Protein AF-0000000084721074 (afdb_homodimer)

Nearest PDB structures (foldseek):
  4uvm-assembly1_A  TM=2.164E-01  e=6.204E-01  Shewanella oneidensis MR-1
  4uvm-assembly1_A  TM=2.115E-01  e=7.274E-01  Shewanella oneidensis MR-1

Solvent-accessible surface area (backbone atoms only — not comparable to full-atom values): 31181 Å² total; per-residue (Å²): 120,73,76,64,67,71,63,62,81,64,69,81,70,75,54,66,56,55,52,45,52,51,46,34,52,51,26,49,52,50,23,52,54,21,44,59,49,34,60,44,80,58,92,45,83,56,22,60,55,22,42,52,53,21,51,51,25,46,48,54,24,45,56,49,52,38,28,40,49,22,30,65,68,44,33,50,49,46,42,47,37,22,27,51,47,39,40,52,42,51,32,38,6,53,74,72,24,46,53,38,35,46,42,49,62,58,66,84,74,76,51,61,75,64,37,42,62,66,61,21,50,44,46,28,54,53,38,50,44,23,42,53,42,20,25,42,51,43,37,86,47,60,83,65,46,59,76,69,44,34,56,51,32,19,51,48,16,8,48,50,44,29,32,52,47,68,31,44,42,37,50,42,30,50,71,67,50,42,32,47,53,79,70,56,31,27,46,66,45,43,36,61,42,37,54,52,21,42,28,51,50,39,25,53,30,36,34,59,40,34,74,52,47,70,78,27,68,54,41,63,85,36,71,66,35,59,64,64,61,39,48,50,27,48,55,47,31,56,61,39,56,48,31,57,50,48,31,76,64,41,57,87,60,66,40,73,57,96,91,43,59,39,52,43,42,23,56,32,38,31,23,32,55,40,21,47,55,31,34,34,42,50,19,53,44,24,44,48,25,45,66,62,66,36,77,73,75,67,76,76,69,75,76,75,74,72,80,82,130,121,74,75,65,66,70,63,62,77,67,66,79,70,77,54,66,57,56,54,46,52,51,47,33,52,51,26,51,52,51,22,51,53,22,46,59,49,33,63,44,80,63,92,43,82,57,22,60,55,21,42,51,53,20,50,50,24,47,51,54,24,46,55,48,51,39,27,40,49,21,30,65,69,44,33,51,50,46,42,49,37,23,27,50,47,40,40,52,42,52,30,38,5,52,75,71,24,46,52,38,34,46,42,49,63,59,65,83,73,76,50,61,77,64,37,43,62,66,61,20,51,45,46,25,54,52,38,51,45,22,42,54,42,19,24,42,51,42,37,85,48,59,82,63,47,61,77,67,44,36,56,50,32,20,52,49,16,8,47,51,42,28,32,53,47,68,31,46,43,37,50,43,29,51,70,68,49,44,32,48,53,78,70,57,31,27,46,67,44,43,36,62,42,37,54,52,20,41,28,50,49,38,25,53,30,37,35,59,40,35,74,51,46,70,77,27,68,53,41,62,85,36,70,66,35,58,64,64,63,39,49,49,26,48,54,48,31,55,61,37,55,48,31,57,50,47,32,78,64,41,59,85,60,66,40,74,57,96,89,44,57,41,51,42,42,23,57,33,38,30,24,34,56,42,21,46,56,32,33,34,43,51,20,52,44,24,43,45,26,44,66,64,66,39,76,71,74,67,74,75,68,75,76,75,74,72,80,82,130

pLDDT: mean 90.52, std 15.68, range [37.38, 98.94]

Organism: Cystobacter fuscus (strain ATCC 25194 / DSM 2262 / NBRC 100088 / M29) (NCBI:txid1242864)

Structure (mmCIF, N/CA/C/O backbone):
data_AF-0000000084721074-model_v1
#
loop_
_entity.id
_entity.type
_entity.pdbx_description
1 polymer 'Carotenoid biosynthesis protein'
#
loop_
_atom_site.group_PDB
_atom_site.id
_atom_site.type_symbol
_atom_site.label_atom_id
_atom_site.label_alt_id
_atom_site.label_comp_id
_atom_site.label_asym_id
_atom_site.label_entity_id
_atom_site.label_seq_id
_atom_site.pdbx_PDB_ins_code
_atom_site.Cartn_x
_atom_site.Cartn_y
_atom_site.Cartn_z
_atom_site.occupancy
_atom_site.B_iso_or_equiv
_atom_site.auth_seq_id
_atom_site.auth_comp_id
_atom_site.auth_asym_id
_atom_site.auth_atom_id
_atom_site.pdbx_PDB_model_num
ATOM 1 N N . MET A 1 1 ? 33.938 56.969 1.753 1 37.38 1 MET A N 1
ATOM 2 C CA . MET A 1 1 ? 34.719 55.75 1.543 1 37.38 1 MET A CA 1
ATOM 3 C C . MET A 1 1 ? 33.906 54.531 1.926 1 37.38 1 MET A C 1
ATOM 5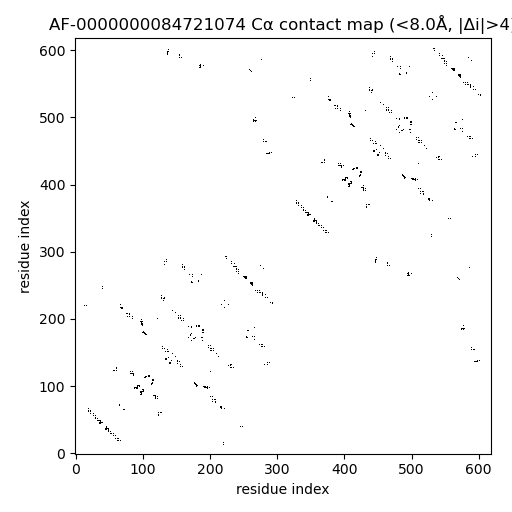 O O . MET A 1 1 ? 34.219 53.406 1.502 1 37.38 1 MET A O 1
ATOM 9 N N . ASP A 1 2 ? 33 54.688 2.947 1 43.22 2 ASP A N 1
ATOM 10 C CA . ASP A 1 2 ? 32.219 53.594 3.537 1 43.22 2 ASP A CA 1
ATOM 11 C C . ASP A 1 2 ? 31.141 53.094 2.561 1 43.22 2 ASP A C 1
ATOM 13 O O . ASP A 1 2 ? 30.625 52 2.703 1 43.22 2 ASP A O 1
ATOM 17 N N . GLU A 1 3 ? 30.641 54 1.635 1 47.5 3 GLU A N 1
ATOM 18 C CA . GLU A 1 3 ? 29.594 53.594 0.708 1 47.5 3 GLU A CA 1
ATOM 19 C C . GLU A 1 3 ? 30.094 52.562 -0.294 1 47.5 3 GLU A C 1
ATOM 21 O O . GLU A 1 3 ? 29.312 51.875 -0.954 1 47.5 3 GLU A O 1
ATOM 26 N N . GLN A 1 4 ? 31.453 52.625 -0.646 1 43.34 4 GLN A N 1
ATOM 27 C CA . GLN A 1 4 ? 31.984 51.75 -1.686 1 43.34 4 GLN A CA 1
ATOM 28 C C . GLN A 1 4 ? 32.031 50.281 -1.21 1 43.34 4 GLN A C 1
ATOM 30 O O . GLN A 1 4 ? 32.031 49.375 -2.023 1 43.34 4 GLN A O 1
ATOM 35 N N . GLU A 1 5 ? 32.344 50.031 0.113 1 42.12 5 GLU A N 1
ATOM 36 C CA . GLU A 1 5 ? 32.562 48.656 0.529 1 42.12 5 GLU A CA 1
ATOM 37 C C . GLU A 1 5 ? 31.25 47.844 0.493 1 42.12 5 GLU A C 1
ATOM 39 O O . GLU A 1 5 ? 31.281 46.625 0.571 1 42.12 5 GLU A O 1
ATOM 44 N N . GLN A 1 6 ? 30.094 48.531 0.697 1 42.03 6 GLN A N 1
ATOM 45 C CA . GLN A 1 6 ? 28.859 47.75 0.804 1 42.03 6 GLN A CA 1
ATOM 46 C C . GLN A 1 6 ? 28.484 47.125 -0.538 1 42.03 6 GLN A C 1
ATOM 48 O O . GLN A 1 6 ? 27.609 46.281 -0.604 1 42.03 6 GLN A O 1
ATOM 53 N N . GLN A 1 7 ? 28.875 47.75 -1.693 1 39.19 7 GLN A N 1
ATOM 54 C CA . GLN A 1 7 ? 28.312 47.281 -2.945 1 39.19 7 GLN A CA 1
ATOM 55 C C . GLN A 1 7 ? 28.938 45.938 -3.352 1 39.19 7 GLN A C 1
ATOM 57 O O . GLN A 1 7 ? 28.469 45.281 -4.273 1 39.19 7 GLN A O 1
ATOM 62 N N . ARG A 1 8 ? 30.219 45.688 -3.094 1 40.31 8 ARG A N 1
ATOM 63 C CA . ARG A 1 8 ? 30.922 44.719 -3.938 1 40.31 8 ARG A CA 1
ATOM 64 C C . ARG A 1 8 ? 30.422 43.312 -3.684 1 40.31 8 ARG A C 1
ATOM 66 O O . ARG A 1 8 ? 30.531 42.438 -4.551 1 40.31 8 ARG A O 1
ATOM 73 N N . THR A 1 9 ? 30.375 42.906 -2.418 1 38.72 9 THR A N 1
ATOM 74 C CA . THR A 1 9 ? 30.375 41.469 -2.289 1 38.72 9 THR A CA 1
ATOM 75 C C . THR A 1 9 ? 29.031 40.875 -2.717 1 38.72 9 THR A C 1
ATOM 77 O O . THR A 1 9 ? 28.359 40.188 -1.939 1 38.72 9 THR A O 1
ATOM 80 N N . SER A 1 10 ? 28.141 41.625 -3.363 1 39.84 10 SER A N 1
ATOM 81 C CA . SER A 1 10 ? 26.938 40.969 -3.869 1 39.84 10 SER A CA 1
ATOM 82 C C . SER A 1 10 ? 27.281 39.875 -4.883 1 39.84 10 SER A C 1
ATOM 84 O O . SER A 1 10 ? 26.984 40 -6.07 1 39.84 10 SER A O 1
ATOM 86 N N . GLY A 1 11 ? 28.5 39.469 -5.133 1 41.12 11 GLY A N 1
ATOM 87 C CA . GLY A 1 11 ? 28.688 38.375 -6.082 1 41.12 11 GLY A CA 1
ATOM 88 C C . GLY A 1 11 ? 27.609 37.312 -5.992 1 41.12 11 GLY A C 1
ATOM 89 O O . GLY A 1 11 ? 27.375 36.75 -4.918 1 41.12 11 GLY A O 1
ATOM 90 N N . GLY A 1 12 ? 26.469 37.312 -6.598 1 46 12 GLY A N 1
ATOM 91 C CA . GLY A 1 12 ? 25.297 36.5 -6.781 1 46 12 GLY A CA 1
ATOM 92 C C . GLY A 1 12 ? 25.625 35 -6.812 1 46 12 GLY A C 1
ATOM 93 O O . GLY A 1 12 ? 25.516 34.375 -7.859 1 46 12 GLY A O 1
ATOM 94 N N . GLY A 1 13 ? 26.625 34.406 -6.348 1 53.28 13 GLY A N 1
ATOM 95 C CA . GLY A 1 13 ? 27 33 -6.395 1 53.28 13 GLY A CA 1
ATOM 96 C C . GLY A 1 13 ? 25.859 32.062 -6.074 1 53.28 13 GLY A C 1
ATOM 97 O O . GLY A 1 13 ? 25.062 32.344 -5.16 1 53.28 13 GLY A O 1
ATOM 98 N N . ARG A 1 14 ? 25.5 31.172 -7.09 1 72.44 14 ARG A N 1
ATOM 99 C CA . ARG A 1 14 ? 24.359 30.266 -6.973 1 72.44 14 ARG A CA 1
ATOM 100 C C . ARG A 1 14 ? 24.453 29.438 -5.695 1 72.44 14 ARG A C 1
ATOM 102 O O . ARG A 1 14 ? 25.531 28.969 -5.332 1 72.44 14 ARG A O 1
ATOM 109 N N . ASP A 1 15 ? 23.625 29.5 -4.75 1 88.62 15 ASP A N 1
ATOM 110 C CA . ASP A 1 15 ? 23.5 28.656 -3.566 1 88.62 15 ASP A CA 1
ATOM 111 C C . ASP A 1 15 ? 23.844 27.203 -3.891 1 88.62 15 ASP A C 1
ATOM 113 O O . ASP A 1 15 ? 23.234 26.594 -4.781 1 88.62 15 ASP A O 1
ATOM 117 N N . PRO A 1 16 ? 25.062 26.812 -3.434 1 92.69 16 PRO A N 1
ATOM 118 C CA . PRO A 1 16 ? 25.5 25.438 -3.732 1 92.69 16 PRO A CA 1
ATOM 119 C C . PRO A 1 16 ? 24.391 24.422 -3.58 1 92.69 16 PRO A C 1
ATOM 121 O O . PRO A 1 16 ? 24.359 23.422 -4.301 1 92.69 16 PRO A O 1
ATOM 124 N N . ALA A 1 17 ? 23.562 24.625 -2.691 1 94.12 17 ALA A N 1
ATOM 125 C CA . ALA A 1 17 ? 22.438 23.719 -2.514 1 94.12 17 ALA A CA 1
ATOM 126 C C . ALA A 1 17 ? 21.531 23.719 -3.736 1 94.12 17 ALA A C 1
ATOM 128 O O . ALA A 1 17 ? 21.031 22.672 -4.152 1 94.12 17 ALA A O 1
ATOM 129 N N . LEU A 1 18 ? 21.328 24.812 -4.273 1 95.62 18 LEU A N 1
ATOM 130 C CA . LEU A 1 18 ? 20.453 24.922 -5.441 1 95.62 18 LEU A CA 1
ATOM 131 C C . LEU A 1 18 ? 21.125 24.312 -6.672 1 95.62 18 LEU A C 1
ATOM 133 O O . LEU A 1 18 ? 20.453 23.766 -7.547 1 95.62 18 LEU A O 1
ATOM 137 N N . VAL A 1 19 ? 22.391 24.438 -6.727 1 97 19 VAL A N 1
ATOM 138 C CA . VAL A 1 19 ? 23.141 23.781 -7.793 1 97 19 VAL A CA 1
ATOM 139 C C . VAL A 1 19 ? 22.953 22.266 -7.684 1 97 19 VAL A C 1
ATOM 141 O O . VAL A 1 19 ? 22.688 21.594 -8.68 1 97 19 VAL A O 1
ATOM 144 N N . ARG A 1 20 ? 23.125 21.719 -6.52 1 97.69 20 ARG A N 1
ATOM 145 C CA . ARG A 1 20 ? 22.938 20.281 -6.305 1 97.69 20 ARG A CA 1
ATOM 146 C C . ARG A 1 20 ? 21.5 19.859 -6.625 1 97.69 20 ARG A C 1
ATOM 148 O O . ARG A 1 20 ? 21.266 18.766 -7.156 1 97.69 20 ARG A O 1
ATOM 155 N N . LEU A 1 21 ? 20.547 20.672 -6.266 1 97.88 21 LEU A N 1
ATOM 156 C CA . LEU A 1 21 ? 19.172 20.359 -6.605 1 97.88 21 LEU A CA 1
ATOM 157 C C . LEU A 1 21 ? 18.984 20.312 -8.117 1 97.88 21 LEU A C 1
ATOM 159 O O . LEU A 1 21 ? 18.266 19.453 -8.633 1 97.88 21 LEU A O 1
ATOM 163 N N . ARG A 1 22 ? 19.625 21.266 -8.844 1 97.88 22 ARG A N 1
ATOM 164 C CA . ARG A 1 22 ? 19.594 21.234 -10.305 1 97.88 22 ARG A CA 1
ATOM 165 C C . ARG A 1 22 ? 20.219 19.953 -10.836 1 97.88 22 ARG A C 1
ATOM 167 O O . ARG A 1 22 ? 19.734 19.375 -11.812 1 97.88 22 ARG A O 1
ATOM 174 N N . LEU A 1 23 ? 21.25 19.531 -10.219 1 98.25 23 LEU A N 1
ATOM 175 C CA . LEU A 1 23 ? 21.875 18.266 -10.602 1 98.25 23 LEU A CA 1
ATOM 176 C C . LEU A 1 23 ? 20.906 17.109 -10.398 1 98.25 23 LEU A C 1
ATOM 178 O O . LEU A 1 23 ? 20.859 16.172 -11.211 1 98.25 23 LEU A O 1
ATOM 182 N N . CYS A 1 24 ? 20.172 17.156 -9.312 1 98.5 24 CYS A N 1
ATOM 183 C CA . CYS A 1 24 ? 19.172 16.109 -9.094 1 98.5 24 CYS A CA 1
ATOM 184 C C . CYS A 1 24 ? 18.188 16.062 -10.25 1 98.5 24 CYS A C 1
ATOM 186 O O . CYS A 1 24 ? 17.797 14.977 -10.688 1 98.5 24 CYS A O 1
ATOM 188 N N . TRP A 1 25 ? 17.812 17.203 -10.742 1 98.44 25 TRP A N 1
ATOM 189 C CA . TRP A 1 25 ? 16.922 17.266 -11.891 1 98.44 25 TRP A CA 1
ATOM 190 C C . TRP A 1 25 ? 17.562 16.625 -13.117 1 98.44 25 TRP A C 1
ATOM 192 O O . TRP A 1 25 ? 16.906 15.891 -13.852 1 98.44 25 TRP A O 1
ATOM 202 N N . ILE A 1 26 ? 18.781 16.906 -13.305 1 98.5 26 ILE A N 1
ATOM 203 C CA . ILE A 1 26 ? 19.516 16.375 -14.453 1 98.5 26 ILE A CA 1
ATOM 204 C C . ILE A 1 26 ? 19.625 14.859 -14.328 1 98.5 26 ILE A C 1
ATOM 206 O O . ILE A 1 26 ? 19.344 14.133 -15.289 1 98.5 26 ILE A O 1
ATOM 210 N N . PHE A 1 27 ? 19.984 14.367 -13.156 1 98.5 27 PHE A N 1
ATOM 211 C CA . PHE A 1 27 ? 20.109 12.93 -12.938 1 98.5 27 PHE A CA 1
ATOM 212 C C . PHE A 1 27 ? 18.75 12.242 -13.117 1 98.5 27 PHE A C 1
ATOM 214 O O . PHE A 1 27 ? 18.688 11.148 -13.68 1 98.5 27 PHE A O 1
ATOM 221 N N . ALA A 1 28 ? 17.703 12.891 -12.656 1 98.31 28 ALA A N 1
ATOM 222 C CA . ALA A 1 28 ? 16.359 12.328 -12.82 1 98.31 28 ALA A CA 1
ATOM 223 C C . ALA A 1 28 ? 15.969 12.266 -14.297 1 98.31 28 ALA A C 1
ATOM 225 O O . ALA A 1 28 ? 15.359 11.297 -14.742 1 98.31 28 ALA A O 1
ATOM 226 N N . ALA A 1 29 ? 16.297 13.32 -15.062 1 98.12 29 ALA A N 1
ATOM 227 C CA . ALA A 1 29 ? 16 13.336 -16.5 1 98.12 29 ALA A CA 1
ATOM 228 C C . ALA A 1 29 ? 16.766 12.242 -17.234 1 98.12 29 ALA A C 1
ATOM 230 O O . ALA A 1 29 ? 16.203 11.539 -18.078 1 98.12 29 ALA A O 1
ATOM 231 N N . LEU A 1 30 ? 18.016 12.133 -16.906 1 97.81 30 LEU A N 1
ATOM 232 C CA . LEU A 1 30 ? 18.828 11.078 -17.5 1 97.81 30 LEU A CA 1
ATOM 233 C C . LEU A 1 30 ? 18.312 9.695 -17.078 1 97.81 30 LEU A C 1
ATOM 235 O O . LEU A 1 30 ? 18.281 8.773 -17.906 1 97.81 30 LEU A O 1
ATOM 239 N N . TRP A 1 31 ? 17.984 9.57 -15.812 1 97.19 31 TRP A N 1
ATOM 240 C CA . TRP A 1 31 ? 17.375 8.328 -15.32 1 97.19 31 TRP A CA 1
ATOM 241 C C . TRP A 1 31 ? 16.156 7.953 -16.141 1 97.19 31 TRP A C 1
ATOM 243 O O . TRP A 1 31 ? 15.992 6.801 -16.547 1 97.19 31 TRP A O 1
ATOM 253 N N . LEU A 1 32 ? 15.273 8.922 -16.422 1 96.69 32 LEU A N 1
ATOM 254 C CA . LEU A 1 32 ? 14.062 8.688 -17.203 1 96.69 32 LEU A CA 1
ATOM 255 C C . LEU A 1 32 ? 14.406 8.242 -18.625 1 96.69 32 LEU A C 1
ATOM 257 O O . LEU A 1 32 ? 13.789 7.312 -19.141 1 96.69 32 LEU A O 1
ATOM 261 N N . LEU A 1 33 ? 15.398 8.883 -19.188 1 94.56 33 LEU A N 1
ATOM 262 C CA . LEU A 1 33 ? 15.836 8.539 -20.547 1 94.56 33 LEU A CA 1
ATOM 263 C C . LEU A 1 33 ? 16.312 7.098 -20.609 1 94.56 33 LEU A C 1
ATOM 265 O O . LEU A 1 33 ? 15.898 6.336 -21.484 1 94.56 33 LEU A O 1
ATOM 269 N N . PHE A 1 34 ? 17.141 6.703 -19.656 1 93.19 34 PHE A N 1
ATOM 270 C CA . PHE A 1 34 ? 17.703 5.355 -19.656 1 93.19 34 PHE A CA 1
ATOM 271 C C . PHE A 1 34 ? 16.656 4.336 -19.234 1 93.19 34 PHE A C 1
ATOM 273 O O . PHE A 1 34 ? 16.688 3.186 -19.672 1 93.19 34 PHE A O 1
ATOM 280 N N . PHE A 1 35 ? 15.773 4.75 -18.375 1 92.44 35 PHE A N 1
ATOM 281 C CA . PHE A 1 35 ? 14.664 3.898 -17.984 1 92.44 35 PHE A CA 1
ATOM 282 C C . PHE A 1 35 ? 13.812 3.514 -19.188 1 92.44 35 PHE A C 1
ATOM 284 O O . PHE A 1 35 ? 13.5 2.338 -19.391 1 92.44 35 PHE A O 1
ATOM 291 N N . LEU A 1 36 ? 13.461 4.441 -20.016 1 88.62 36 LEU A N 1
ATOM 292 C CA . LEU A 1 36 ? 12.672 4.195 -21.234 1 88.62 36 LEU A CA 1
ATOM 293 C C . LEU A 1 36 ? 13.43 3.299 -22.203 1 88.62 36 LEU A C 1
ATOM 295 O O . LEU A 1 36 ? 12.836 2.418 -22.828 1 88.62 36 LEU A O 1
ATOM 299 N N . GLY A 1 37 ? 14.734 3.473 -22.266 1 85 37 GLY A N 1
ATOM 300 C CA . GLY A 1 37 ? 15.562 2.648 -23.125 1 85 37 GLY A CA 1
ATOM 301 C C . GLY A 1 37 ? 15.719 1.225 -22.625 1 85 37 GLY A C 1
ATOM 302 O O . GLY A 1 37 ? 15.883 0.297 -23.422 1 85 37 GLY A O 1
ATOM 303 N N . SER A 1 38 ? 15.594 1.079 -21.281 1 84.81 38 SER A N 1
ATOM 304 C CA . SER A 1 38 ? 15.805 -0.238 -20.688 1 84.81 38 SER A CA 1
ATOM 305 C C . SER A 1 38 ? 14.523 -1.062 -20.703 1 84.81 38 SER A C 1
ATOM 307 O O . SER A 1 38 ? 14.562 -2.281 -20.516 1 84.81 38 SER A O 1
ATOM 309 N N . THR A 1 39 ? 13.344 -0.501 -20.812 1 78.94 39 THR A N 1
ATOM 310 C CA . THR A 1 39 ? 12.07 -1.201 -20.75 1 78.94 39 THR A CA 1
ATOM 311 C C . THR A 1 39 ? 11.625 -1.648 -22.141 1 78.94 39 THR A C 1
ATOM 313 O O . THR A 1 39 ? 10.703 -2.451 -22.266 1 78.94 39 THR A O 1
ATOM 316 N N . VAL A 1 40 ? 12.297 -1.241 -23.078 1 65.12 40 VAL A N 1
ATOM 317 C CA . VAL A 1 40 ? 11.961 -1.658 -24.438 1 65.12 40 VAL A CA 1
ATOM 318 C C . VAL A 1 40 ? 12.492 -3.068 -24.688 1 65.12 40 VAL A C 1
ATOM 320 O O . VAL A 1 40 ? 13.617 -3.391 -24.312 1 65.12 40 VAL A O 1
ATOM 323 N N . PRO A 1 41 ? 11.547 -4.078 -24.891 1 59 41 PRO A N 1
ATOM 324 C CA . PRO A 1 41 ? 11.883 -5.492 -25.094 1 59 41 PRO A CA 1
ATOM 325 C C . PRO A 1 41 ? 13.242 -5.684 -25.766 1 59 41 PRO A C 1
ATOM 327 O O . PRO A 1 41 ? 13.688 -4.82 -26.531 1 59 41 PRO A O 1
ATOM 330 N N . ALA A 1 42 ? 13.969 -6.645 -25.047 1 53.59 42 ALA A N 1
ATOM 331 C CA . ALA A 1 42 ? 15.336 -7.156 -24.984 1 53.59 42 ALA A CA 1
ATOM 332 C C . ALA A 1 42 ? 15.914 -7.32 -26.391 1 53.59 42 ALA A C 1
ATOM 334 O O . ALA A 1 42 ? 17.047 -7.77 -26.547 1 53.59 42 ALA A O 1
ATOM 335 N N . GLY A 1 43 ? 15.266 -7.629 -27.359 1 48.5 43 GLY A N 1
ATOM 336 C CA . GLY A 1 43 ? 16.156 -8.234 -28.328 1 48.5 43 GLY A CA 1
ATOM 337 C C . GLY A 1 43 ? 17.516 -7.555 -28.406 1 48.5 43 GLY A C 1
ATOM 338 O O . GLY A 1 43 ? 18.438 -8.078 -29.016 1 48.5 43 GLY A O 1
ATOM 339 N N . SER A 1 44 ? 17.656 -6.348 -27.797 1 50.59 44 SER A N 1
ATOM 340 C CA . SER A 1 44 ? 18.891 -5.691 -28.234 1 50.59 44 SER A CA 1
ATOM 341 C C . SER A 1 44 ? 19.859 -5.5 -27.078 1 50.59 44 SER A C 1
ATOM 343 O O . SER A 1 44 ? 19.438 -5.402 -25.922 1 50.59 44 SER A O 1
ATOM 345 N N . ASP A 1 45 ? 21.188 -5.969 -27.125 1 54.88 45 ASP A N 1
ATOM 346 C CA . ASP A 1 45 ? 22.375 -5.609 -26.344 1 54.88 45 ASP A CA 1
ATOM 347 C C . ASP A 1 45 ? 22.203 -4.234 -25.703 1 54.88 45 ASP A C 1
ATOM 349 O O . ASP A 1 45 ? 22.766 -3.973 -24.625 1 54.88 45 ASP A O 1
ATOM 353 N N . GLY A 1 46 ? 21.312 -3.494 -26.203 1 52.5 46 GLY A N 1
ATOM 354 C CA . GLY A 1 46 ? 21.094 -2.119 -25.781 1 52.5 46 GLY A CA 1
ATOM 355 C C . GLY A 1 46 ? 20.297 -2.012 -24.5 1 52.5 46 GLY A C 1
ATOM 356 O O . GLY A 1 46 ? 20.5 -1.085 -23.719 1 52.5 46 GLY A O 1
ATOM 357 N N . GLY A 1 47 ? 19.656 -3.02 -24.047 1 62.88 47 GLY A N 1
ATOM 358 C CA . GLY A 1 47 ? 18.844 -3.002 -22.844 1 62.88 47 GLY A CA 1
ATOM 359 C C . GLY A 1 47 ? 19.672 -3.119 -21.562 1 62.88 47 GLY A C 1
ATOM 360 O O . GLY A 1 47 ? 19.406 -2.42 -20.594 1 62.88 47 GLY A O 1
ATOM 361 N N . GLY A 1 48 ? 20.719 -3.895 -21.75 1 76.81 48 GLY A N 1
ATOM 362 C CA . GLY A 1 48 ? 21.625 -4.059 -20.625 1 76.81 48 GLY A CA 1
ATOM 363 C C . GLY A 1 48 ? 22.406 -2.803 -20.297 1 76.81 48 GLY A C 1
ATOM 364 O O . GLY A 1 48 ? 22.531 -2.432 -19.125 1 76.81 48 GLY A O 1
ATOM 365 N N . VAL A 1 49 ? 22.906 -2.141 -21.344 1 80.75 49 VAL A N 1
ATOM 366 C CA . VAL A 1 49 ? 23.656 -0.907 -21.141 1 80.75 49 VAL A CA 1
ATOM 367 C C . VAL A 1 49 ? 22.75 0.171 -20.562 1 80.75 49 VAL A C 1
ATOM 369 O O . VAL A 1 49 ? 23.125 0.875 -19.625 1 80.75 49 VAL A O 1
ATOM 372 N N . ALA A 1 50 ? 21.609 0.266 -21.094 1 85.88 50 ALA A N 1
ATOM 373 C CA . ALA A 1 50 ? 20.656 1.259 -20.609 1 85.88 50 ALA A CA 1
ATOM 374 C C . ALA A 1 50 ? 20.312 1.022 -19.141 1 85.88 50 ALA A C 1
ATOM 376 O O . ALA A 1 50 ? 20.172 1.974 -18.375 1 85.88 50 ALA A O 1
ATOM 377 N N . PHE A 1 51 ? 20.281 -0.194 -18.844 1 84.81 51 PHE A N 1
ATOM 378 C CA . PHE A 1 51 ? 19.969 -0.536 -17.469 1 84.81 51 PHE A CA 1
ATOM 379 C C . PHE A 1 51 ? 21.109 -0.107 -16.547 1 84.81 51 PHE A C 1
ATOM 381 O O . PHE A 1 51 ? 20.875 0.434 -15.461 1 84.81 51 PHE A O 1
ATOM 388 N N . GLY A 1 52 ? 22.297 -0.363 -17 1 87.31 52 GLY A N 1
ATOM 389 C CA . GLY A 1 52 ? 23.453 0.051 -16.219 1 87.31 52 GLY A CA 1
ATOM 390 C C . GLY A 1 52 ? 23.547 1.555 -16.031 1 87.31 52 GLY A C 1
ATOM 391 O O . GLY A 1 52 ? 23.828 2.037 -14.938 1 87.31 52 GLY A O 1
ATOM 392 N N . LEU A 1 53 ? 23.281 2.279 -17.016 1 92.56 53 LEU A N 1
ATOM 393 C CA . LEU A 1 53 ? 23.312 3.738 -16.969 1 92.56 53 LEU A CA 1
ATOM 394 C C . LEU A 1 53 ? 22.188 4.273 -16.094 1 92.56 53 LEU A C 1
ATOM 396 O O . LEU A 1 53 ? 22.359 5.258 -15.375 1 92.56 53 LEU A O 1
ATOM 400 N N . GLN A 1 54 ? 21.078 3.604 -16.188 1 93.69 54 GLN A N 1
ATOM 401 C CA . GLN A 1 54 ? 19.969 3.965 -15.32 1 93.69 54 GLN A CA 1
ATOM 402 C C . GLN A 1 54 ? 20.328 3.803 -13.852 1 93.69 54 GLN A C 1
ATOM 404 O O . GLN A 1 54 ? 20.031 4.672 -13.031 1 93.69 54 GLN A O 1
ATOM 409 N N . ALA A 1 55 ? 21.016 2.707 -13.609 1 92.12 55 ALA A N 1
ATOM 410 C CA . ALA A 1 55 ? 21.469 2.434 -12.242 1 92.12 55 ALA A CA 1
ATOM 411 C C . ALA A 1 55 ? 22.453 3.494 -11.766 1 92.12 55 ALA A C 1
ATOM 413 O O . ALA A 1 55 ? 22.359 3.967 -10.633 1 92.12 55 ALA A O 1
ATOM 414 N N . LEU A 1 56 ? 23.312 3.854 -12.625 1 94.25 56 LEU A N 1
ATOM 415 C CA . LEU A 1 56 ? 24.297 4.883 -12.289 1 94.25 56 LEU A CA 1
ATOM 416 C C . LEU A 1 56 ? 23.594 6.215 -12 1 94.25 56 LEU A C 1
ATOM 418 O O . LEU A 1 56 ? 23.953 6.906 -11.039 1 94.25 56 LEU A O 1
ATOM 422 N N . CYS A 1 57 ? 22.625 6.555 -12.781 1 96.62 57 CYS A N 1
ATOM 423 C CA . CYS A 1 57 ? 21.875 7.781 -12.562 1 96.62 57 CYS A CA 1
ATOM 424 C C . CYS A 1 57 ? 21.141 7.734 -11.227 1 96.62 57 CYS A C 1
ATOM 426 O O . CYS A 1 57 ? 21.016 8.75 -10.539 1 96.62 57 CYS A O 1
ATOM 428 N N . THR A 1 58 ? 20.641 6.562 -10.891 1 96.5 58 THR A N 1
ATOM 429 C CA . THR A 1 58 ? 19.953 6.406 -9.602 1 96.5 58 THR A CA 1
ATOM 430 C C . THR A 1 58 ? 20.922 6.68 -8.453 1 96.5 58 THR A C 1
ATOM 432 O O . THR A 1 58 ? 20.578 7.398 -7.508 1 96.5 58 THR A O 1
ATOM 435 N N . VAL A 1 59 ? 22.109 6.176 -8.555 1 96.56 59 VAL A N 1
ATOM 436 C CA . VAL A 1 59 ? 23.109 6.344 -7.508 1 96.56 59 VAL A CA 1
ATOM 437 C C . VAL A 1 59 ? 23.469 7.82 -7.375 1 96.56 59 VAL A C 1
ATOM 439 O O . VAL A 1 59 ? 23.469 8.367 -6.273 1 96.56 59 VAL A O 1
ATOM 442 N N . LEU A 1 60 ? 23.719 8.445 -8.484 1 97.81 60 LEU A N 1
ATOM 443 C CA . LEU A 1 60 ? 24.094 9.852 -8.484 1 97.81 60 LEU A CA 1
ATOM 444 C C . LEU A 1 60 ? 22.953 10.719 -7.953 1 97.81 60 LEU A C 1
ATOM 446 O O . LEU A 1 60 ? 23.188 11.648 -7.176 1 97.81 60 LEU A O 1
ATOM 450 N N . PHE A 1 61 ? 21.766 10.398 -8.359 1 98.62 61 PHE A N 1
ATOM 451 C CA . PHE A 1 61 ? 20.609 11.133 -7.875 1 98.62 61 PHE A CA 1
ATOM 452 C C . PHE A 1 61 ? 20.469 11 -6.363 1 98.62 61 PHE A C 1
ATOM 454 O O . PHE A 1 61 ? 20.375 12 -5.652 1 98.62 61 PHE A O 1
ATOM 461 N N . VAL A 1 62 ? 20.531 9.805 -5.867 1 98.5 62 VAL A N 1
ATOM 462 C CA . VAL A 1 62 ? 20.25 9.523 -4.461 1 98.5 62 VAL A CA 1
ATOM 463 C C . VAL A 1 62 ? 21.328 10.156 -3.584 1 98.5 62 VAL A C 1
ATOM 465 O O . VAL A 1 62 ? 21.016 10.789 -2.57 1 98.5 62 VAL A O 1
ATOM 468 N N . VAL A 1 63 ? 22.578 10.039 -3.977 1 98.38 63 VAL A N 1
ATOM 469 C CA . VAL A 1 63 ? 23.688 10.586 -3.193 1 98.38 63 VAL A CA 1
ATOM 470 C C . VAL A 1 63 ? 23.562 12.109 -3.131 1 98.38 63 VAL A C 1
ATOM 472 O O . VAL A 1 63 ? 23.672 12.703 -2.057 1 98.38 63 VAL A O 1
ATOM 475 N N . THR A 1 64 ? 23.266 12.703 -4.254 1 98.62 64 THR A N 1
ATOM 476 C CA . THR A 1 64 ? 23.141 14.156 -4.305 1 98.62 64 THR A CA 1
ATOM 477 C C . THR A 1 64 ? 21.906 14.617 -3.547 1 98.62 64 THR A C 1
ATOM 479 O O . THR A 1 64 ? 21.969 15.562 -2.762 1 98.62 64 THR A O 1
ATOM 482 N N . HIS A 1 65 ? 20.812 13.938 -3.723 1 98.75 65 HIS A N 1
ATOM 483 C CA . HIS A 1 65 ? 19.547 14.273 -3.078 1 98.75 65 HIS A CA 1
ATOM 484 C C . HIS A 1 65 ? 19.641 14.133 -1.562 1 98.75 65 HIS A C 1
ATOM 486 O O . HIS A 1 65 ? 19.219 15.023 -0.82 1 98.75 65 HIS A O 1
ATOM 492 N N . ALA A 1 66 ? 20.234 13.062 -1.122 1 98.69 66 ALA A N 1
ATOM 493 C CA . ALA A 1 66 ? 20.391 12.82 0.309 1 98.69 66 ALA A CA 1
ATOM 494 C C . ALA A 1 66 ? 21.297 13.867 0.95 1 98.69 66 ALA A C 1
ATOM 496 O O . ALA A 1 66 ? 21.078 14.273 2.094 1 98.69 66 ALA A O 1
ATOM 497 N N . SER A 1 67 ? 22.266 14.367 0.253 1 98.38 67 SER A N 1
ATOM 498 C CA . SER A 1 67 ? 23.219 15.336 0.798 1 98.38 67 SER A CA 1
ATOM 499 C C . SER A 1 67 ? 22.516 16.672 1.102 1 98.38 67 SER A C 1
ATOM 501 O O . SER A 1 67 ? 23.016 17.453 1.91 1 98.38 67 SER A O 1
ATOM 503 N N . LEU A 1 68 ? 21.422 16.875 0.454 1 98.19 68 LEU A N 1
ATOM 504 C CA . LEU A 1 68 ? 20.703 18.125 0.628 1 98.19 68 LEU A CA 1
ATOM 505 C C . LEU A 1 68 ? 19.906 18.125 1.937 1 98.19 68 LEU A C 1
ATOM 507 O O . LEU A 1 68 ? 19.703 19.188 2.541 1 98.19 68 LEU A O 1
ATOM 511 N N . SER A 1 69 ? 19.484 16.969 2.379 1 96.44 69 SER A N 1
ATOM 512 C CA . SER A 1 69 ? 18.672 16.922 3.594 1 96.44 69 SER A CA 1
ATOM 513 C C . SER A 1 69 ? 19.516 16.5 4.797 1 96.44 69 SER A C 1
ATOM 515 O O . SER A 1 69 ? 19.141 16.781 5.941 1 96.44 69 SER A O 1
ATOM 517 N N . ASN A 1 70 ? 20.641 15.828 4.578 1 96.75 70 ASN A N 1
ATOM 518 C CA . ASN A 1 70 ? 21.375 15.273 5.707 1 96.75 70 ASN A CA 1
ATOM 519 C C . ASN A 1 70 ? 22.859 15.609 5.637 1 96.75 70 ASN A C 1
ATOM 521 O O . ASN A 1 70 ? 23.656 15.125 6.449 1 96.75 70 ASN A O 1
ATOM 525 N N . GLY A 1 71 ? 23.328 16.469 4.648 1 97.06 71 GLY A N 1
ATOM 526 C CA . GLY A 1 71 ? 24.766 16.672 4.445 1 97.06 71 GLY A CA 1
ATOM 527 C C . GLY A 1 71 ? 25.484 15.438 3.934 1 97.06 71 GLY A C 1
ATOM 528 O O . GLY A 1 71 ? 24.906 14.352 3.895 1 97.06 71 GLY A O 1
ATOM 529 N N . TRP A 1 72 ? 26.734 15.586 3.598 1 97.81 72 TRP A N 1
ATOM 530 C CA . TRP A 1 72 ? 27.516 14.492 3.033 1 97.81 72 TRP A CA 1
ATOM 531 C C . TRP A 1 72 ? 27.812 13.438 4.09 1 97.81 72 TRP A C 1
ATOM 533 O O . TRP A 1 72 ? 27.844 12.242 3.793 1 97.81 72 TRP A O 1
ATOM 543 N N . ARG A 1 73 ? 28.016 13.852 5.328 1 98.06 73 ARG A N 1
ATOM 544 C CA . ARG A 1 73 ? 28.281 12.906 6.406 1 98.06 73 ARG A CA 1
ATOM 545 C C . ARG A 1 73 ? 27.062 12.062 6.715 1 98.06 73 ARG A C 1
ATOM 547 O O . ARG A 1 73 ? 27.156 10.844 6.875 1 98.06 73 ARG A O 1
ATOM 554 N N . GLY A 1 74 ? 25.891 12.727 6.809 1 98.31 74 GLY A N 1
ATOM 555 C CA . GLY A 1 74 ? 24.656 11.992 7.02 1 98.31 74 GLY A CA 1
ATOM 556 C C . GLY A 1 74 ? 24.328 11.031 5.895 1 98.31 74 GLY A C 1
ATOM 557 O O . GLY A 1 74 ? 23.875 9.906 6.137 1 98.31 74 GLY A O 1
ATOM 558 N N . THR A 1 75 ? 24.609 11.469 4.691 1 98.5 75 THR A N 1
ATOM 559 C CA . THR A 1 75 ? 24.406 10.625 3.518 1 98.5 75 THR A CA 1
ATOM 560 C C . THR A 1 75 ? 25.297 9.391 3.574 1 98.5 75 THR A C 1
ATOM 562 O O . THR A 1 75 ? 24.844 8.273 3.346 1 98.5 75 THR A O 1
ATOM 565 N N . GLY A 1 76 ? 26.562 9.586 3.85 1 98.5 76 GLY A N 1
ATOM 566 C CA . GLY A 1 76 ? 27.5 8.477 3.986 1 98.5 76 GLY A CA 1
ATOM 567 C C . GLY A 1 76 ? 27.062 7.465 5.027 1 98.5 76 GLY A C 1
ATOM 568 O O . GLY A 1 76 ? 27.141 6.254 4.797 1 98.5 76 GLY A O 1
ATOM 569 N N . LEU A 1 77 ? 26.609 7.926 6.129 1 98.56 77 LEU A N 1
ATOM 570 C CA . LEU A 1 77 ? 26.172 7.035 7.199 1 98.56 77 LEU A CA 1
ATOM 571 C C . LEU A 1 77 ? 24.953 6.23 6.773 1 98.56 77 LEU A C 1
ATOM 573 O O . LEU A 1 77 ? 24.859 5.039 7.074 1 98.56 77 LEU A O 1
ATOM 577 N N . PHE A 1 78 ? 24 6.914 6.129 1 98.75 78 PHE A N 1
ATOM 578 C CA . PHE A 1 78 ? 22.828 6.203 5.625 1 98.75 78 PHE A CA 1
ATOM 579 C C . PHE A 1 78 ? 23.25 5.07 4.695 1 98.75 78 PHE A C 1
ATOM 581 O O . PHE A 1 78 ? 22.766 3.943 4.832 1 98.75 78 PHE A O 1
ATOM 588 N N . LEU A 1 79 ? 24.141 5.398 3.781 1 98.56 79 LEU A N 1
ATOM 589 C CA . LEU A 1 79 ? 24.594 4.414 2.809 1 98.56 79 LEU A CA 1
ATOM 590 C C . LEU A 1 79 ? 25.312 3.258 3.502 1 98.56 79 LEU A C 1
ATOM 592 O O . LEU A 1 79 ? 25.094 2.094 3.162 1 98.56 79 LEU A O 1
ATOM 596 N N . VAL A 1 80 ? 26.094 3.57 4.461 1 98.62 80 VAL A N 1
ATOM 597 C CA . VAL A 1 80 ? 26.828 2.549 5.191 1 98.62 80 VAL A CA 1
ATOM 598 C C . VAL A 1 80 ? 25.859 1.654 5.961 1 98.62 80 VAL A C 1
ATOM 600 O O . VAL A 1 80 ? 25.984 0.427 5.922 1 98.62 80 VAL A O 1
ATOM 603 N N . PHE A 1 81 ? 24.891 2.252 6.672 1 98.81 81 PHE A N 1
ATOM 604 C CA . PHE A 1 81 ? 23.906 1.462 7.414 1 98.81 81 PHE A CA 1
ATOM 605 C C . PHE A 1 81 ? 23.141 0.535 6.48 1 98.81 81 PHE A C 1
ATOM 607 O O . PHE A 1 81 ? 23 -0.657 6.762 1 98.81 81 PHE A O 1
ATOM 614 N N . ALA A 1 82 ? 22.703 1.083 5.371 1 98.88 82 ALA A N 1
ATOM 615 C CA . ALA A 1 82 ? 21.875 0.317 4.449 1 98.88 82 ALA A CA 1
ATOM 616 C C . ALA A 1 82 ? 22.656 -0.837 3.83 1 98.88 82 ALA A C 1
ATOM 618 O O . ALA A 1 82 ? 22.203 -1.984 3.855 1 98.88 82 ALA A O 1
ATOM 619 N N . VAL A 1 83 ? 23.844 -0.562 3.344 1 98.69 83 VAL A N 1
ATOM 620 C CA . VAL A 1 83 ? 24.641 -1.568 2.643 1 98.69 83 VAL A CA 1
ATOM 621 C C . VAL A 1 83 ? 25.141 -2.609 3.637 1 98.69 83 VAL A C 1
ATOM 623 O O . VAL A 1 83 ? 25.078 -3.812 3.377 1 98.69 83 VAL A O 1
ATOM 626 N N . ALA A 1 84 ? 25.609 -2.162 4.762 1 98.81 84 ALA A N 1
ATOM 627 C CA . ALA A 1 84 ? 26.172 -3.082 5.754 1 98.81 84 ALA A CA 1
ATOM 628 C C . ALA A 1 84 ? 25.094 -4 6.312 1 98.81 84 ALA A C 1
ATOM 630 O O . ALA A 1 84 ? 25.281 -5.219 6.379 1 98.81 84 ALA A O 1
ATOM 631 N N . VAL A 1 85 ? 23.969 -3.43 6.695 1 98.88 85 VAL A N 1
ATOM 632 C CA . VAL A 1 85 ? 22.891 -4.223 7.266 1 98.88 85 VAL A CA 1
ATOM 633 C C . VAL A 1 85 ? 22.344 -5.195 6.219 1 98.88 85 VAL A C 1
ATOM 635 O O . VAL A 1 85 ? 22.141 -6.375 6.504 1 98.88 85 VAL A O 1
ATOM 638 N N . ALA A 1 86 ? 22.109 -4.668 4.98 1 98.75 86 ALA A N 1
ATOM 639 C CA . ALA A 1 86 ? 21.609 -5.527 3.912 1 98.75 86 ALA A CA 1
ATOM 640 C C . ALA A 1 86 ? 22.562 -6.684 3.639 1 98.75 86 ALA A C 1
ATOM 642 O O . ALA A 1 86 ? 22.141 -7.84 3.541 1 98.75 86 ALA A O 1
ATOM 643 N N . PHE A 1 87 ? 23.828 -6.379 3.557 1 98.56 87 PHE A N 1
ATOM 644 C CA . PHE A 1 87 ? 24.828 -7.398 3.271 1 98.56 87 PHE A CA 1
ATOM 645 C C . PHE A 1 87 ? 24.875 -8.445 4.379 1 98.56 87 PHE A C 1
ATOM 647 O O . PHE A 1 87 ? 24.828 -9.648 4.105 1 98.56 87 PHE A O 1
ATOM 654 N N . VAL A 1 88 ? 24.938 -8.039 5.609 1 98.75 88 VAL A N 1
ATOM 655 C CA . VAL A 1 88 ? 25.062 -8.93 6.754 1 98.75 88 VAL A CA 1
ATOM 656 C C . VAL A 1 88 ? 23.828 -9.82 6.863 1 98.75 88 VAL A C 1
ATOM 658 O O . VAL A 1 88 ? 23.953 -11.031 7.078 1 98.75 88 VAL A O 1
ATOM 661 N N . LEU A 1 89 ? 22.672 -9.25 6.645 1 98.75 89 LEU A N 1
ATOM 662 C CA . LEU A 1 89 ? 21.438 -10.023 6.828 1 98.75 89 LEU A CA 1
ATOM 663 C C . LEU A 1 89 ? 21.188 -10.938 5.629 1 98.75 89 LEU A C 1
ATOM 665 O O . LEU A 1 89 ? 20.656 -12.031 5.785 1 98.75 89 LEU A O 1
ATOM 669 N N . GLU A 1 90 ? 21.594 -10.484 4.43 1 98 90 GLU A N 1
ATOM 670 C CA . GLU A 1 90 ? 21.547 -11.391 3.281 1 98 90 GLU A CA 1
ATOM 671 C C . GLU A 1 90 ? 22.484 -12.578 3.482 1 98 90 GLU A C 1
ATOM 673 O O . GLU A 1 90 ? 22.094 -13.727 3.266 1 98 90 GLU A O 1
ATOM 678 N N . ALA A 1 91 ? 23.672 -12.289 3.861 1 98.44 91 ALA A N 1
ATOM 679 C CA . ALA A 1 91 ? 24.656 -13.344 4.102 1 98.44 91 ALA A CA 1
ATOM 680 C C . ALA A 1 91 ? 24.188 -14.281 5.211 1 98.44 91 ALA A C 1
ATOM 682 O O . ALA A 1 91 ? 24.344 -15.508 5.102 1 98.44 91 ALA A O 1
ATOM 683 N N . SER A 1 92 ? 23.672 -13.664 6.238 1 98.62 92 SER A N 1
ATOM 684 C CA . SER A 1 92 ? 23.141 -14.461 7.34 1 98.62 92 SER A CA 1
ATOM 685 C C . SER A 1 92 ? 22.047 -15.406 6.855 1 98.62 92 SER A C 1
ATOM 687 O O . SER A 1 92 ? 21.984 -16.562 7.27 1 98.62 92 SER A O 1
ATOM 689 N N . SER A 1 93 ? 21.156 -14.906 6.008 1 98.25 93 SER A N 1
ATOM 690 C CA . SER A 1 93 ? 20.047 -15.719 5.516 1 98.25 93 SER A CA 1
ATOM 691 C C . SER A 1 93 ? 20.547 -16.891 4.676 1 98.25 93 SER A C 1
ATOM 693 O O . SER A 1 93 ? 20.031 -18 4.789 1 98.25 93 SER A O 1
ATOM 695 N N . ILE A 1 94 ? 21.516 -16.688 3.84 1 97.62 94 ILE A N 1
ATOM 696 C CA . ILE A 1 94 ? 22.094 -17.734 3.01 1 97.62 94 ILE A CA 1
ATOM 697 C C . ILE A 1 94 ? 22.688 -18.828 3.896 1 97.62 94 ILE A C 1
ATOM 699 O O . ILE A 1 94 ? 22.547 -20.016 3.613 1 97.62 94 ILE A O 1
ATOM 703 N N . ALA A 1 95 ? 23.281 -18.469 5 1 97.81 95 ALA A N 1
ATOM 704 C CA . ALA A 1 95 ? 23.984 -19.391 5.883 1 97.81 95 ALA A CA 1
ATOM 705 C C . ALA A 1 95 ? 23.016 -20.078 6.844 1 97.81 95 ALA A C 1
ATOM 707 O O . ALA A 1 95 ? 23.172 -21.25 7.168 1 97.81 95 ALA A O 1
ATOM 708 N N . THR A 1 96 ? 21.969 -19.328 7.328 1 98.25 96 THR A N 1
ATOM 709 C CA . THR A 1 96 ? 21.203 -19.844 8.461 1 98.25 96 THR A CA 1
ATOM 710 C C . THR A 1 96 ? 19.719 -19.891 8.141 1 98.25 96 THR A C 1
ATOM 712 O O . THR A 1 96 ? 18.938 -20.484 8.891 1 98.25 96 THR A O 1
ATOM 715 N N . GLY A 1 97 ? 19.312 -19.188 7.141 1 98.19 97 GLY A N 1
ATOM 716 C CA . GLY A 1 97 ? 17.906 -19.109 6.789 1 98.19 97 GLY A CA 1
ATOM 717 C C . GLY A 1 97 ? 17.234 -17.859 7.324 1 98.19 97 GLY A C 1
ATOM 718 O O . GLY A 1 97 ? 16.109 -17.531 6.918 1 98.19 97 GLY A O 1
ATOM 719 N N . PHE A 1 98 ? 17.906 -17.203 8.234 1 98.31 98 PHE A N 1
ATOM 720 C CA . PHE A 1 98 ? 17.344 -15.984 8.781 1 98.31 98 PHE A CA 1
ATOM 721 C C . PHE A 1 98 ? 18 -14.758 8.164 1 98.31 98 PHE A C 1
ATOM 723 O O . PHE A 1 98 ? 19.219 -14.672 8.086 1 98.31 98 PHE A O 1
ATOM 730 N N . PRO A 1 99 ? 17.234 -13.773 7.695 1 98.38 99 PRO A N 1
ATOM 731 C CA . PRO A 1 99 ? 15.805 -13.586 7.969 1 98.38 99 PRO A CA 1
ATOM 732 C C . PRO A 1 99 ? 14.922 -13.883 6.754 1 98.38 99 PRO A C 1
ATOM 734 O O . PRO A 1 99 ? 13.695 -13.867 6.855 1 98.38 99 PRO A O 1
ATOM 737 N N . PHE A 1 100 ? 15.414 -14.172 5.605 1 98.25 100 PHE A N 1
ATOM 738 C CA . PHE A 1 100 ? 14.656 -14.227 4.363 1 98.25 100 PHE A CA 1
ATOM 739 C C . PHE A 1 100 ? 14.211 -15.656 4.066 1 98.25 100 PHE A C 1
ATOM 741 O O . PHE A 1 100 ? 13.461 -15.891 3.119 1 98.25 100 PHE A O 1
ATOM 748 N N . GLY A 1 101 ? 14.664 -16.609 4.926 1 97.69 101 GLY A N 1
ATOM 749 C CA . GLY A 1 101 ? 14.625 -18.016 4.531 1 97.69 101 GLY A CA 1
ATOM 750 C C . GLY A 1 101 ? 15.875 -18.453 3.779 1 97.69 101 GLY A C 1
ATOM 751 O O . GLY A 1 101 ? 16.719 -17.625 3.432 1 97.69 101 GLY A O 1
ATOM 752 N N . PHE A 1 102 ? 15.992 -19.797 3.518 1 97.88 102 PHE A N 1
ATOM 753 C CA . PHE A 1 102 ? 17.125 -20.312 2.766 1 97.88 102 PHE A CA 1
ATOM 754 C C . PHE A 1 102 ? 16.953 -20.031 1.275 1 97.88 102 PHE A C 1
ATOM 756 O O . PHE A 1 102 ? 15.938 -20.391 0.687 1 97.88 102 PHE A O 1
ATOM 763 N N . PHE A 1 103 ? 17.938 -19.328 0.77 1 97.56 103 PHE A N 1
ATOM 764 C CA . PHE A 1 103 ? 17.938 -19.078 -0.665 1 97.56 103 PHE A CA 1
ATOM 765 C C . PHE A 1 103 ? 19.344 -18.906 -1.191 1 97.56 103 PHE A C 1
ATOM 767 O O . PHE A 1 103 ? 20.297 -18.828 -0.413 1 97.56 103 PHE A O 1
ATOM 774 N N . VAL A 1 104 ? 19.516 -18.906 -2.555 1 97.06 104 VAL A N 1
ATOM 775 C CA . VAL A 1 104 ? 20.797 -18.641 -3.195 1 97.06 104 VAL A CA 1
ATOM 776 C C . VAL A 1 104 ? 20.578 -17.703 -4.387 1 97.06 104 VAL A C 1
ATOM 778 O O . VAL A 1 104 ? 19.531 -17.734 -5.027 1 97.06 104 VAL A O 1
ATOM 781 N N . HIS A 1 105 ? 21.562 -16.859 -4.605 1 96.38 105 HIS A N 1
ATOM 782 C CA . HIS A 1 105 ? 21.594 -16.031 -5.812 1 96.38 105 HIS A CA 1
ATOM 783 C C . HIS A 1 105 ? 22.219 -16.797 -6.977 1 96.38 105 HIS A C 1
ATOM 785 O O . HIS A 1 105 ? 23.312 -17.359 -6.852 1 96.38 105 HIS A O 1
ATOM 791 N N . ASN A 1 106 ? 21.531 -16.75 -8.141 1 95.69 106 ASN A N 1
ATOM 792 C CA . ASN A 1 106 ? 22.016 -17.5 -9.297 1 95.69 106 ASN A CA 1
ATOM 793 C C . ASN A 1 106 ? 22.812 -16.609 -10.25 1 95.69 106 ASN A C 1
ATOM 795 O O . ASN A 1 106 ? 23.297 -17.062 -11.281 1 95.69 106 ASN A O 1
ATOM 799 N N . ALA A 1 107 ? 22.844 -15.289 -9.961 1 87.62 107 ALA A N 1
ATOM 800 C CA . ALA A 1 107 ? 23.609 -14.375 -10.797 1 87.62 107 ALA A CA 1
ATOM 801 C C . ALA A 1 107 ? 25.047 -14.875 -10.977 1 87.62 107 ALA A C 1
ATOM 803 O O . ALA A 1 107 ? 25.641 -15.414 -10.039 1 87.62 107 ALA A O 1
ATOM 804 N N . THR A 1 108 ? 25.5 -14.633 -12.148 1 88.44 108 THR A N 1
ATOM 805 C CA . THR A 1 108 ? 26.891 -14.984 -12.422 1 88.44 108 THR A CA 1
ATOM 806 C C . THR A 1 108 ? 27.828 -13.859 -11.992 1 88.44 108 THR A C 1
ATOM 808 O O . THR A 1 108 ? 27.391 -12.719 -11.844 1 88.44 108 THR A O 1
ATOM 811 N N . GLY A 1 109 ? 28.969 -14.188 -11.523 1 89.5 109 GLY A N 1
ATOM 812 C CA . GLY A 1 109 ? 29.938 -13.164 -11.172 1 89.5 109 GLY A CA 1
ATOM 813 C C . GLY A 1 109 ? 30.312 -13.164 -9.703 1 89.5 109 GLY A C 1
ATOM 814 O O . GLY A 1 109 ? 30.125 -14.164 -9.008 1 89.5 109 GLY A O 1
ATOM 815 N N . LEU A 1 110 ? 30.719 -12.023 -9.32 1 92.56 110 LEU A N 1
ATOM 816 C CA . LEU A 1 110 ? 31.25 -11.883 -7.977 1 92.56 110 LEU A CA 1
ATOM 817 C C . LEU A 1 110 ? 30.141 -11.969 -6.934 1 92.56 110 LEU A C 1
ATOM 819 O O . LEU A 1 110 ? 29.094 -11.32 -7.086 1 92.56 110 LEU A O 1
ATOM 823 N N . LYS A 1 111 ? 30.359 -12.836 -5.91 1 95.56 111 LYS A N 1
ATOM 824 C CA . LYS A 1 111 ? 29.516 -12.938 -4.723 1 95.56 111 LYS A CA 1
ATOM 825 C C . LYS A 1 111 ? 30.359 -12.992 -3.451 1 95.56 111 LYS A C 1
ATOM 827 O O . LYS A 1 111 ? 31.312 -13.773 -3.363 1 95.56 111 LYS A O 1
ATOM 832 N N . LEU A 1 112 ? 30.062 -12.094 -2.658 1 96.5 112 LEU A N 1
ATOM 833 C CA . LEU A 1 112 ? 30.703 -12.109 -1.347 1 96.5 112 LEU A CA 1
ATOM 834 C C . LEU A 1 112 ? 29.812 -12.812 -0.321 1 96.5 112 LEU A C 1
ATOM 836 O O . LEU A 1 112 ? 28.734 -12.32 0.012 1 96.5 112 LEU A O 1
ATOM 840 N N . LEU A 1 113 ? 30.266 -13.945 0.192 1 97.12 113 LEU A N 1
ATOM 841 C CA . LEU A 1 113 ? 29.469 -14.773 1.091 1 97.12 113 LEU A CA 1
ATOM 842 C C . LEU A 1 113 ? 28.125 -15.109 0.473 1 97.12 113 LEU A C 1
ATOM 844 O O . LEU A 1 113 ? 27.094 -15.047 1.153 1 97.12 113 LEU A O 1
ATOM 848 N N . GLY A 1 114 ? 28.188 -15.227 -0.864 1 96.44 114 GLY A N 1
ATOM 849 C CA . GLY A 1 114 ? 27 -15.625 -1.597 1 96.44 114 GLY A CA 1
ATOM 850 C C . GLY A 1 114 ? 26.141 -14.445 -2.027 1 96.44 114 GLY A C 1
ATOM 851 O O . GLY A 1 114 ? 25.141 -14.625 -2.725 1 96.44 114 GLY A O 1
ATOM 852 N N . VAL A 1 115 ? 26.5 -13.234 -1.636 1 97.5 115 VAL A N 1
ATOM 853 C CA . VAL A 1 115 ? 25.672 -12.055 -1.899 1 97.5 115 VAL A CA 1
ATOM 854 C C . VAL A 1 115 ? 26.297 -11.227 -3.021 1 97.5 115 VAL A C 1
ATOM 856 O O . VAL A 1 115 ? 27.422 -10.727 -2.885 1 97.5 115 VAL A O 1
ATOM 859 N N . PRO A 1 116 ? 25.594 -11.094 -4.125 1 95.81 116 PRO A N 1
ATOM 860 C CA . PRO A 1 116 ? 26.094 -10.133 -5.113 1 95.81 116 PRO A CA 1
ATOM 861 C C . PRO A 1 116 ? 26.156 -8.703 -4.57 1 95.81 116 PRO A C 1
ATOM 863 O O . PRO A 1 116 ? 25.203 -8.242 -3.932 1 95.81 116 PRO A O 1
ATOM 866 N N . PRO A 1 117 ? 27.188 -8.023 -4.809 1 94.88 117 PRO A N 1
ATOM 867 C CA . PRO A 1 117 ? 27.344 -6.676 -4.254 1 94.88 117 PRO A CA 1
ATOM 868 C C . PRO A 1 117 ? 26.219 -5.734 -4.648 1 94.88 117 PRO A C 1
ATOM 870 O O . PRO A 1 117 ? 25.781 -4.906 -3.842 1 94.88 117 PRO A O 1
ATOM 873 N N . LEU A 1 118 ? 25.703 -5.895 -5.82 1 91.75 118 LEU A N 1
ATOM 874 C CA . LEU A 1 118 ? 24.656 -5.008 -6.32 1 91.75 118 LEU A CA 1
ATOM 875 C C . LEU A 1 118 ? 23.375 -5.168 -5.512 1 91.75 118 LEU A C 1
ATOM 877 O O . LEU A 1 118 ? 22.578 -4.23 -5.406 1 91.75 118 LEU A O 1
ATOM 881 N N . VAL A 1 119 ? 23.172 -6.301 -4.953 1 94.38 119 VAL A N 1
ATOM 882 C CA . VAL A 1 119 ? 21.984 -6.543 -4.137 1 94.38 119 VAL A CA 1
ATOM 883 C C . VAL A 1 119 ? 22.031 -5.668 -2.887 1 94.38 119 VAL A C 1
ATOM 885 O O . VAL A 1 119 ? 21.078 -4.945 -2.59 1 94.38 119 VAL A O 1
ATOM 888 N N . ALA A 1 120 ? 23.141 -5.668 -2.203 1 95.69 120 ALA A N 1
ATOM 889 C CA . ALA A 1 120 ? 23.312 -4.859 -0.998 1 95.69 120 ALA A CA 1
ATOM 890 C C . ALA A 1 120 ? 23.234 -3.369 -1.321 1 95.69 120 ALA A C 1
ATOM 892 O O . ALA A 1 120 ? 22.609 -2.6 -0.586 1 95.69 120 ALA A O 1
ATOM 893 N N . ILE A 1 121 ? 23.812 -2.992 -2.396 1 95.62 121 ILE A N 1
ATOM 894 C CA . ILE A 1 121 ? 23.859 -1.596 -2.816 1 95.62 121 ILE A CA 1
ATOM 895 C C . ILE A 1 121 ? 22.453 -1.119 -3.162 1 95.62 121 ILE A C 1
ATOM 897 O O . ILE A 1 121 ? 22.078 0.024 -2.875 1 95.62 121 ILE A O 1
ATOM 901 N N . SER A 1 122 ? 21.656 -1.984 -3.691 1 95.19 122 SER A N 1
ATOM 902 C CA . SER A 1 122 ? 20.312 -1.61 -4.105 1 95.19 122 SER A CA 1
ATOM 903 C C . SER A 1 122 ? 19.438 -1.244 -2.9 1 95.19 122 SER A C 1
ATOM 905 O O . SER A 1 122 ? 18.578 -0.375 -2.996 1 95.19 122 SER A O 1
ATOM 907 N N . TYR A 1 123 ? 19.688 -1.852 -1.723 1 97.69 123 TYR A N 1
ATOM 908 C CA . TYR A 1 123 ? 18.969 -1.505 -0.508 1 97.69 123 TYR A CA 1
ATOM 909 C C . TYR A 1 123 ? 19.156 -0.035 -0.154 1 97.69 123 TYR A C 1
ATOM 911 O O . TYR A 1 123 ? 18.25 0.61 0.373 1 97.69 123 TYR A O 1
ATOM 919 N N . ALA A 1 124 ? 20.344 0.451 -0.468 1 97.81 124 ALA A N 1
ATOM 920 C CA . ALA A 1 124 ? 20.656 1.827 -0.097 1 97.81 124 ALA A CA 1
ATOM 921 C C . ALA A 1 124 ? 19.906 2.822 -0.979 1 97.81 124 ALA A C 1
ATOM 923 O O . ALA A 1 124 ? 19.281 3.758 -0.475 1 97.81 124 ALA A O 1
ATOM 924 N N . PHE A 1 125 ? 19.891 2.596 -2.219 1 97 125 PHE A N 1
ATOM 925 C CA . PHE A 1 125 ? 19.328 3.586 -3.127 1 97 125 PHE A CA 1
ATOM 926 C C . PHE A 1 125 ? 17.812 3.51 -3.135 1 97 125 PHE A C 1
ATOM 928 O O . PHE A 1 125 ? 17.125 4.539 -3.086 1 97 125 PHE A O 1
ATOM 935 N N . LEU A 1 126 ? 17.266 2.275 -3.137 1 98 126 LEU A N 1
ATOM 936 C CA . LEU A 1 126 ? 15.828 2.119 -2.979 1 98 126 LEU A CA 1
ATOM 937 C C . LEU A 1 126 ? 15.383 2.582 -1.597 1 98 126 LEU A C 1
ATOM 939 O O . LEU A 1 126 ? 14.312 3.174 -1.454 1 98 126 LEU A O 1
ATOM 943 N N . GLY A 1 127 ? 16.25 2.293 -0.683 1 98.81 127 GLY A N 1
ATOM 944 C CA . GLY A 1 127 ? 15.961 2.662 0.693 1 98.81 127 GLY A CA 1
ATOM 945 C C . GLY A 1 127 ? 15.812 4.16 0.891 1 98.81 127 GLY A C 1
ATOM 946 O O . GLY A 1 127 ? 14.938 4.609 1.634 1 98.81 127 GLY A O 1
ATOM 947 N N . TRP A 1 128 ? 16.656 4.918 0.243 1 98.88 128 TRP A N 1
ATOM 948 C CA . TRP A 1 128 ? 16.578 6.363 0.412 1 98.88 128 TRP A CA 1
ATOM 949 C C . TRP A 1 128 ? 15.266 6.91 -0.161 1 98.88 128 TRP A C 1
ATOM 951 O O . TRP A 1 128 ? 14.641 7.793 0.431 1 98.88 128 TRP A O 1
ATOM 961 N N . LEU A 1 129 ? 14.906 6.395 -1.303 1 98.81 129 LEU A N 1
ATOM 962 C CA . LEU A 1 129 ? 13.633 6.812 -1.882 1 98.81 129 LEU A CA 1
ATOM 963 C C . LEU A 1 129 ? 12.469 6.457 -0.959 1 98.81 129 LEU A C 1
ATOM 965 O O . LEU A 1 129 ? 11.602 7.293 -0.693 1 98.81 129 LEU A O 1
ATOM 969 N N . ALA A 1 130 ? 12.484 5.25 -0.407 1 98.94 130 ALA A N 1
ATOM 970 C CA . ALA A 1 130 ? 11.453 4.801 0.522 1 98.94 130 ALA A CA 1
ATOM 971 C C . ALA A 1 130 ? 11.438 5.66 1.783 1 98.94 130 ALA A C 1
ATOM 973 O O . ALA A 1 130 ? 10.367 6.004 2.295 1 98.94 130 ALA A O 1
ATOM 974 N N . TRP A 1 131 ? 12.617 5.992 2.273 1 98.88 131 TRP A N 1
ATOM 975 C CA . TRP A 1 131 ? 12.758 6.836 3.457 1 98.88 131 TRP A CA 1
ATOM 976 C C . TRP A 1 131 ? 12.133 8.203 3.23 1 98.88 131 TRP A C 1
ATOM 978 O O . TRP A 1 131 ? 11.391 8.703 4.082 1 98.88 131 TRP A O 1
ATOM 988 N N . THR A 1 132 ? 12.391 8.766 2.094 1 98.75 132 THR A N 1
ATOM 989 C CA . THR A 1 132 ? 11.867 10.086 1.754 1 98.75 132 THR A CA 1
ATOM 990 C C . THR A 1 132 ? 10.344 10.062 1.669 1 98.75 132 THR A C 1
ATOM 992 O O . THR A 1 132 ? 9.672 10.945 2.199 1 98.75 132 THR A O 1
ATOM 995 N N . LEU A 1 133 ? 9.82 9.031 1.051 1 98.81 133 LEU A N 1
ATOM 996 C CA . LEU A 1 133 ? 8.367 8.898 0.956 1 98.81 133 LEU A CA 1
ATOM 997 C C . LEU A 1 133 ? 7.746 8.703 2.336 1 98.81 133 LEU A C 1
ATOM 999 O O . LEU A 1 133 ? 6.695 9.281 2.635 1 98.81 133 LEU A O 1
ATOM 1003 N N . ALA A 1 134 ? 8.391 7.918 3.154 1 98.69 134 ALA A N 1
ATOM 1004 C CA . ALA A 1 134 ? 7.891 7.672 4.504 1 98.69 134 ALA A CA 1
ATOM 1005 C C . ALA A 1 134 ? 7.84 8.969 5.312 1 98.69 134 ALA A C 1
ATOM 1007 O O . ALA A 1 134 ? 6.887 9.203 6.059 1 98.69 134 ALA A O 1
ATOM 1008 N N . ARG A 1 135 ? 8.867 9.82 5.199 1 97.12 135 ARG A N 1
ATOM 1009 C CA . ARG A 1 135 ? 8.875 11.117 5.871 1 97.12 135 ARG A CA 1
ATOM 1010 C C . ARG A 1 135 ? 7.656 11.945 5.473 1 97.12 135 ARG A C 1
ATOM 1012 O O . ARG A 1 135 ? 7.004 12.547 6.328 1 97.12 135 ARG A O 1
ATOM 1019 N N . LEU A 1 136 ? 7.367 11.914 4.211 1 96.69 136 LEU A N 1
ATOM 1020 C CA . LEU A 1 136 ? 6.238 12.688 3.693 1 96.69 136 LEU A CA 1
ATOM 1021 C C . LEU A 1 136 ? 4.918 12.141 4.227 1 96.69 136 LEU A C 1
ATOM 1023 O O . LEU A 1 136 ? 3.984 12.898 4.484 1 96.69 136 LEU A O 1
ATOM 1027 N N . LEU A 1 137 ? 4.852 10.891 4.469 1 96.94 137 LEU A N 1
ATOM 1028 C CA . LEU A 1 137 ? 3.586 10.242 4.801 1 96.94 137 LEU A CA 1
ATOM 1029 C C . LEU A 1 137 ? 3.287 10.359 6.289 1 96.94 137 LEU A C 1
ATOM 1031 O O . LEU A 1 137 ? 2.123 10.461 6.688 1 96.94 137 LEU A O 1
ATOM 1035 N N . VAL A 1 138 ? 4.328 10.367 7.098 1 95 138 VAL A N 1
ATOM 1036 C CA . VAL A 1 138 ? 4.016 10.148 8.508 1 95 138 VAL A CA 1
ATOM 1037 C C . VAL A 1 138 ? 4.348 11.406 9.305 1 95 138 VAL A C 1
ATOM 1039 O O . VAL A 1 138 ? 3.77 11.641 10.375 1 95 138 VAL A O 1
ATOM 1042 N N . ARG A 1 139 ? 5.344 12.18 8.82 1 92.38 139 ARG A N 1
ATOM 1043 C CA . ARG A 1 139 ? 5.773 13.328 9.609 1 92.38 139 ARG A CA 1
ATOM 1044 C C . ARG A 1 139 ? 4.906 14.547 9.32 1 92.38 139 ARG A C 1
ATOM 1046 O O . ARG A 1 139 ? 4.449 14.734 8.195 1 92.38 139 ARG A O 1
ATOM 1053 N N . GLN A 1 140 ? 4.633 15.336 10.359 1 88.31 140 GLN A N 1
ATOM 1054 C CA . GLN A 1 140 ? 3.93 16.594 10.125 1 88.31 140 GLN A CA 1
ATOM 1055 C C . GLN A 1 140 ? 4.699 17.469 9.148 1 88.31 140 GLN A C 1
ATOM 1057 O O . GLN A 1 140 ? 4.137 17.938 8.156 1 88.31 140 GLN A O 1
ATOM 1062 N N . HIS A 1 141 ? 5.875 17.688 9.477 1 89.19 141 HIS A N 1
ATOM 1063 C CA . HIS A 1 141 ? 6.824 18.234 8.508 1 89.19 141 HIS A CA 1
ATOM 1064 C C . HIS A 1 141 ? 7.91 17.219 8.18 1 89.19 141 HIS A C 1
ATOM 1066 O O . HIS A 1 141 ? 8.484 16.594 9.078 1 89.19 141 HIS A O 1
ATOM 1072 N N . PRO A 1 142 ? 8.227 17.047 6.957 1 93.38 142 PRO A N 1
ATOM 1073 C CA . PRO A 1 142 ? 9.109 15.961 6.559 1 93.38 142 PRO A CA 1
ATOM 1074 C C . PRO A 1 142 ? 10.523 16.109 7.133 1 93.38 142 PRO A C 1
ATOM 1076 O O . PRO A 1 142 ? 11.281 15.133 7.164 1 93.38 142 PRO A O 1
ATOM 1079 N N . CYS A 1 143 ? 10.867 17.25 7.625 1 93.31 143 CYS A N 1
ATOM 1080 C CA . CYS A 1 143 ? 12.195 17.469 8.172 1 93.31 143 CYS A CA 1
ATOM 1081 C C . CYS A 1 143 ? 12.211 17.266 9.68 1 93.31 143 CYS A C 1
ATOM 1083 O O . CYS A 1 143 ? 13.266 17.328 10.312 1 93.31 143 CYS A O 1
ATOM 1085 N N . ASP A 1 144 ? 11.062 16.922 10.242 1 92 144 ASP A N 1
ATOM 1086 C CA . ASP A 1 144 ? 11.008 16.656 11.672 1 92 144 ASP A CA 1
ATOM 1087 C C . ASP A 1 144 ? 11.734 15.352 12.008 1 92 144 ASP A C 1
ATOM 1089 O O . ASP A 1 144 ? 11.516 14.328 11.359 1 92 144 ASP A O 1
ATOM 1093 N N . THR A 1 145 ? 12.68 15.172 12.961 1 90.75 145 THR A N 1
ATOM 1094 C CA . THR A 1 145 ? 13.484 13.984 13.211 1 90.75 145 THR A CA 1
ATOM 1095 C C . THR A 1 145 ? 13.266 13.477 14.633 1 90.75 145 THR A C 1
ATOM 1097 O O . THR A 1 145 ? 13.68 12.367 14.969 1 90.75 145 THR A O 1
ATOM 1100 N N . GLY A 1 146 ? 12.539 14.07 15.469 1 86.12 146 GLY A N 1
ATOM 1101 C CA . GLY A 1 146 ? 12.453 13.703 16.875 1 86.12 146 GLY A CA 1
ATOM 1102 C C . GLY A 1 146 ? 11.094 13.164 17.266 1 86.12 146 GLY A C 1
ATOM 1103 O O . GLY A 1 146 ? 10.266 12.852 16.406 1 86.12 146 GLY A O 1
ATOM 1104 N N . GLY A 1 147 ? 11.109 12.68 18.531 1 89.5 147 GLY A N 1
ATOM 1105 C CA . GLY A 1 147 ? 9.852 12.195 19.078 1 89.5 147 GLY A CA 1
ATOM 1106 C C . GLY A 1 147 ? 9.422 10.867 18.484 1 89.5 147 GLY A C 1
ATOM 1107 O O . GLY A 1 147 ? 10.25 9.961 18.312 1 89.5 147 GLY A O 1
ATOM 1108 N N . PHE A 1 148 ? 8.156 10.719 18.188 1 91.81 148 PHE A N 1
ATOM 1109 C CA . PHE A 1 148 ? 7.566 9.469 17.703 1 91.81 148 PHE A CA 1
ATOM 1110 C C . PHE A 1 148 ? 8.008 9.18 16.281 1 91.81 148 PHE A C 1
ATOM 1112 O O . PHE A 1 148 ? 7.949 8.039 15.828 1 91.81 148 PHE A O 1
ATOM 1119 N N . ASN A 1 149 ? 8.484 10.242 15.625 1 93.75 149 ASN A N 1
ATOM 1120 C CA . ASN A 1 149 ? 8.93 10.078 14.242 1 93.75 149 ASN A CA 1
ATOM 1121 C C . ASN A 1 149 ? 10.094 9.102 14.133 1 93.75 149 ASN A C 1
ATOM 1123 O O . ASN A 1 149 ? 10.234 8.398 13.133 1 93.75 149 ASN A O 1
ATOM 1127 N N . ARG A 1 150 ? 10.922 8.984 15.227 1 95.94 150 ARG A N 1
ATOM 1128 C CA . ARG A 1 150 ? 12.086 8.109 15.25 1 95.94 150 ARG A CA 1
ATOM 1129 C C . ARG A 1 150 ? 11.68 6.645 15.117 1 95.94 150 ARG A C 1
ATOM 1131 O O . ARG A 1 150 ? 12.492 5.801 14.742 1 95.94 150 ARG A O 1
ATOM 1138 N N . PHE A 1 151 ? 10.422 6.414 15.375 1 96.69 151 PHE A N 1
ATOM 1139 C CA . PHE A 1 151 ? 9.977 5.023 15.352 1 96.69 151 PHE A CA 1
ATOM 1140 C C . PHE A 1 151 ? 8.961 4.797 14.242 1 96.69 151 PHE A C 1
ATOM 1142 O O . PHE A 1 151 ? 8.898 3.713 13.656 1 96.69 151 PHE A O 1
ATOM 1149 N N . THR A 1 152 ? 8.156 5.797 13.945 1 97.81 152 THR A N 1
ATOM 1150 C CA . THR A 1 152 ? 7.094 5.637 12.961 1 97.81 152 THR A CA 1
ATOM 1151 C C . THR A 1 152 ? 7.656 5.66 11.547 1 97.81 152 THR A C 1
ATOM 1153 O O . THR A 1 152 ? 7.27 4.848 10.703 1 97.81 152 THR A O 1
ATOM 1156 N N . THR A 1 153 ? 8.664 6.531 11.312 1 98.38 153 THR A N 1
ATOM 1157 C CA . THR A 1 153 ? 9.18 6.695 9.961 1 98.38 153 THR A CA 1
ATOM 1158 C C . THR A 1 153 ? 9.906 5.434 9.5 1 98.38 153 THR A C 1
ATOM 1160 O O . THR A 1 153 ? 9.656 4.934 8.398 1 98.38 153 THR A O 1
ATOM 1163 N N . PRO A 1 154 ? 10.766 4.801 10.383 1 98.81 154 PRO A N 1
ATOM 1164 C CA . PRO A 1 154 ? 11.438 3.572 9.961 1 98.81 154 PRO A CA 1
ATOM 1165 C C . PRO A 1 154 ? 10.461 2.439 9.648 1 98.81 154 PRO A C 1
ATOM 1167 O O . PRO A 1 154 ? 10.672 1.686 8.695 1 98.81 154 PRO A O 1
ATOM 1170 N N . LEU A 1 155 ? 9.461 2.344 10.438 1 98.81 155 LEU A N 1
ATOM 1171 C CA . LEU A 1 155 ? 8.492 1.272 10.227 1 98.81 155 LEU A CA 1
ATOM 1172 C C . LEU A 1 155 ? 7.777 1.442 8.891 1 98.81 155 LEU A C 1
ATOM 1174 O O . LEU A 1 155 ? 7.707 0.502 8.094 1 98.81 155 LEU A O 1
ATOM 1178 N N . VAL A 1 156 ? 7.289 2.639 8.625 1 98.88 156 VAL A N 1
ATOM 1179 C CA . VAL A 1 156 ? 6.559 2.906 7.391 1 98.88 156 VAL A CA 1
ATOM 1180 C C . VAL A 1 156 ? 7.496 2.762 6.191 1 98.88 156 VAL A C 1
ATOM 1182 O O . VAL A 1 156 ? 7.113 2.209 5.16 1 98.88 156 VAL A O 1
ATOM 1185 N N . ALA A 1 157 ? 8.75 3.223 6.32 1 98.94 157 ALA A N 1
ATOM 1186 C CA . ALA A 1 157 ? 9.734 3.084 5.254 1 98.94 157 ALA A CA 1
ATOM 1187 C C . ALA A 1 157 ? 9.977 1.614 4.918 1 98.94 157 ALA A C 1
ATOM 1189 O O . ALA A 1 157 ? 10.18 1.262 3.754 1 98.94 157 ALA A O 1
ATOM 1190 N N . SER A 1 158 ? 9.969 0.754 5.922 1 98.94 158 SER A N 1
ATOM 1191 C CA . SER A 1 158 ? 10.211 -0.667 5.691 1 98.94 158 SER A CA 1
ATOM 1192 C C . SER A 1 158 ? 9.07 -1.298 4.891 1 98.94 158 SER A C 1
ATOM 1194 O O . SER A 1 158 ? 9.305 -2.17 4.055 1 98.94 158 SER A O 1
ATOM 1196 N N . PHE A 1 159 ? 7.824 -0.866 5.152 1 98.94 159 PHE A N 1
ATOM 1197 C CA . PHE A 1 159 ? 6.695 -1.322 4.348 1 98.94 159 PHE A CA 1
ATOM 1198 C C . PHE A 1 159 ? 6.863 -0.897 2.893 1 98.94 159 PHE A C 1
ATOM 1200 O O . PHE A 1 159 ? 6.645 -1.695 1.979 1 98.94 159 PHE A O 1
ATOM 1207 N N . ILE A 1 160 ? 7.258 0.371 2.73 1 98.94 160 ILE A N 1
ATOM 1208 C CA . ILE A 1 160 ? 7.391 0.931 1.391 1 98.94 160 ILE A CA 1
ATOM 1209 C C . ILE A 1 160 ? 8.477 0.179 0.622 1 98.94 160 ILE A C 1
ATOM 1211 O O . ILE A 1 160 ? 8.266 -0.217 -0.528 1 98.94 160 ILE A O 1
ATOM 1215 N N . LEU A 1 161 ? 9.578 -0.079 1.234 1 98.88 161 LEU A N 1
ATOM 1216 C CA . LEU A 1 161 ? 10.688 -0.809 0.62 1 98.88 161 LEU A CA 1
ATOM 1217 C C . LEU A 1 161 ? 10.258 -2.229 0.254 1 98.88 161 LEU A C 1
ATOM 1219 O O . LEU A 1 161 ? 10.57 -2.711 -0.838 1 98.88 161 LEU A O 1
ATOM 1223 N N . THR A 1 162 ? 9.547 -2.877 1.146 1 98.88 162 THR A N 1
ATOM 1224 C CA . THR A 1 162 ? 9.094 -4.246 0.916 1 98.88 162 THR A CA 1
ATOM 1225 C C . THR A 1 162 ? 8.109 -4.301 -0.249 1 98.88 162 THR A C 1
ATOM 1227 O O . THR A 1 162 ? 8.086 -5.277 -0.998 1 98.88 162 THR A O 1
ATOM 1230 N N . GLY A 1 163 ? 7.32 -3.223 -0.401 1 98.81 163 GLY A N 1
ATOM 1231 C CA . GLY A 1 163 ? 6.414 -3.15 -1.535 1 98.81 163 GLY A CA 1
ATOM 1232 C C . GLY A 1 163 ? 7.125 -3.229 -2.873 1 98.81 163 GLY A C 1
ATOM 1233 O O . GLY A 1 163 ? 6.586 -3.773 -3.838 1 98.81 163 GLY A O 1
ATOM 1234 N N . TYR A 1 164 ? 8.328 -2.686 -2.924 1 98.5 164 TYR A N 1
ATOM 1235 C CA . TYR A 1 164 ? 9.125 -2.781 -4.141 1 98.5 164 TYR A CA 1
ATOM 1236 C C . TYR A 1 164 ? 9.5 -4.23 -4.434 1 98.5 164 TYR A C 1
ATOM 1238 O O . TYR A 1 164 ? 9.367 -4.695 -5.566 1 98.5 164 TYR A O 1
ATOM 1246 N N . ASP A 1 165 ? 9.945 -4.895 -3.395 1 98.31 165 ASP A N 1
ATOM 1247 C CA . ASP A 1 165 ? 10.336 -6.293 -3.555 1 98.31 165 ASP A CA 1
ATOM 1248 C C . ASP A 1 165 ? 9.141 -7.152 -3.953 1 98.31 165 ASP A C 1
ATOM 1250 O O . ASP A 1 165 ? 9.273 -8.078 -4.758 1 98.31 165 ASP A O 1
ATOM 1254 N N . PHE A 1 166 ? 7.977 -6.883 -3.381 1 98.69 166 PHE A N 1
ATOM 1255 C CA . PHE A 1 166 ? 6.742 -7.621 -3.631 1 98.69 166 PHE A CA 1
ATOM 1256 C C . PHE A 1 166 ? 6.395 -7.609 -5.113 1 98.69 166 PHE A C 1
ATOM 1258 O O . PHE A 1 166 ? 5.875 -8.594 -5.641 1 98.69 166 PHE A O 1
ATOM 1265 N N . THR A 1 167 ? 6.676 -6.512 -5.766 1 98.19 167 THR A N 1
ATOM 1266 C CA . THR A 1 167 ? 6.387 -6.352 -7.184 1 98.19 167 THR A CA 1
ATOM 1267 C C . THR A 1 167 ? 7.48 -6.992 -8.031 1 98.19 167 THR A C 1
ATOM 1269 O O . THR A 1 167 ? 7.199 -7.566 -9.086 1 98.19 167 THR A O 1
ATOM 1272 N N . PHE A 1 168 ? 8.641 -6.996 -7.562 1 97.25 168 PHE A N 1
ATOM 1273 C CA . PHE A 1 168 ? 9.852 -7.277 -8.32 1 97.25 168 PHE A CA 1
ATOM 1274 C C . PHE A 1 168 ? 10.211 -8.758 -8.242 1 97.25 168 PHE A C 1
ATOM 1276 O O . PHE A 1 168 ? 10.562 -9.367 -9.25 1 97.25 168 PHE A O 1
ATOM 1283 N N . ASP A 1 169 ? 10.086 -9.344 -7.164 1 97.62 169 ASP A N 1
ATOM 1284 C CA . ASP A 1 169 ? 10.758 -10.594 -6.844 1 97.62 169 ASP A CA 1
ATOM 1285 C C . ASP A 1 169 ? 10.141 -11.766 -7.609 1 97.62 169 ASP A C 1
ATOM 1287 O O . ASP A 1 169 ? 10.852 -12.648 -8.078 1 97.62 169 ASP A O 1
ATOM 1291 N N . PRO A 1 170 ? 8.82 -11.859 -7.773 1 97.94 170 PRO A N 1
ATOM 1292 C CA . PRO A 1 170 ? 8.289 -12.984 -8.547 1 97.94 170 PRO A CA 1
ATOM 1293 C C . PRO A 1 170 ? 8.828 -13.023 -9.969 1 97.94 170 PRO A C 1
ATOM 1295 O O . PRO A 1 170 ? 9.047 -14.109 -10.516 1 97.94 170 PRO A O 1
ATOM 1298 N N . ILE A 1 171 ? 9.047 -11.898 -10.555 1 96.75 171 ILE A N 1
ATOM 1299 C CA . ILE A 1 171 ? 9.578 -11.844 -11.914 1 96.75 171 ILE A CA 1
ATOM 1300 C C . ILE A 1 171 ? 11.039 -12.289 -11.914 1 96.75 171 ILE A C 1
ATOM 1302 O O . ILE A 1 171 ? 11.43 -13.164 -12.695 1 96.75 171 ILE A O 1
ATOM 1306 N N . VAL A 1 172 ? 11.836 -11.758 -11.031 1 94.81 172 VAL A N 1
ATOM 1307 C CA . VAL A 1 172 ? 13.281 -11.961 -11.047 1 94.81 172 VAL A CA 1
ATOM 1308 C C . VAL A 1 172 ? 13.609 -13.375 -10.578 1 94.81 172 VAL A C 1
ATOM 1310 O O . VAL A 1 172 ? 14.484 -14.039 -11.141 1 94.81 172 VAL A O 1
ATOM 1313 N N . THR A 1 173 ? 12.875 -13.883 -9.57 1 96.44 173 THR A N 1
ATOM 1314 C CA . THR A 1 173 ? 13.195 -15.172 -8.984 1 96.44 173 THR A CA 1
ATOM 1315 C C . THR A 1 173 ? 12.477 -16.297 -9.727 1 96.44 173 THR A C 1
ATOM 1317 O O . THR A 1 173 ? 13.109 -17.266 -10.164 1 96.44 173 THR A O 1
ATOM 1320 N N . THR A 1 174 ? 11.195 -16.156 -9.984 1 97.12 174 THR A N 1
ATOM 1321 C CA . THR A 1 174 ? 10.406 -17.25 -10.555 1 97.12 174 THR A CA 1
ATOM 1322 C C . THR A 1 174 ? 10.523 -17.281 -12.07 1 97.12 174 THR A C 1
ATOM 1324 O O . THR A 1 174 ? 10.836 -18.312 -12.664 1 97.12 174 THR A O 1
ATOM 1327 N N . VAL A 1 175 ? 10.383 -16.141 -12.688 1 96.44 175 VAL A N 1
ATOM 1328 C CA . VAL A 1 175 ? 10.328 -16.109 -14.148 1 96.44 175 VAL A CA 1
ATOM 1329 C C . VAL A 1 175 ? 11.742 -16.125 -14.719 1 96.44 175 VAL A C 1
ATOM 1331 O O . VAL A 1 175 ? 12.039 -16.891 -15.633 1 96.44 175 VAL A O 1
ATOM 1334 N N . LEU A 1 176 ? 12.664 -15.312 -14.164 1 94 176 LEU A N 1
ATOM 1335 C CA . LEU A 1 176 ? 13.984 -15.133 -14.758 1 94 176 LEU A CA 1
ATOM 1336 C C . LEU A 1 176 ? 15.008 -16.031 -14.086 1 94 176 LEU A C 1
ATOM 1338 O O . LEU A 1 176 ? 16.141 -16.172 -14.57 1 94 176 LEU A O 1
ATOM 1342 N N . GLY A 1 177 ? 14.664 -16.625 -12.93 1 95.62 177 GLY A N 1
ATOM 1343 C CA . GLY A 1 177 ? 15.531 -17.594 -12.266 1 95.62 177 GLY A CA 1
ATOM 1344 C C . GLY A 1 177 ? 16.734 -16.953 -11.617 1 95.62 177 GLY A C 1
ATOM 1345 O O . GLY A 1 177 ? 17.797 -17.562 -11.531 1 95.62 177 GLY A O 1
ATOM 1346 N N . GLY A 1 178 ? 16.625 -15.672 -11.211 1 94.12 178 GLY A N 1
ATOM 1347 C CA . GLY A 1 178 ? 17.75 -14.945 -10.641 1 94.12 178 GLY A CA 1
ATOM 1348 C C . GLY A 1 178 ? 18.125 -15.414 -9.258 1 94.12 178 GLY A C 1
ATOM 1349 O O . GLY A 1 178 ? 19.25 -15.172 -8.789 1 94.12 178 GLY A O 1
ATOM 1350 N N . ALA A 1 179 ? 17.234 -16.031 -8.602 1 95.81 179 ALA A N 1
ATOM 1351 C CA . ALA A 1 179 ? 17.438 -16.625 -7.285 1 95.81 179 ALA A CA 1
ATOM 1352 C C . ALA A 1 179 ? 16.578 -17.875 -7.102 1 95.81 179 ALA A C 1
ATOM 1354 O O . ALA A 1 179 ? 15.664 -18.125 -7.895 1 95.81 179 ALA A O 1
ATOM 1355 N N . SER A 1 180 ? 16.969 -18.719 -6.129 1 97.19 180 SER A N 1
ATOM 1356 C CA . SER A 1 180 ? 16.203 -19.922 -5.805 1 97.19 180 SER A CA 1
ATOM 1357 C C . SER A 1 180 ? 16.016 -20.062 -4.297 1 97.19 180 SER A C 1
ATOM 1359 O O . SER A 1 180 ? 16.969 -19.891 -3.531 1 97.19 180 SER A O 1
ATOM 1361 N N . TYR A 1 181 ? 14.844 -20.312 -3.941 1 97.69 181 TYR A N 1
ATOM 1362 C CA . TYR A 1 181 ? 14.547 -20.625 -2.547 1 97.69 181 TYR A CA 1
ATOM 1363 C C . TYR A 1 181 ? 14.617 -22.125 -2.301 1 97.69 181 TYR A C 1
ATOM 1365 O O . TYR A 1 181 ? 14.266 -22.922 -3.172 1 97.69 181 TYR A O 1
ATOM 1373 N N . ARG A 1 182 ? 15.039 -22.562 -1.149 1 97 182 ARG A N 1
ATOM 1374 C CA . ARG A 1 182 ? 15.047 -23.984 -0.78 1 97 182 ARG A CA 1
ATOM 1375 C C . ARG A 1 182 ? 13.633 -24.547 -0.75 1 97 182 ARG A C 1
ATOM 1377 O O . ARG A 1 182 ? 13.406 -25.688 -1.156 1 97 182 ARG A O 1
ATOM 1384 N N . SER A 1 183 ? 12.711 -23.719 -0.269 1 95.5 183 SER A N 1
ATOM 1385 C CA . SER A 1 183 ? 11.305 -24.109 -0.18 1 95.5 183 SER A CA 1
ATOM 1386 C C . SER A 1 183 ? 10.398 -23.047 -0.787 1 95.5 183 SER A C 1
ATOM 1388 O O . SER A 1 183 ? 9.68 -22.344 -0.065 1 95.5 183 SER A O 1
ATOM 1390 N N . PRO A 1 184 ? 10.391 -23.016 -2.131 1 97 184 PRO A N 1
ATOM 1391 C CA . PRO A 1 184 ? 9.531 -22.016 -2.771 1 97 184 PRO A CA 1
ATOM 1392 C C . PRO A 1 184 ? 8.055 -22.203 -2.424 1 97 184 PRO A C 1
ATOM 1394 O O . PRO A 1 184 ? 7.578 -23.328 -2.311 1 97 184 PRO A O 1
ATOM 1397 N N . SER A 1 185 ? 7.344 -21.188 -2.152 1 97.38 185 SER A N 1
ATOM 1398 C CA . SER A 1 185 ? 5.938 -21.172 -1.77 1 97.38 185 SER A CA 1
ATOM 1399 C C . SER A 1 185 ? 5.328 -19.781 -1.954 1 97.38 185 SER A C 1
ATOM 1401 O O . SER A 1 185 ? 5.961 -18.906 -2.535 1 97.38 185 SER A O 1
ATOM 1403 N N . GLY A 1 186 ? 4.125 -19.688 -1.623 1 97.88 186 GLY A N 1
ATOM 1404 C CA . GLY A 1 186 ? 3.51 -18.391 -1.473 1 97.88 186 GLY A CA 1
ATOM 1405 C C . GLY A 1 186 ? 3.273 -17.688 -2.797 1 97.88 186 GLY A C 1
ATOM 1406 O O . GLY A 1 186 ? 2.662 -18.25 -3.705 1 97.88 186 GLY A O 1
ATOM 1407 N N . TYR A 1 187 ? 3.793 -16.484 -2.908 1 98.44 187 TYR A N 1
ATOM 1408 C CA . TYR A 1 187 ? 3.508 -15.578 -4.016 1 98.44 187 TYR A CA 1
ATOM 1409 C C . TYR A 1 187 ? 4.359 -15.922 -5.234 1 98.44 187 TYR A C 1
ATOM 1411 O O . TYR A 1 187 ? 5.441 -15.367 -5.422 1 98.44 187 TYR A O 1
ATOM 1419 N N . PHE A 1 188 ? 3.857 -16.891 -6.043 1 98 188 PHE A N 1
ATOM 1420 C CA . PHE A 1 188 ? 4.512 -17.391 -7.25 1 98 188 PHE A CA 1
ATOM 1421 C C . PHE A 1 188 ? 5.902 -17.922 -6.934 1 98 188 PHE A C 1
ATOM 1423 O O . PHE A 1 188 ? 6.875 -17.578 -7.613 1 98 188 PHE A O 1
ATOM 1430 N N . GLY A 1 189 ? 5.977 -18.625 -5.836 1 98 189 GLY A N 1
ATOM 1431 C CA . GLY A 1 189 ? 7.219 -19.297 -5.484 1 98 189 GLY A CA 1
ATOM 1432 C C . GLY A 1 189 ? 8.086 -18.484 -4.539 1 98 189 GLY A C 1
ATOM 1433 O O . GLY A 1 189 ? 9.117 -18.953 -4.07 1 98 189 GLY A O 1
ATOM 1434 N N . VAL A 1 190 ? 7.688 -17.234 -4.254 1 98.56 190 VAL A N 1
ATOM 1435 C CA . VAL A 1 190 ? 8.414 -16.406 -3.299 1 98.56 190 VAL A CA 1
ATOM 1436 C C . VAL A 1 190 ? 7.777 -16.547 -1.915 1 98.56 190 VAL A C 1
ATOM 1438 O O . VAL A 1 190 ? 6.629 -16.141 -1.711 1 98.56 190 VAL A O 1
ATOM 1441 N N . PRO A 1 191 ? 8.5 -17.047 -0.977 1 98.44 191 PRO A N 1
ATOM 1442 C CA . PRO A 1 191 ? 7.91 -17.344 0.328 1 98.44 191 PRO A CA 1
ATOM 1443 C C . PRO A 1 191 ? 7.676 -16.094 1.175 1 98.44 191 PRO A C 1
ATOM 1445 O O . PRO A 1 191 ? 8.367 -15.086 0.998 1 98.44 191 PRO A O 1
ATOM 1448 N N . LEU A 1 192 ? 6.773 -16.188 2.088 1 98.5 192 LEU A N 1
ATOM 1449 C CA . LEU A 1 192 ? 6.438 -15.141 3.041 1 98.5 192 LEU A CA 1
ATOM 1450 C C . LEU A 1 192 ? 7.68 -14.664 3.785 1 98.5 192 LEU A C 1
ATOM 1452 O O . LEU A 1 192 ? 7.824 -13.469 4.059 1 98.5 192 LEU A O 1
ATOM 1456 N N . THR A 1 193 ? 8.602 -15.539 4.102 1 98.44 193 THR A N 1
ATOM 1457 C CA . THR A 1 193 ? 9.797 -15.211 4.871 1 98.44 193 THR A CA 1
ATOM 1458 C C . THR A 1 193 ? 10.656 -14.195 4.133 1 98.44 193 THR A C 1
ATOM 1460 O O . THR A 1 193 ? 11.305 -13.352 4.754 1 98.44 193 THR A O 1
ATOM 1463 N N . ASN A 1 194 ? 10.688 -14.305 2.855 1 98.62 194 ASN A N 1
ATOM 1464 C CA . ASN A 1 194 ? 11.422 -13.312 2.078 1 98.62 194 ASN A CA 1
ATOM 1465 C C . ASN A 1 194 ? 10.914 -11.898 2.344 1 98.62 194 ASN A C 1
ATOM 1467 O O . ASN A 1 194 ? 11.695 -10.992 2.625 1 98.62 194 ASN A O 1
ATOM 1471 N N . PHE A 1 195 ? 9.641 -11.727 2.275 1 98.75 195 PHE A N 1
ATOM 1472 C CA . PHE A 1 195 ? 9.047 -10.398 2.424 1 98.75 195 PHE A CA 1
ATOM 1473 C C . PHE A 1 195 ? 9.195 -9.898 3.855 1 98.75 195 PHE A C 1
ATOM 1475 O O . PHE A 1 195 ? 9.43 -8.711 4.082 1 98.75 195 PHE A O 1
ATOM 1482 N N . LEU A 1 196 ? 9.086 -10.82 4.801 1 98.75 196 LEU A N 1
ATOM 1483 C CA . LEU A 1 196 ? 9.344 -10.445 6.188 1 98.75 196 LEU A CA 1
ATOM 1484 C C . LEU A 1 196 ? 10.812 -10.07 6.383 1 98.75 196 LEU A C 1
ATOM 1486 O O . LEU A 1 196 ? 11.125 -9.188 7.188 1 98.75 196 LEU A O 1
ATOM 1490 N N . GLY A 1 197 ? 11.656 -10.742 5.676 1 98.81 197 GLY A N 1
ATOM 1491 C CA . GLY A 1 197 ? 13.07 -10.398 5.699 1 98.81 197 GLY A CA 1
ATOM 1492 C C . GLY A 1 197 ? 13.352 -9.008 5.16 1 98.81 197 GLY A C 1
ATOM 1493 O O . GLY A 1 197 ? 14.141 -8.266 5.742 1 98.81 197 GLY A O 1
ATOM 1494 N N . TRP A 1 198 ? 12.75 -8.695 4.059 1 98.81 198 TRP A N 1
ATOM 1495 C CA . TRP A 1 198 ? 12.875 -7.352 3.508 1 98.81 198 TRP A CA 1
ATOM 1496 C C . TRP A 1 198 ? 12.406 -6.301 4.512 1 98.81 198 TRP A C 1
ATOM 1498 O O . TRP A 1 198 ? 13.07 -5.281 4.711 1 98.81 198 TRP A O 1
ATOM 1508 N N . MET A 1 199 ? 11.289 -6.59 5.137 1 98.81 199 MET A N 1
ATOM 1509 C CA . MET A 1 199 ? 10.742 -5.648 6.109 1 98.81 199 MET A CA 1
ATOM 1510 C C . MET A 1 199 ? 11.68 -5.488 7.301 1 98.81 199 MET A C 1
ATOM 1512 O O . MET A 1 199 ? 11.93 -4.367 7.75 1 98.81 199 MET A O 1
ATOM 1516 N N . PHE A 1 200 ? 12.141 -6.613 7.766 1 98.88 200 PHE A N 1
ATOM 1517 C CA . PHE A 1 200 ? 13.039 -6.602 8.914 1 98.88 200 PHE A CA 1
ATOM 1518 C C . PHE A 1 200 ? 14.344 -5.887 8.578 1 98.88 200 PHE A C 1
ATOM 1520 O O . PHE A 1 200 ? 14.805 -5.031 9.336 1 98.88 200 PHE A O 1
ATOM 1527 N N . THR A 1 201 ? 14.945 -6.207 7.457 1 98.88 201 THR A N 1
ATOM 1528 C CA . THR A 1 201 ? 16.203 -5.609 7.016 1 98.88 201 THR A CA 1
ATOM 1529 C C . THR A 1 201 ? 16.047 -4.102 6.828 1 98.88 201 THR A C 1
ATOM 1531 O O . THR A 1 201 ? 16.859 -3.322 7.332 1 98.88 201 THR A O 1
ATOM 1534 N N . GLY A 1 202 ? 14.984 -3.725 6.102 1 98.88 202 GLY A N 1
ATOM 1535 C CA . GLY A 1 202 ? 14.711 -2.307 5.945 1 98.88 202 GLY A CA 1
ATOM 1536 C C . GLY A 1 202 ? 14.523 -1.586 7.27 1 98.88 202 GLY A C 1
ATOM 1537 O O . GLY A 1 202 ? 15.133 -0.538 7.5 1 98.88 202 GLY A O 1
ATOM 1538 N N . TRP A 1 203 ? 13.773 -2.178 8.148 1 98.94 203 TRP A N 1
ATOM 1539 C CA . TRP A 1 203 ? 13.5 -1.55 9.438 1 98.94 203 TRP A CA 1
ATOM 1540 C C . TRP A 1 203 ? 14.789 -1.329 10.219 1 98.94 203 TRP A C 1
ATOM 1542 O O . TRP A 1 203 ? 14.984 -0.264 10.805 1 98.94 203 TRP A O 1
ATOM 1552 N N . VAL A 1 204 ? 15.641 -2.33 10.219 1 98.94 204 VAL A N 1
ATOM 1553 C CA . VAL A 1 204 ? 16.875 -2.252 11 1 98.94 204 VAL A CA 1
ATOM 1554 C C . VAL A 1 204 ? 17.703 -1.059 10.539 1 98.94 204 VAL A C 1
ATOM 1556 O O . VAL A 1 204 ? 18.078 -0.204 11.344 1 98.94 204 VAL A O 1
ATOM 1559 N N . PHE A 1 205 ? 17.984 -0.906 9.234 1 98.81 205 PHE A N 1
ATOM 1560 C CA . PHE A 1 205 ? 18.891 0.161 8.836 1 98.81 205 PHE A CA 1
ATOM 1561 C C . PHE A 1 205 ? 18.188 1.511 8.859 1 98.81 205 PHE A C 1
ATOM 1563 O O . PHE A 1 205 ? 18.812 2.541 9.109 1 98.81 205 PHE A O 1
ATOM 1570 N N . PHE A 1 206 ? 16.844 1.566 8.648 1 98.88 206 PHE A N 1
ATOM 1571 C CA . PHE A 1 206 ? 16.109 2.816 8.805 1 98.88 206 PHE A CA 1
ATOM 1572 C C . PHE A 1 206 ? 16.109 3.271 10.258 1 98.88 206 PHE A C 1
ATOM 1574 O O . PHE A 1 206 ? 16.25 4.465 10.539 1 98.88 206 PHE A O 1
ATOM 1581 N N . GLN A 1 207 ? 15.914 2.266 11.148 1 98.88 207 GLN A N 1
ATOM 1582 C CA . GLN A 1 207 ? 15.883 2.594 12.57 1 98.88 207 GLN A CA 1
ATOM 1583 C C . GLN A 1 207 ? 17.234 3.127 13.039 1 98.88 207 GLN A C 1
ATOM 1585 O O . GLN A 1 207 ? 17.297 4.09 13.805 1 98.88 207 GLN A O 1
ATOM 1590 N N . LEU A 1 208 ? 18.312 2.48 12.625 1 98.75 208 LEU A N 1
ATOM 1591 C CA . LEU A 1 208 ? 19.641 2.959 12.953 1 98.75 208 LEU A CA 1
ATOM 1592 C C . LEU A 1 208 ? 19.844 4.395 12.477 1 98.75 208 LEU A C 1
ATOM 1594 O O . LEU A 1 208 ? 20.344 5.234 13.227 1 98.75 208 LEU A O 1
ATOM 1598 N N . PHE A 1 209 ? 19.406 4.688 11.32 1 98.69 209 PHE A N 1
ATOM 1599 C CA . PHE A 1 209 ? 19.578 6.035 10.781 1 98.69 209 PHE A CA 1
ATOM 1600 C C . PHE A 1 209 ? 18.703 7.031 11.531 1 98.69 209 PHE A C 1
ATOM 1602 O O . PHE A 1 209 ? 19.125 8.148 11.828 1 98.69 209 PHE A O 1
ATOM 1609 N N . ALA A 1 210 ? 17.484 6.637 11.812 1 98.38 210 ALA A N 1
ATOM 1610 C CA . ALA A 1 210 ? 16.531 7.52 12.5 1 98.38 210 ALA A CA 1
ATOM 1611 C C . ALA A 1 210 ? 17.094 7.977 13.844 1 98.38 210 ALA A C 1
ATOM 1613 O O . ALA A 1 210 ? 16.812 9.086 14.297 1 98.38 210 ALA A O 1
ATOM 1614 N N . LEU A 1 211 ? 17.891 7.176 14.445 1 97.5 211 LEU A N 1
ATOM 1615 C CA . LEU A 1 211 ? 18.438 7.484 15.766 1 97.5 211 LEU A CA 1
ATOM 1616 C C . LEU A 1 211 ? 19.5 8.57 15.672 1 97.5 211 LEU A C 1
ATOM 1618 O O . LEU A 1 211 ? 19.812 9.227 16.672 1 97.5 211 LEU A O 1
ATOM 1622 N N . VAL A 1 212 ? 20.078 8.828 14.5 1 97.25 212 VAL A N 1
ATOM 1623 C CA . VAL A 1 212 ? 21.188 9.773 14.398 1 97.25 212 VAL A CA 1
ATOM 1624 C C . VAL A 1 212 ? 20.828 10.898 13.438 1 97.25 212 VAL A C 1
ATOM 1626 O O . VAL A 1 212 ? 21.578 11.867 13.289 1 97.25 212 VAL A O 1
ATOM 1629 N N . GLU A 1 213 ? 19.719 10.781 12.805 1 97.06 213 GLU A N 1
ATOM 1630 C CA . GLU A 1 213 ? 19.297 11.711 11.758 1 97.06 213 GLU A CA 1
ATOM 1631 C C . GLU A 1 213 ? 19.328 13.148 12.258 1 97.06 213 GLU A C 1
ATOM 1633 O O . GLU A 1 213 ? 19.688 14.062 11.508 1 97.06 213 GLU A O 1
ATOM 1638 N N . SER A 1 214 ? 18.984 13.391 13.531 1 95.88 214 SER A N 1
ATOM 1639 C CA . SER A 1 214 ? 18.859 14.727 14.102 1 95.88 214 SER A CA 1
ATOM 1640 C C . SER A 1 214 ? 20.219 15.43 14.148 1 95.88 214 SER A C 1
ATOM 1642 O O . SER A 1 214 ? 20.281 16.641 14.305 1 95.88 214 SER A O 1
ATOM 1644 N N . ARG A 1 215 ? 21.25 14.672 14 1 96.62 215 ARG A N 1
ATOM 1645 C CA . ARG A 1 215 ? 22.609 15.219 14.062 1 96.62 215 ARG A CA 1
ATOM 1646 C C . ARG A 1 215 ? 22.969 15.906 12.75 1 96.62 215 ARG A C 1
ATOM 1648 O O . ARG A 1 215 ? 23.984 16.625 12.68 1 96.62 215 ARG A O 1
ATOM 1655 N N . PHE A 1 216 ? 22.156 15.742 11.742 1 96.88 216 PHE A N 1
ATOM 1656 C CA . PHE A 1 216 ? 22.469 16.25 10.414 1 96.88 216 PHE A CA 1
ATOM 1657 C C . PHE A 1 216 ? 21.375 17.203 9.93 1 96.88 216 PHE A C 1
ATOM 1659 O O . PHE A 1 216 ? 20.422 16.766 9.281 1 96.88 216 PHE A O 1
ATOM 1666 N N . PRO A 1 217 ? 21.562 18.484 10.062 1 93.88 217 PRO A N 1
ATOM 1667 C CA . PRO A 1 217 ? 20.516 19.438 9.68 1 93.88 217 PRO A CA 1
ATOM 1668 C C . PRO A 1 217 ? 20.359 19.578 8.164 1 93.88 217 PRO A C 1
ATOM 1670 O O . PRO A 1 217 ? 21.344 19.516 7.434 1 93.88 217 PRO A O 1
ATOM 1673 N N . PRO A 1 218 ? 19.156 19.719 7.75 1 95.44 218 PRO A N 1
ATOM 1674 C CA . PRO A 1 218 ? 18.906 19.875 6.312 1 95.44 218 PRO A CA 1
ATOM 1675 C C . PRO A 1 218 ? 19.281 21.25 5.777 1 95.44 218 PRO A C 1
ATOM 1677 O O . PRO A 1 218 ? 19.297 22.219 6.531 1 95.44 218 PRO A O 1
ATOM 1680 N N . ASN A 1 219 ? 19.688 21.234 4.566 1 95.88 219 ASN A N 1
ATOM 1681 C CA . ASN A 1 219 ? 19.844 22.516 3.869 1 95.88 219 ASN A CA 1
ATOM 1682 C C . ASN A 1 219 ? 18.484 23.156 3.574 1 95.88 219 ASN A C 1
ATOM 1684 O O . ASN A 1 219 ? 17.734 22.672 2.721 1 95.88 219 ASN A O 1
ATOM 1688 N N . ARG A 1 220 ? 18.203 24.25 4.168 1 93.5 220 ARG A N 1
ATOM 1689 C CA . ARG A 1 220 ? 16.875 24.875 4.129 1 93.5 220 ARG A CA 1
ATOM 1690 C C . ARG A 1 220 ? 16.531 25.312 2.711 1 93.5 220 ARG A C 1
ATOM 1692 O O . ARG A 1 220 ? 15.367 25.219 2.295 1 93.5 220 ARG A O 1
ATOM 1699 N N . ALA A 1 221 ? 17.484 25.766 1.964 1 94.19 221 ALA A N 1
ATOM 1700 C CA . ALA A 1 221 ? 17.25 26.266 0.609 1 94.19 221 ALA A CA 1
ATOM 1701 C C . ALA A 1 221 ? 16.688 25.156 -0.283 1 94.19 221 ALA A C 1
ATOM 1703 O O . ALA A 1 221 ? 15.891 25.438 -1.188 1 94.19 221 ALA A O 1
ATOM 1704 N N . ALA A 1 222 ? 17.047 23.969 0.017 1 95.31 222 ALA A N 1
ATOM 1705 C CA . ALA A 1 222 ? 16.641 22.859 -0.824 1 95.31 222 ALA A CA 1
ATOM 1706 C C . ALA A 1 222 ? 15.336 22.234 -0.311 1 95.31 222 ALA A C 1
ATOM 1708 O O . ALA A 1 222 ? 14.383 22.062 -1.07 1 95.31 222 ALA A O 1
ATOM 1709 N N . VAL A 1 223 ? 15.234 22.016 0.984 1 95.25 223 VAL A N 1
ATOM 1710 C CA . VAL A 1 223 ? 14.164 21.188 1.541 1 95.25 223 VAL A CA 1
ATOM 1711 C C . VAL A 1 223 ? 12.867 21.984 1.61 1 95.25 223 VAL A C 1
ATOM 1713 O O . VAL A 1 223 ? 11.797 21.438 1.861 1 95.25 223 VAL A O 1
ATOM 1716 N N . THR A 1 224 ? 12.945 23.281 1.389 1 93.75 224 THR A N 1
ATOM 1717 C CA . THR A 1 224 ? 11.742 24.109 1.378 1 93.75 224 THR A CA 1
ATOM 1718 C C . THR A 1 224 ? 11.094 24.109 -0.006 1 93.75 224 THR A C 1
ATOM 1720 O O . THR A 1 224 ? 9.984 24.609 -0.179 1 93.75 224 THR A O 1
ATOM 1723 N N . ARG A 1 225 ? 11.797 23.531 -0.969 1 94.5 225 ARG A N 1
ATOM 1724 C CA . ARG A 1 225 ? 11.273 23.469 -2.33 1 94.5 225 ARG A CA 1
ATOM 1725 C C . ARG A 1 225 ? 10.484 22.188 -2.555 1 94.5 225 ARG A C 1
ATOM 1727 O O . ARG A 1 225 ? 10.938 21.094 -2.182 1 94.5 225 ARG A O 1
ATOM 1734 N N . ALA A 1 226 ? 9.352 22.344 -3.229 1 96.12 226 ALA A N 1
ATOM 1735 C CA . ALA A 1 226 ? 8.492 21.203 -3.521 1 96.12 226 ALA A CA 1
ATOM 1736 C C . ALA A 1 226 ? 9.219 20.172 -4.383 1 96.12 226 ALA A C 1
ATOM 1738 O O . ALA A 1 226 ? 9.016 18.969 -4.227 1 96.12 226 ALA A O 1
ATOM 1739 N N . SER A 1 227 ? 10.039 20.672 -5.277 1 96.56 227 SER A N 1
ATOM 1740 C CA . SER A 1 227 ? 10.695 19.781 -6.227 1 96.56 227 SER A CA 1
ATOM 1741 C C . SER A 1 227 ? 11.625 18.797 -5.516 1 96.56 227 SER A C 1
ATOM 1743 O O . SER A 1 227 ? 11.789 17.656 -5.961 1 96.56 227 SER A O 1
ATOM 1745 N N . TYR A 1 228 ? 12.242 19.25 -4.43 1 97.69 228 TYR A N 1
ATOM 1746 C CA . TYR A 1 228 ? 13.086 18.344 -3.65 1 97.69 228 TYR A CA 1
ATOM 1747 C C . TYR A 1 228 ? 12.312 17.094 -3.234 1 97.69 228 TYR A C 1
ATOM 1749 O O . TYR A 1 228 ? 12.844 15.984 -3.307 1 97.69 228 TYR A O 1
ATOM 1757 N N . TRP A 1 229 ? 11.117 17.266 -2.873 1 97.88 229 TRP A N 1
ATOM 1758 C CA . TRP A 1 229 ? 10.297 16.172 -2.348 1 97.88 229 TRP A CA 1
ATOM 1759 C C . TRP A 1 229 ? 9.594 15.43 -3.475 1 97.88 229 TRP A C 1
ATOM 1761 O O . TRP A 1 229 ? 9.344 14.227 -3.371 1 97.88 229 TRP A O 1
ATOM 1771 N N . LEU A 1 230 ? 9.273 16.047 -4.562 1 98.12 230 LEU A N 1
ATOM 1772 C CA . LEU A 1 230 ? 8.477 15.461 -5.633 1 98.12 230 LEU A CA 1
ATOM 1773 C C . LEU A 1 230 ? 9.336 14.555 -6.508 1 98.12 230 LEU A C 1
ATOM 1775 O O 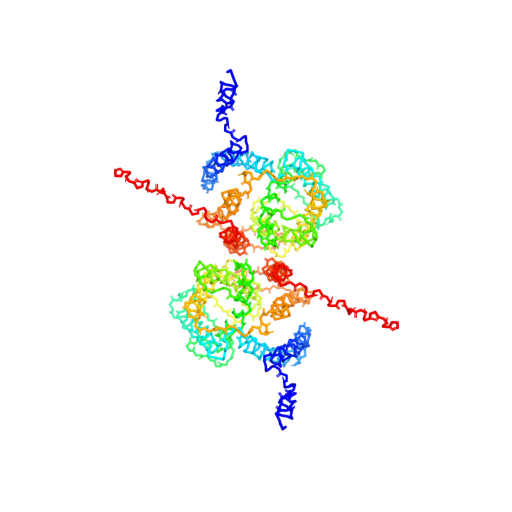. LEU A 1 230 ? 8.828 13.602 -7.102 1 98.12 230 LEU A O 1
ATOM 1779 N N . LEU A 1 231 ? 10.641 14.812 -6.566 1 98.62 231 LEU A N 1
ATOM 1780 C CA . LEU A 1 231 ? 11.508 14.047 -7.457 1 98.62 231 LEU A CA 1
ATOM 1781 C C . LEU A 1 231 ? 11.555 12.578 -7.035 1 98.62 231 LEU A C 1
ATOM 1783 O O . LEU A 1 231 ? 11.383 11.688 -7.863 1 98.62 231 LEU A O 1
ATOM 1787 N N . PRO A 1 232 ? 11.742 12.305 -5.711 1 98.69 232 PRO A N 1
ATOM 1788 C CA . PRO A 1 232 ? 11.688 10.898 -5.305 1 98.69 232 PRO A CA 1
ATOM 1789 C C . PRO A 1 232 ? 10.32 10.266 -5.574 1 98.69 232 PRO A C 1
ATOM 1791 O O . PRO A 1 232 ? 10.25 9.094 -5.957 1 98.69 232 PRO A O 1
ATOM 1794 N N . CYS A 1 233 ? 9.258 11.008 -5.379 1 98.62 233 CYS A N 1
ATOM 1795 C CA . CYS A 1 233 ? 7.926 10.5 -5.691 1 98.62 233 CYS A CA 1
ATOM 1796 C C . CYS A 1 233 ? 7.812 10.125 -7.168 1 98.62 233 CYS A C 1
ATOM 1798 O O . CYS A 1 233 ? 7.258 9.086 -7.508 1 98.62 233 CYS A O 1
ATOM 1800 N N . PHE A 1 234 ? 8.391 10.969 -7.973 1 98.31 234 PHE A N 1
ATOM 1801 C CA . PHE A 1 234 ? 8.352 10.773 -9.414 1 98.31 234 PHE A CA 1
ATOM 1802 C C . PHE A 1 234 ? 9.109 9.508 -9.812 1 98.31 234 PHE A C 1
ATOM 1804 O O . PHE A 1 234 ? 8.586 8.672 -10.555 1 98.31 234 PHE A O 1
ATOM 1811 N N . ILE A 1 235 ? 10.273 9.344 -9.328 1 98.38 235 ILE A N 1
ATOM 1812 C CA . ILE A 1 235 ? 11.102 8.188 -9.672 1 98.38 235 ILE A CA 1
ATOM 1813 C C . ILE A 1 235 ? 10.414 6.906 -9.195 1 98.38 235 ILE A C 1
ATOM 1815 O O . ILE A 1 235 ? 10.359 5.918 -9.93 1 98.38 235 ILE A O 1
ATOM 1819 N N . TRP A 1 236 ? 9.891 6.941 -8.008 1 98.5 236 TRP A N 1
ATOM 1820 C CA . TRP A 1 236 ? 9.211 5.789 -7.426 1 98.5 236 TRP A CA 1
ATOM 1821 C C . TRP A 1 236 ? 7.98 5.41 -8.242 1 98.5 236 TRP A C 1
ATOM 1823 O O . TRP A 1 236 ? 7.773 4.234 -8.562 1 98.5 236 TRP A O 1
ATOM 1833 N N . ALA A 1 237 ? 7.18 6.367 -8.688 1 98.12 237 ALA A N 1
ATOM 1834 C CA . ALA A 1 237 ? 5.969 6.129 -9.477 1 98.12 237 ALA A CA 1
ATOM 1835 C C . ALA A 1 237 ? 6.312 5.637 -10.875 1 98.12 237 ALA A C 1
ATOM 1837 O O . ALA A 1 237 ? 5.699 4.688 -11.375 1 98.12 237 ALA A O 1
ATOM 1838 N N . VAL A 1 238 ? 7.281 6.262 -11.453 1 97.25 238 VAL A N 1
ATOM 1839 C CA . VAL A 1 238 ? 7.637 5.926 -12.828 1 97.25 238 VAL A CA 1
ATOM 1840 C C . VAL A 1 238 ? 8.266 4.539 -12.883 1 97.25 238 VAL A C 1
ATOM 1842 O O . VAL A 1 238 ? 8.125 3.818 -13.875 1 97.25 238 VAL A O 1
ATOM 1845 N N . SER A 1 239 ? 8.93 4.176 -11.781 1 96.12 239 SER A N 1
ATOM 1846 C CA . SER A 1 239 ? 9.484 2.826 -11.734 1 96.12 239 SER A CA 1
ATOM 1847 C C . SER A 1 239 ? 8.391 1.773 -11.883 1 96.12 239 SER A C 1
ATOM 1849 O O . SER A 1 239 ? 8.664 0.646 -12.305 1 96.12 239 SER A O 1
ATOM 1851 N N . ALA A 1 240 ? 7.168 2.084 -11.547 1 97.44 240 ALA A N 1
ATOM 1852 C CA . ALA A 1 240 ? 6.051 1.149 -11.656 1 97.44 240 ALA A CA 1
ATOM 1853 C C . ALA A 1 240 ? 5.621 0.973 -13.109 1 97.44 240 ALA A C 1
ATOM 1855 O O . ALA A 1 240 ? 4.98 -0.022 -13.461 1 97.44 240 ALA A O 1
ATOM 1856 N N . VAL A 1 241 ? 5.973 1.854 -14.008 1 95.38 241 VAL A N 1
ATOM 1857 C CA . VAL A 1 241 ? 5.508 1.861 -15.391 1 95.38 241 VAL A CA 1
ATOM 1858 C C . VAL A 1 241 ? 6.133 0.695 -16.156 1 95.38 241 VAL A C 1
ATOM 1860 O O . VAL A 1 241 ? 5.602 0.258 -17.172 1 95.38 241 VAL A O 1
ATOM 1863 N N . GLN A 1 242 ? 7.176 0.142 -15.656 1 93.75 242 GLN A N 1
ATOM 1864 C CA . GLN A 1 242 ? 7.812 -0.974 -16.344 1 93.75 242 GLN A CA 1
ATOM 1865 C C . GLN A 1 242 ? 6.914 -2.207 -16.344 1 93.75 242 GLN A C 1
ATOM 1867 O O . GLN A 1 242 ? 6.992 -3.039 -17.25 1 93.75 242 GLN A O 1
ATOM 1872 N N . TYR A 1 243 ? 6.09 -2.318 -15.391 1 96.5 243 TYR A N 1
ATOM 1873 C CA . TYR A 1 243 ? 5.379 -3.576 -15.195 1 96.5 243 TYR A CA 1
ATOM 1874 C C . TYR A 1 243 ? 4.262 -3.732 -16.219 1 96.5 243 TYR A C 1
ATOM 1876 O O . TYR A 1 243 ? 4.105 -4.801 -16.828 1 96.5 243 TYR A O 1
ATOM 1884 N N . PRO A 1 244 ? 3.434 -2.697 -16.5 1 96.19 244 PRO A N 1
ATOM 1885 C CA . PRO A 1 244 ? 2.498 -2.848 -17.609 1 96.19 244 PRO A CA 1
ATOM 1886 C C . PRO A 1 244 ? 3.205 -3.074 -18.953 1 96.19 244 PRO A C 1
ATOM 1888 O O . PRO A 1 244 ? 2.686 -3.779 -19.812 1 96.19 244 PRO A O 1
ATOM 1891 N N . ILE A 1 245 ? 4.328 -2.52 -19.125 1 93.38 245 ILE A N 1
ATOM 1892 C CA . ILE A 1 245 ? 5.086 -2.717 -20.359 1 93.38 245 ILE A CA 1
ATOM 1893 C C . ILE A 1 245 ? 5.574 -4.16 -20.438 1 93.38 245 ILE A C 1
ATOM 1895 O O . ILE A 1 245 ? 5.406 -4.824 -21.453 1 93.38 245 ILE A O 1
ATOM 1899 N N . LYS A 1 246 ? 6.145 -4.645 -19.359 1 92.06 246 LYS A N 1
ATOM 1900 C CA . LYS A 1 246 ? 6.602 -6.031 -19.312 1 92.06 246 LYS A CA 1
ATOM 1901 C C . LYS A 1 246 ? 5.438 -7 -19.516 1 92.06 246 LYS A C 1
ATOM 1903 O O . LYS A 1 246 ? 5.586 -8.039 -20.156 1 92.06 246 LYS A O 1
ATOM 1908 N N . PHE A 1 247 ? 4.355 -6.656 -18.953 1 95.81 247 PHE A N 1
ATOM 1909 C CA . PHE A 1 247 ? 3.17 -7.492 -19.109 1 95.81 247 PHE A CA 1
ATOM 1910 C C . PHE A 1 247 ? 2.732 -7.531 -20.578 1 95.81 247 PHE A C 1
ATOM 1912 O O . PHE A 1 247 ? 2.393 -8.594 -21.094 1 95.81 247 PHE A O 1
ATOM 1919 N N . ALA A 1 248 ? 2.768 -6.387 -21.266 1 93.75 248 ALA A N 1
ATOM 1920 C CA . ALA A 1 248 ? 2.344 -6.285 -22.656 1 93.75 248 ALA A CA 1
ATOM 1921 C C . ALA A 1 248 ? 3.23 -7.133 -23.562 1 93.75 248 ALA A C 1
ATOM 1923 O O . ALA A 1 248 ? 2.777 -7.633 -24.594 1 93.75 248 ALA A O 1
ATOM 1924 N N . PHE A 1 249 ? 4.473 -7.383 -23.125 1 90.75 249 PHE A N 1
ATOM 1925 C CA . PHE A 1 249 ? 5.422 -8.125 -23.953 1 90.75 249 PHE A CA 1
ATOM 1926 C C . PHE A 1 249 ? 5.844 -9.414 -23.25 1 90.75 249 PHE A C 1
ATOM 1928 O O . PHE A 1 249 ? 6.926 -9.945 -23.516 1 90.75 249 PHE A O 1
ATOM 1935 N N . ALA A 1 250 ? 5.027 -9.82 -22.328 1 90.56 250 ALA A N 1
ATOM 1936 C CA . ALA A 1 250 ? 5.367 -11.023 -21.578 1 90.56 250 ALA A CA 1
ATOM 1937 C C . ALA A 1 250 ? 5.508 -12.227 -22.516 1 90.56 250 ALA A C 1
ATOM 1939 O O . ALA A 1 250 ? 4.691 -12.414 -23.422 1 90.56 250 ALA A O 1
ATOM 1940 N N . PRO A 1 251 ? 6.559 -12.945 -22.344 1 88.88 251 PRO A N 1
ATOM 1941 C CA . PRO A 1 251 ? 6.711 -14.141 -23.172 1 88.88 251 PRO A CA 1
ATOM 1942 C C . PRO A 1 251 ? 5.594 -15.156 -22.969 1 88.88 251 PRO A C 1
ATOM 1944 O O . PRO A 1 251 ? 5.035 -15.242 -21.859 1 88.88 251 PRO A O 1
ATOM 1947 N N . ALA A 1 252 ? 5.363 -15.914 -23.984 1 92.19 252 ALA A N 1
ATOM 1948 C CA . ALA A 1 252 ? 4.371 -16.984 -23.891 1 92.19 252 ALA A CA 1
ATOM 1949 C C . ALA A 1 252 ? 4.926 -18.172 -23.109 1 92.19 252 ALA A C 1
ATOM 1951 O O . ALA A 1 252 ? 6.141 -18.344 -23 1 92.19 252 ALA A O 1
ATOM 1952 N N . GLY A 1 253 ? 4.031 -18.906 -22.453 1 95.31 253 GLY A N 1
ATOM 1953 C CA . GLY A 1 253 ? 4.438 -20.156 -21.828 1 95.31 253 GLY A CA 1
ATOM 1954 C C . GLY A 1 253 ? 4.309 -20.125 -20.312 1 95.31 253 GLY A C 1
ATOM 1955 O O . GLY A 1 253 ? 3.482 -19.406 -19.766 1 95.31 253 GLY A O 1
ATOM 1956 N N . SER A 1 254 ? 4.965 -21.078 -19.688 1 97.12 254 SER A N 1
ATOM 1957 C CA . SER A 1 254 ? 4.883 -21.266 -18.25 1 97.12 254 SER A CA 1
ATOM 1958 C C . SER A 1 254 ? 6.262 -21.516 -17.641 1 97.12 254 SER A C 1
ATOM 1960 O O . SER A 1 254 ? 7.223 -21.781 -18.359 1 97.12 254 SER A O 1
ATOM 1962 N N . VAL A 1 255 ? 6.344 -21.266 -16.438 1 96.62 255 VAL A N 1
ATOM 1963 C CA . VAL A 1 255 ? 7.543 -21.547 -15.656 1 96.62 255 VAL A CA 1
ATOM 1964 C C . VAL A 1 255 ? 7.188 -22.438 -14.477 1 96.62 255 VAL A C 1
ATOM 1966 O O . VAL A 1 255 ? 6.129 -22.281 -13.867 1 96.62 255 VAL A O 1
ATOM 1969 N N . THR A 1 256 ? 8.07 -23.422 -14.211 1 96.5 256 THR A N 1
ATOM 1970 C CA . THR A 1 256 ? 7.836 -24.359 -13.117 1 96.5 256 THR A CA 1
ATOM 1971 C C . THR A 1 256 ? 8.938 -24.25 -12.07 1 96.5 256 THR A C 1
ATOM 1973 O O . THR A 1 256 ? 10.125 -24.219 -12.406 1 96.5 256 THR A O 1
ATOM 1976 N N . VAL A 1 257 ? 8.469 -24.031 -10.836 1 94.94 257 VAL A N 1
ATOM 1977 C CA . VAL A 1 257 ? 9.391 -23.969 -9.703 1 94.94 257 VAL A CA 1
ATOM 1978 C C . VAL A 1 257 ? 8.938 -24.938 -8.609 1 94.94 257 VAL A C 1
ATOM 1980 O O . VAL A 1 257 ? 7.852 -24.781 -8.047 1 94.94 257 VAL A O 1
ATOM 1983 N N . ALA A 1 258 ? 9.773 -25.938 -8.32 1 92.5 258 ALA A N 1
ATOM 1984 C CA . ALA A 1 258 ? 9.523 -26.922 -7.27 1 92.5 258 ALA A CA 1
ATOM 1985 C C . ALA A 1 258 ? 8.125 -27.516 -7.398 1 92.5 258 ALA A C 1
ATOM 1987 O O . ALA A 1 258 ? 7.363 -27.562 -6.426 1 92.5 258 ALA A O 1
ATOM 1988 N N . GLY A 1 259 ? 7.738 -27.906 -8.617 1 91.31 259 GLY A N 1
ATOM 1989 C CA . GLY A 1 259 ? 6.484 -28.594 -8.867 1 91.31 259 GLY A CA 1
ATOM 1990 C C . GLY A 1 259 ? 5.312 -27.641 -9.055 1 91.31 259 GLY A C 1
ATOM 1991 O O . GLY A 1 259 ? 4.195 -28.094 -9.336 1 91.31 259 GLY A O 1
ATOM 1992 N N . ARG A 1 260 ? 5.523 -26.328 -8.82 1 94.06 260 ARG A N 1
ATOM 1993 C CA . ARG A 1 260 ? 4.512 -25.312 -9.078 1 94.06 260 ARG A CA 1
ATOM 1994 C C . ARG A 1 260 ? 4.688 -24.703 -10.469 1 94.06 260 ARG A C 1
ATOM 1996 O O . ARG A 1 260 ? 5.766 -24.203 -10.805 1 94.06 260 ARG A O 1
ATOM 2003 N N . THR A 1 261 ? 3.646 -24.766 -11.258 1 96.12 261 THR A N 1
ATOM 2004 C CA . THR A 1 261 ? 3.727 -24.219 -12.609 1 96.12 261 THR A CA 1
ATOM 2005 C C . THR A 1 261 ? 2.865 -22.969 -12.742 1 96.12 261 THR A C 1
ATOM 2007 O O . THR A 1 261 ? 1.709 -22.953 -12.312 1 96.12 261 THR A O 1
ATOM 2010 N N . PHE A 1 262 ? 3.467 -21.938 -13.297 1 96.56 262 PHE A N 1
ATOM 2011 C CA . PHE A 1 262 ? 2.793 -20.656 -13.461 1 96.56 262 PHE A CA 1
ATOM 2012 C C . PHE A 1 262 ? 2.83 -20.203 -14.914 1 96.56 262 PHE A C 1
ATOM 2014 O O . PHE A 1 262 ? 3.857 -20.328 -15.586 1 96.56 262 PHE A O 1
ATOM 2021 N N . VAL A 1 263 ? 1.69 -19.719 -15.414 1 97.38 263 VAL A N 1
ATOM 2022 C CA . VAL A 1 263 ? 1.707 -19 -16.688 1 97.38 263 VAL A CA 1
ATOM 2023 C C . VAL A 1 263 ? 2.525 -17.719 -16.547 1 97.38 263 VAL A C 1
ATOM 2025 O O . VAL A 1 263 ? 2.258 -16.891 -15.656 1 97.38 263 VAL A O 1
ATOM 2028 N N . THR A 1 264 ? 3.494 -17.531 -17.375 1 97.56 264 THR A N 1
ATOM 2029 C CA . THR A 1 264 ? 4.426 -16.422 -17.25 1 97.56 264 THR A CA 1
ATOM 2030 C C . THR A 1 264 ? 3.68 -15.086 -17.266 1 97.56 264 THR A C 1
ATOM 2032 O O . THR A 1 264 ? 3.932 -14.211 -16.438 1 97.56 264 THR A O 1
ATOM 2035 N N . ALA A 1 265 ? 2.764 -14.898 -18.172 1 97.5 265 ALA A N 1
ATOM 2036 C CA . ALA A 1 265 ? 1.994 -13.664 -18.297 1 97.5 265 ALA A CA 1
ATOM 2037 C C . ALA A 1 265 ? 1.238 -13.359 -17.016 1 97.5 265 ALA A C 1
ATOM 2039 O O . ALA A 1 265 ? 1.051 -12.188 -16.656 1 97.5 265 ALA A O 1
ATOM 2040 N N . ASP A 1 266 ? 0.84 -14.391 -16.281 1 98.31 266 ASP A N 1
ATOM 2041 C CA . ASP A 1 266 ? 0.109 -14.195 -15.039 1 98.31 266 ASP A CA 1
ATOM 2042 C C . ASP A 1 266 ? 0.999 -13.555 -13.969 1 98.31 266 ASP A C 1
ATOM 2044 O O . ASP A 1 266 ? 0.536 -12.727 -13.18 1 98.31 266 ASP A O 1
ATOM 2048 N N . VAL A 1 267 ? 2.244 -13.953 -13.977 1 98.44 267 VAL A N 1
ATOM 2049 C CA . VAL A 1 267 ? 3.191 -13.383 -13.023 1 98.44 267 VAL A CA 1
ATOM 2050 C C . VAL A 1 267 ? 3.377 -11.898 -13.312 1 98.44 267 VAL A C 1
ATOM 2052 O O . VAL A 1 267 ? 3.328 -11.07 -12.406 1 98.44 267 VAL A O 1
ATOM 2055 N N . TYR A 1 268 ? 3.531 -11.555 -14.586 1 98 268 TYR A N 1
ATOM 2056 C CA . TYR A 1 268 ? 3.705 -10.156 -14.977 1 98 268 TYR A CA 1
ATOM 2057 C C . TYR A 1 268 ? 2.436 -9.359 -14.711 1 98 268 TYR A C 1
ATOM 2059 O O . TYR A 1 268 ? 2.5 -8.211 -14.258 1 98 268 TYR A O 1
ATOM 2067 N N . GLU A 1 269 ? 1.302 -9.938 -15.031 1 98.62 269 GLU A N 1
ATOM 2068 C CA . GLU A 1 269 ? 0.023 -9.281 -14.781 1 98.62 269 GLU A CA 1
ATOM 2069 C C . GLU A 1 269 ? -0.161 -8.992 -13.289 1 98.62 269 GLU A C 1
ATOM 2071 O O . GLU A 1 269 ? -0.607 -7.906 -12.914 1 98.62 269 GLU A O 1
ATOM 2076 N N . SER A 1 270 ? 0.198 -9.938 -12.445 1 98.69 270 SER A N 1
ATOM 2077 C CA . SER A 1 270 ? 0.112 -9.758 -11 1 98.69 270 SER A CA 1
ATOM 2078 C C . SER A 1 270 ? 1.035 -8.648 -10.523 1 98.69 270 SER A C 1
ATOM 2080 O O . SER A 1 270 ? 0.701 -7.914 -9.586 1 98.69 270 SER A O 1
ATOM 2082 N N . ALA A 1 271 ? 2.17 -8.508 -11.172 1 98.56 271 ALA A N 1
ATOM 2083 C CA . ALA A 1 271 ? 3.111 -7.449 -10.82 1 98.56 271 ALA A CA 1
ATOM 2084 C C . ALA A 1 271 ? 2.527 -6.074 -11.125 1 98.56 271 ALA A C 1
ATOM 2086 O O . ALA A 1 271 ? 2.814 -5.102 -10.422 1 98.56 271 ALA A O 1
ATOM 2087 N N . VAL A 1 272 ? 1.714 -5.996 -12.156 1 98.69 272 VAL A N 1
ATOM 2088 C CA . VAL A 1 272 ? 1.061 -4.73 -12.477 1 98.69 272 VAL A CA 1
ATOM 2089 C C . VAL A 1 272 ? 0.157 -4.312 -11.312 1 98.69 272 VAL A C 1
ATOM 2091 O O . VAL A 1 272 ? 0.231 -3.174 -10.844 1 98.69 272 VAL A O 1
ATOM 2094 N N . VAL A 1 273 ? -0.619 -5.207 -10.812 1 98.69 273 VAL A N 1
ATOM 2095 C CA . VAL A 1 273 ? -1.551 -4.891 -9.734 1 98.69 273 VAL A CA 1
ATOM 2096 C C . VAL A 1 273 ? -0.774 -4.555 -8.469 1 98.69 273 VAL A C 1
ATOM 2098 O O . VAL A 1 273 ? -1.079 -3.57 -7.789 1 98.69 273 VAL A O 1
ATOM 2101 N N . ALA A 1 274 ? 0.228 -5.379 -8.164 1 98.75 274 ALA A N 1
ATOM 2102 C CA . ALA A 1 274 ? 1.059 -5.133 -6.988 1 98.75 274 ALA A CA 1
ATOM 2103 C C . ALA A 1 274 ? 1.716 -3.758 -7.055 1 98.75 274 ALA A C 1
ATOM 2105 O O . ALA A 1 274 ? 1.771 -3.039 -6.055 1 98.75 274 ALA A O 1
ATOM 2106 N N . SER A 1 275 ? 2.197 -3.398 -8.25 1 98.75 275 SER A N 1
ATOM 2107 C CA . SER A 1 275 ? 2.883 -2.119 -8.398 1 98.75 275 SER A CA 1
ATOM 2108 C C . SER A 1 275 ? 1.918 -0.951 -8.227 1 98.75 275 SER A C 1
ATOM 2110 O O . SER A 1 275 ? 2.287 0.088 -7.676 1 98.75 275 SER A O 1
ATOM 2112 N N . LEU A 1 276 ? 0.702 -1.065 -8.672 1 98.69 276 LEU A N 1
ATOM 2113 C CA . LEU A 1 276 ? -0.313 -0.035 -8.492 1 98.69 276 LEU A CA 1
ATOM 2114 C C . LEU A 1 276 ? -0.594 0.194 -7.008 1 98.69 276 LEU A C 1
ATOM 2116 O O . LEU A 1 276 ? -0.604 1.335 -6.543 1 98.69 276 LEU A O 1
ATOM 2120 N N . LEU A 1 277 ? -0.68 -0.884 -6.277 1 98.75 277 LEU A N 1
ATOM 2121 C CA . LEU A 1 277 ? -1.187 -0.803 -4.914 1 98.75 277 LEU A CA 1
ATOM 2122 C C . LEU A 1 277 ? -0.054 -0.535 -3.928 1 98.75 277 LEU A C 1
ATOM 2124 O O . LEU A 1 277 ? -0.301 -0.179 -2.773 1 98.75 277 LEU A O 1
ATOM 2128 N N . THR A 1 278 ? 1.207 -0.687 -4.387 1 98.62 278 THR A N 1
ATOM 2129 C CA . THR A 1 278 ? 2.318 -0.455 -3.469 1 98.62 278 THR A CA 1
ATOM 2130 C C . THR A 1 278 ? 3.16 0.732 -3.928 1 98.62 278 THR A C 1
ATOM 2132 O O . THR A 1 278 ? 3.285 1.727 -3.209 1 98.62 278 THR A O 1
ATOM 2135 N N . LEU A 1 279 ? 3.58 0.715 -5.18 1 98.75 279 LEU A N 1
ATOM 2136 C CA . LEU A 1 279 ? 4.477 1.762 -5.656 1 98.75 279 LEU A CA 1
ATOM 2137 C C . LEU A 1 279 ? 3.699 3.021 -6.02 1 98.75 279 LEU A C 1
ATOM 2139 O O . LEU A 1 279 ? 3.939 4.09 -5.453 1 98.75 279 LEU A O 1
ATOM 2143 N N . VAL A 1 280 ? 2.723 2.895 -6.875 1 98.81 280 VAL A N 1
ATOM 2144 C CA . VAL A 1 280 ? 1.979 4.059 -7.344 1 98.81 280 VAL A CA 1
ATOM 2145 C C . VAL A 1 280 ? 1.199 4.676 -6.188 1 98.81 280 VAL A C 1
ATOM 2147 O O . VAL A 1 280 ? 1.213 5.895 -6 1 98.81 280 VAL A O 1
ATOM 2150 N N . PHE A 1 281 ? 0.558 3.859 -5.406 1 98.88 281 PHE A N 1
ATOM 2151 C CA . PHE A 1 281 ? -0.204 4.328 -4.254 1 98.88 281 PHE A CA 1
ATOM 2152 C C . PHE A 1 281 ? 0.66 5.203 -3.354 1 98.88 281 PHE A C 1
ATOM 2154 O O . PHE A 1 281 ? 0.282 6.328 -3.023 1 98.88 281 PHE A O 1
ATOM 2161 N N . THR A 1 282 ? 1.827 4.711 -2.932 1 98.81 282 THR A N 1
ATOM 2162 C CA . THR A 1 282 ? 2.672 5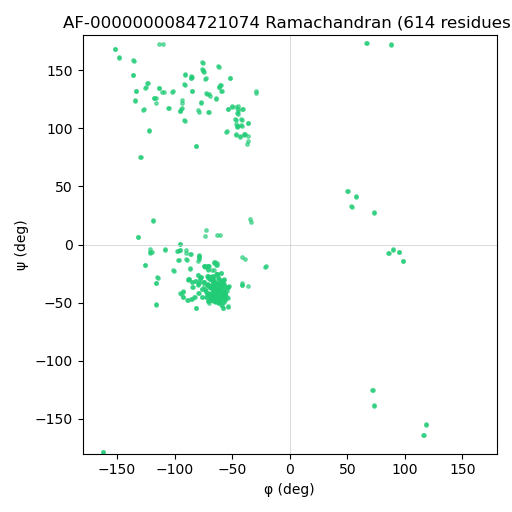.426 -1.979 1 98.81 282 THR A CA 1
ATOM 2163 C C . THR A 1 282 ? 3.215 6.711 -2.598 1 98.81 282 THR A C 1
ATOM 2165 O O . THR A 1 282 ? 3.234 7.758 -1.95 1 98.81 282 THR A O 1
ATOM 2168 N N . ALA A 1 283 ? 3.615 6.617 -3.865 1 98.75 283 ALA A N 1
ATOM 2169 C CA . ALA A 1 283 ? 4.191 7.785 -4.531 1 98.75 283 ALA A CA 1
ATOM 2170 C C . ALA A 1 283 ? 3.152 8.891 -4.699 1 98.75 283 ALA A C 1
ATOM 2172 O O . ALA A 1 283 ? 3.432 10.055 -4.418 1 98.75 283 ALA A O 1
ATOM 2173 N N . VAL A 1 284 ? 1.966 8.531 -5.09 1 98.12 284 VAL A N 1
ATOM 2174 C CA . VAL A 1 284 ? 0.905 9.5 -5.336 1 98.12 284 VAL A CA 1
ATOM 2175 C C . VAL A 1 284 ? 0.453 10.117 -4.012 1 98.12 284 VAL A C 1
ATOM 2177 O O . VAL A 1 284 ? 0.285 11.336 -3.91 1 98.12 284 VAL A O 1
ATOM 2180 N N . THR A 1 285 ? 0.287 9.312 -3.012 1 98.5 285 THR A N 1
ATOM 2181 C CA . THR A 1 285 ? -0.128 9.805 -1.703 1 98.5 285 THR A CA 1
ATOM 2182 C C . THR A 1 285 ? 0.919 10.758 -1.126 1 98.5 285 THR A C 1
ATOM 2184 O O . THR A 1 285 ? 0.582 11.828 -0.626 1 98.5 285 THR A O 1
ATOM 2187 N N . ALA A 1 286 ? 2.184 10.375 -1.253 1 98.12 286 ALA A N 1
ATOM 2188 C CA . ALA A 1 286 ? 3.273 11.219 -0.782 1 98.12 286 ALA A CA 1
ATOM 2189 C C . ALA A 1 286 ? 3.318 12.539 -1.558 1 98.12 286 ALA A C 1
ATOM 2191 O O . ALA A 1 286 ? 3.525 13.602 -0.974 1 98.12 286 ALA A O 1
ATOM 2192 N N . ALA A 1 287 ? 3.113 12.445 -2.859 1 97.81 287 ALA A N 1
ATOM 2193 C CA . ALA A 1 287 ? 3.131 13.648 -3.693 1 97.81 287 ALA A CA 1
ATOM 2194 C C . ALA A 1 287 ? 2.012 14.602 -3.297 1 97.81 287 ALA A C 1
ATOM 2196 O O . ALA A 1 287 ? 2.207 15.82 -3.271 1 97.81 287 ALA A O 1
ATOM 2197 N N . PHE A 1 288 ? 0.881 14.062 -2.986 1 96.25 288 PHE A N 1
ATOM 2198 C CA . PHE A 1 288 ? -0.24 14.898 -2.564 1 96.25 288 PHE A CA 1
ATOM 2199 C C . PHE A 1 288 ? 0.067 15.594 -1.243 1 96.25 288 PHE A C 1
ATOM 2201 O O . PHE A 1 288 ? -0.349 16.734 -1.022 1 96.25 288 PHE A O 1
ATOM 2208 N N . ARG A 1 289 ? 0.819 14.945 -0.425 1 93.56 289 ARG A N 1
ATOM 2209 C CA . ARG A 1 289 ? 1.224 15.539 0.846 1 93.56 289 ARG A CA 1
ATOM 2210 C C . ARG A 1 289 ? 2.154 16.734 0.624 1 93.56 289 ARG A C 1
ATOM 2212 O O . ARG A 1 289 ? 2.111 17.703 1.372 1 93.56 289 ARG A O 1
ATOM 2219 N N . VAL A 1 290 ? 2.986 16.641 -0.372 1 93.75 290 VAL A N 1
ATOM 2220 C CA . VAL A 1 290 ? 3.873 17.75 -0.689 1 93.75 290 VAL A CA 1
ATOM 2221 C C . VAL A 1 290 ? 3.049 19 -0.982 1 93.75 290 VAL A C 1
ATOM 2223 O O . VAL A 1 290 ? 3.377 20.094 -0.511 1 93.75 290 VAL A O 1
ATOM 2226 N N . GLY A 1 291 ? 1.968 18.828 -1.698 1 85.12 291 GLY A N 1
ATOM 2227 C CA . GLY A 1 291 ? 1.092 19.938 -2.016 1 85.12 291 GLY A CA 1
ATOM 2228 C C . GLY A 1 291 ? 0.447 20.562 -0.79 1 85.12 291 GLY A C 1
ATOM 2229 O O . GLY A 1 291 ? 0.17 21.766 -0.769 1 85.12 291 GLY A O 1
ATOM 2230 N N . ALA A 1 292 ? 0.327 19.797 0.196 1 79.25 292 ALA A N 1
ATOM 2231 C CA . ALA A 1 292 ? -0.338 20.266 1.409 1 79.25 292 ALA A CA 1
ATOM 2232 C C . ALA A 1 292 ? 0.652 20.938 2.348 1 79.25 292 ALA A C 1
ATOM 2234 O O . ALA A 1 292 ? 0.279 21.844 3.105 1 79.25 292 ALA A O 1
ATOM 2235 N N . ILE A 1 293 ? 1.884 20.547 2.332 1 79.81 293 ILE A N 1
ATOM 2236 C CA . ILE A 1 293 ? 2.869 20.984 3.32 1 79.81 293 ILE A CA 1
ATOM 2237 C C . ILE A 1 293 ? 3.646 22.188 2.791 1 79.81 293 ILE A C 1
ATOM 2239 O O . ILE A 1 293 ? 3.986 23.094 3.551 1 79.81 293 ILE A O 1
ATOM 2243 N N . VAL A 1 294 ? 4.023 22.125 1.534 1 71 294 VAL A N 1
ATOM 2244 C CA . VAL A 1 294 ? 4.895 23.172 0.993 1 71 294 VAL A CA 1
ATOM 2245 C C . VAL A 1 294 ? 4.055 24.281 0.387 1 71 294 VAL A C 1
ATOM 2247 O O . VAL A 1 294 ? 3.307 24.062 -0.568 1 71 294 VAL A O 1
ATOM 2250 N N . PRO A 1 295 ? 4 25.422 1.084 1 64.44 295 PRO A N 1
ATOM 2251 C CA . PRO A 1 295 ? 3.223 26.562 0.595 1 64.44 295 PRO A CA 1
ATOM 2252 C C . PRO A 1 295 ? 3.537 26.906 -0.858 1 64.44 295 PRO A C 1
ATOM 2254 O O . PRO A 1 295 ? 4.688 26.797 -1.288 1 64.44 295 PRO A O 1
ATOM 2257 N N . ARG A 1 296 ? 2.531 26.828 -1.723 1 55.16 296 ARG A N 1
ATOM 2258 C CA . ARG A 1 296 ? 2.705 27.281 -3.098 1 55.16 296 ARG A CA 1
ATOM 2259 C C . ARG A 1 296 ? 3.201 28.734 -3.139 1 55.16 296 ARG A C 1
ATOM 2261 O O . ARG A 1 296 ? 2.662 29.594 -2.453 1 55.16 296 ARG A O 1
ATOM 2268 N N . GLU A 1 297 ? 4.387 28.891 -3.283 1 52.94 297 GLU A N 1
ATOM 2269 C CA . GLU A 1 297 ? 4.82 30.266 -3.457 1 52.94 297 GLU A CA 1
ATOM 2270 C C . GLU A 1 297 ? 3.838 31.047 -4.328 1 52.94 297 GLU A C 1
ATOM 2272 O O . GLU A 1 297 ? 3.482 30.609 -5.422 1 52.94 297 GLU A O 1
ATOM 2277 N N . LYS A 1 298 ? 2.998 31.672 -3.666 1 51.22 298 LYS A N 1
ATOM 2278 C CA . LYS A 1 298 ? 2.193 32.594 -4.465 1 51.22 298 LYS A CA 1
ATOM 2279 C C . LYS A 1 298 ? 3.07 33.406 -5.406 1 51.22 298 LYS A C 1
ATOM 2281 O O . LYS A 1 298 ? 4.094 33.969 -4.992 1 51.22 298 LYS A O 1
ATOM 2286 N N . PRO A 1 299 ? 2.934 33.188 -6.691 1 47.44 299 PRO A N 1
ATOM 2287 C CA . PRO A 1 299 ? 3.686 34.125 -7.539 1 47.44 299 PRO A CA 1
ATOM 2288 C C . PRO A 1 299 ? 3.598 35.562 -7.047 1 47.44 299 PRO A C 1
ATOM 2290 O O . PRO A 1 299 ? 2.52 36.031 -6.664 1 47.44 299 PRO A O 1
ATOM 2293 N N . SER A 1 300 ? 4.641 36.031 -6.523 1 46.69 300 SER A N 1
ATOM 2294 C CA . SER A 1 300 ? 4.676 37.469 -6.211 1 46.69 300 SER A CA 1
ATOM 2295 C C . SER A 1 300 ? 4.02 38.281 -7.316 1 46.69 300 SER A C 1
ATOM 2297 O O . SER A 1 300 ? 4.414 38.219 -8.477 1 46.69 300 SER A O 1
ATOM 2299 N N . VAL A 1 301 ? 2.795 38.594 -7.176 1 50.19 301 VAL A N 1
ATOM 2300 C CA . VAL A 1 301 ? 2.238 39.594 -8.086 1 50.19 301 VAL A CA 1
ATOM 2301 C C . VAL A 1 301 ? 3.17 40.812 -8.172 1 50.19 301 VAL A C 1
ATOM 2303 O O . VAL A 1 301 ? 3.516 41.406 -7.152 1 50.19 301 VAL A O 1
ATOM 2306 N N . PRO A 1 302 ? 3.83 40.969 -9.266 1 51.22 302 PRO A N 1
ATOM 2307 C CA . PRO A 1 302 ? 4.617 42.188 -9.359 1 51.22 302 PRO A CA 1
ATOM 2308 C C . PRO A 1 302 ? 3.834 43.438 -8.914 1 51.22 302 PRO A C 1
ATOM 2310 O O . PRO A 1 302 ? 2.701 43.625 -9.359 1 51.22 302 PRO A O 1
ATOM 2313 N N . GLN A 1 303 ? 4.059 43.875 -7.789 1 49.94 303 GLN A N 1
ATOM 2314 C CA . GLN A 1 303 ? 3.498 45.188 -7.434 1 49.94 303 GLN A CA 1
ATOM 2315 C C . GLN A 1 303 ? 3.676 46.188 -8.57 1 49.94 303 GLN A C 1
ATOM 2317 O O . GLN A 1 303 ? 4.805 46.469 -8.969 1 49.94 303 GLN A O 1
ATOM 2322 N N . LEU A 1 304 ? 2.744 46.344 -9.445 1 50.44 304 LEU A N 1
ATOM 2323 C CA . LEU A 1 304 ? 2.75 47.469 -10.383 1 50.44 304 LEU A CA 1
ATOM 2324 C C . LEU A 1 304 ? 3.047 48.781 -9.656 1 50.44 304 LEU A C 1
ATOM 2326 O O . LEU A 1 304 ? 2.287 49.188 -8.781 1 50.44 304 LEU A O 1
ATOM 2330 N N . GLU A 1 305 ? 4.301 49.188 -9.617 1 51 305 GLU A N 1
ATOM 2331 C CA . GLU A 1 305 ? 4.668 50.531 -9.203 1 51 305 GLU A CA 1
ATOM 2332 C C . GLU A 1 305 ? 3.705 51.562 -9.781 1 51 305 GLU A C 1
ATOM 2334 O O . GLU A 1 305 ? 3.494 51.594 -11 1 51 305 GLU A O 1
ATOM 2339 N N . SER A 1 306 ? 2.807 52.031 -9.023 1 51.81 306 SER A N 1
ATOM 2340 C CA . SER A 1 306 ? 1.935 53.156 -9.414 1 51.81 306 SER A CA 1
ATOM 2341 C C . SER A 1 306 ? 2.729 54.281 -10.07 1 51.81 306 SER A C 1
ATOM 2343 O O . SER A 1 306 ? 3.793 54.656 -9.578 1 51.81 306 SER A O 1
ATOM 2345 N N . PRO A 1 307 ? 2.547 54.625 -11.336 1 53.91 307 PRO A N 1
ATOM 2346 C CA . PRO A 1 307 ? 3.227 55.781 -11.961 1 53.91 307 PRO A CA 1
ATOM 2347 C C . PRO A 1 307 ? 3.201 57.031 -11.086 1 53.91 307 PRO A C 1
ATOM 2349 O O . PRO A 1 307 ? 2.164 57.344 -10.508 1 53.91 307 PRO A O 1
ATOM 2352 N N . THR A 1 308 ? 4.27 57.406 -10.391 1 49.34 308 THR A N 1
ATOM 2353 C CA . THR A 1 308 ? 4.383 58.719 -9.742 1 49.34 308 THR A CA 1
ATOM 2354 C C . THR A 1 308 ? 3.812 59.812 -10.633 1 49.34 308 THR A C 1
ATOM 2356 O O . THR A 1 308 ? 4.207 59.969 -11.797 1 49.34 308 THR A O 1
ATOM 2359 N N . ALA A 1 309 ? 2.709 60.562 -10.266 1 42.97 309 ALA A N 1
ATOM 2360 C CA . ALA A 1 309 ? 2.244 61.781 -10.898 1 42.97 309 ALA A CA 1
ATOM 2361 C C . A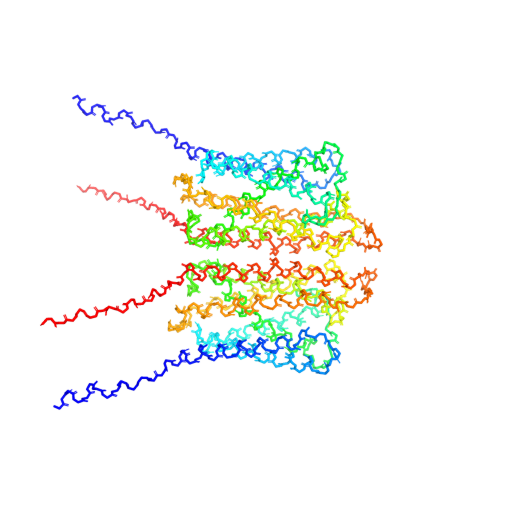LA A 1 309 ? 3.322 62.875 -10.852 1 42.97 309 ALA A C 1
ATOM 2363 O O . ALA A 1 309 ? 4.031 63 -9.852 1 42.97 309 ALA A O 1
ATOM 2364 N N . MET B 1 1 ? -33.781 37.625 42.031 1 38.72 1 MET B N 1
ATOM 2365 C CA . MET B 1 1 ? -34.562 36.75 41.156 1 38.72 1 MET B CA 1
ATOM 2366 C C . MET B 1 1 ? -33.719 36.25 40 1 38.72 1 MET B C 1
ATOM 2368 O O . MET B 1 1 ? -34.031 35.188 39.406 1 38.72 1 MET B O 1
ATOM 2372 N N . ASP B 1 2 ? -32.812 37.125 39.469 1 44.12 2 ASP B N 1
ATOM 2373 C CA . ASP B 1 2 ? -32 36.844 38.281 1 44.12 2 ASP B CA 1
ATOM 2374 C C . ASP B 1 2 ? -30.953 35.781 38.562 1 44.12 2 ASP B C 1
ATOM 2376 O O . ASP B 1 2 ? -30.453 35.125 37.656 1 44.12 2 ASP B O 1
ATOM 2380 N N . GLU B 1 3 ? -30.469 35.656 39.875 1 48.44 3 GLU B N 1
ATOM 2381 C CA . GLU B 1 3 ? -29.422 34.688 40.156 1 48.44 3 GLU B CA 1
ATOM 2382 C C . GLU B 1 3 ? -29.953 33.25 40.031 1 48.44 3 GLU B C 1
ATOM 2384 O O . GLU B 1 3 ? -29.172 32.312 39.938 1 48.44 3 GLU B O 1
ATOM 2389 N N . GLN B 1 4 ? -31.312 33.031 40.312 1 44.38 4 GLN B N 1
ATOM 2390 C CA . GLN B 1 4 ? -31.844 31.672 40.312 1 44.38 4 GLN B CA 1
ATOM 2391 C C . GLN B 1 4 ? -31.906 31.125 38.906 1 44.38 4 GLN B C 1
ATOM 2393 O O . GLN B 1 4 ? -31.906 29.906 38.688 1 44.38 4 GLN B O 1
ATOM 2398 N N . GLU B 1 5 ? -32.188 31.984 37.844 1 42.47 5 GLU B N 1
ATOM 2399 C CA . GLU B 1 5 ? -32.406 31.438 36.531 1 42.47 5 GLU B CA 1
ATOM 2400 C C . GLU B 1 5 ? -31.094 30.906 35.938 1 42.47 5 GLU B C 1
ATOM 2402 O O . GLU B 1 5 ? -31.094 30.156 34.969 1 42.47 5 GLU B O 1
ATOM 2407 N N . GLN B 1 6 ? -29.938 31.5 36.375 1 42.62 6 GLN B N 1
ATOM 2408 C CA . GLN B 1 6 ? -28.688 31.078 35.719 1 42.62 6 GLN B CA 1
ATOM 2409 C C . GLN B 1 6 ? -28.312 29.656 36.125 1 42.62 6 GLN B C 1
ATOM 2411 O O . GLN B 1 6 ? -27.469 29.031 35.5 1 42.62 6 GLN B O 1
ATOM 2416 N N . GLN B 1 7 ? -28.688 29.188 37.344 1 40.44 7 GLN B N 1
ATOM 2417 C CA . GLN B 1 7 ? -28.141 27.906 37.781 1 40.44 7 GLN B CA 1
ATOM 2418 C C . GLN B 1 7 ? -28.828 26.75 37.062 1 40.44 7 GLN B C 1
ATOM 2420 O O . GLN B 1 7 ? -28.375 25.609 37.156 1 40.44 7 GLN B O 1
ATOM 2425 N N . ARG B 1 8 ? -30.094 26.797 36.688 1 41.12 8 ARG B N 1
ATOM 2426 C CA . ARG B 1 8 ? -30.828 25.562 36.438 1 41.12 8 ARG B CA 1
ATOM 2427 C C . ARG B 1 8 ? -30.328 24.875 35.188 1 41.12 8 ARG B C 1
ATOM 2429 O O . ARG B 1 8 ? -30.516 23.656 35 1 41.12 8 ARG B O 1
ATOM 2436 N N . THR B 1 9 ? -30.172 25.625 34.094 1 38.59 9 THR B N 1
ATOM 2437 C CA . THR B 1 9 ? -30.109 24.859 32.875 1 38.59 9 THR B CA 1
ATOM 2438 C C . THR B 1 9 ? -28.781 24.141 32.75 1 38.59 9 THR B C 1
ATOM 2440 O O . THR B 1 9 ? -28.312 23.859 31.641 1 38.59 9 THR B O 1
ATOM 2443 N N . SER B 1 10 ? -27.922 24.141 33.75 1 40.22 10 SER B N 1
ATOM 2444 C CA . SER B 1 10 ? -26.719 23.328 33.594 1 40.22 10 SER B CA 1
ATOM 2445 C C . SER B 1 10 ? -27.078 21.844 33.469 1 40.22 10 SER B C 1
ATOM 2447 O O . SER B 1 10 ? -26.781 21.047 34.375 1 40.22 10 SER B O 1
ATOM 2449 N N . GLY B 1 11 ? -28.281 21.391 33.344 1 41.06 11 GLY B N 1
ATOM 2450 C CA . GLY B 1 11 ? -28.484 19.969 33.156 1 41.06 11 GLY B CA 1
ATOM 2451 C C . GLY B 1 11 ? -27.406 19.312 32.312 1 41.06 11 GLY B C 1
ATOM 2452 O O . GLY B 1 11 ? -27.109 19.781 31.203 1 41.06 11 GLY B O 1
ATOM 2453 N N . GLY B 1 12 ? -26.297 18.797 32.75 1 46.03 12 GLY B N 1
ATOM 2454 C CA . GLY B 1 12 ? -25.141 18.078 32.281 1 46.03 12 GLY B CA 1
ATOM 2455 C C . GLY B 1 12 ? -25.453 17.125 31.141 1 46.03 12 GLY B C 1
ATOM 2456 O O . GLY B 1 12 ? -25.266 15.914 31.266 1 46.03 12 GLY B O 1
ATOM 2457 N N . GLY B 1 13 ? -26.438 17.125 30.375 1 53.34 13 GLY B N 1
ATOM 2458 C CA . GLY B 1 13 ? -26.812 16.203 29.328 1 53.34 13 GLY B CA 1
ATOM 2459 C C . GLY B 1 13 ? -25.656 15.852 28.391 1 53.34 13 GLY B C 1
ATOM 2460 O O . GLY B 1 13 ? -24.875 16.719 28.031 1 53.34 13 GLY B O 1
ATOM 2461 N N . ARG B 1 14 ? -25.297 14.508 28.359 1 72.25 14 ARG B N 1
ATOM 2462 C CA . ARG B 1 14 ? -24.156 14.016 27.594 1 72.25 14 ARG B CA 1
ATOM 2463 C C . ARG B 1 14 ? -24.25 14.469 26.141 1 72.25 14 ARG B C 1
ATOM 2465 O O . ARG B 1 14 ? -25.328 14.445 25.547 1 72.25 14 ARG B O 1
ATOM 2472 N N . ASP B 1 15 ? -23.422 15.227 25.594 1 88.31 15 ASP B N 1
ATOM 2473 C CA . ASP B 1 15 ? -23.281 15.602 24.188 1 88.31 15 ASP B CA 1
ATOM 2474 C C . ASP B 1 15 ? -23.609 14.422 23.266 1 88.31 15 ASP B C 1
ATOM 2476 O O . ASP B 1 15 ? -23.016 13.352 23.375 1 88.31 15 ASP B O 1
ATOM 2480 N N . PRO B 1 16 ? -24.828 14.523 22.672 1 92.5 16 PRO B N 1
ATOM 2481 C CA . PRO B 1 16 ? -25.266 13.422 21.812 1 92.5 16 PRO B CA 1
ATOM 2482 C C . PRO B 1 16 ? -24.141 12.883 20.922 1 92.5 16 PRO B C 1
ATOM 2484 O O . PRO B 1 16 ? -24.109 11.695 20.625 1 92.5 16 PRO B O 1
ATOM 2487 N N . ALA B 1 17 ? -23.328 13.703 20.516 1 93.94 17 ALA B N 1
ATOM 2488 C CA . ALA B 1 17 ? -22.188 13.25 19.703 1 93.94 17 ALA B CA 1
ATOM 2489 C C . ALA B 1 17 ? -21.281 12.32 20.5 1 93.94 17 ALA B C 1
ATOM 2491 O O . ALA B 1 17 ? -20.766 11.336 19.969 1 93.94 17 ALA B O 1
ATOM 2492 N N . LEU B 1 18 ? -21.078 12.602 21.688 1 95.56 18 LEU B N 1
ATOM 2493 C CA . LEU B 1 18 ? -20.219 11.773 22.531 1 95.56 18 LEU B CA 1
ATOM 2494 C C . LEU B 1 18 ? -20.875 10.445 22.844 1 95.56 18 LEU B C 1
ATOM 2496 O O . LEU B 1 18 ? -20.203 9.43 23 1 95.56 18 LEU B O 1
ATOM 2500 N N . VAL B 1 19 ? -22.156 10.484 22.984 1 96.94 19 VAL B N 1
ATOM 2501 C CA . VAL B 1 19 ? -22.891 9.234 23.156 1 96.94 19 VAL B CA 1
ATOM 2502 C C . VAL B 1 19 ? -22.719 8.352 21.922 1 96.94 19 VAL B C 1
ATOM 2504 O O . VAL B 1 19 ? -22.438 7.156 22.031 1 96.94 19 VAL B O 1
ATOM 2507 N N . ARG B 1 20 ? -22.875 8.891 20.75 1 97.69 20 ARG B N 1
ATOM 2508 C CA . ARG B 1 20 ? -22.688 8.141 19.5 1 97.69 20 ARG B CA 1
ATOM 2509 C C . ARG B 1 20 ? -21.25 7.633 19.391 1 97.69 20 ARG B C 1
ATOM 2511 O O . ARG B 1 20 ? -21.016 6.527 18.906 1 97.69 20 ARG B O 1
ATOM 2518 N N . LEU B 1 21 ? -20.297 8.422 19.781 1 97.81 21 LEU B N 1
ATOM 2519 C CA . LEU B 1 21 ? -18.922 7.961 19.766 1 97.81 21 LEU B CA 1
ATOM 2520 C C . LEU B 1 21 ? -18.719 6.773 20.703 1 97.81 21 LEU B C 1
ATOM 2522 O O . LEU B 1 21 ? -18 5.828 20.375 1 97.81 21 LEU B O 1
ATOM 2526 N N . ARG B 1 22 ? -19.375 6.824 21.891 1 97.81 22 ARG B N 1
ATOM 2527 C CA . ARG B 1 22 ? -19.328 5.684 22.812 1 97.81 22 ARG B CA 1
ATOM 2528 C C . ARG B 1 22 ? -19.953 4.449 22.156 1 97.81 22 ARG B C 1
ATOM 2530 O O . ARG B 1 22 ? -19.469 3.332 22.344 1 97.81 22 ARG B O 1
ATOM 2537 N N . LEU B 1 23 ? -21 4.656 21.453 1 98.25 23 LEU B N 1
ATOM 2538 C CA . LEU B 1 23 ? -21.609 3.555 20.719 1 98.25 23 LEU B CA 1
ATOM 2539 C C . LEU B 1 23 ? -20.641 2.965 19.703 1 98.25 23 LEU B C 1
ATOM 2541 O O . LEU B 1 23 ? -20.609 1.748 19.5 1 98.25 23 LEU B O 1
ATOM 2545 N N . CYS B 1 24 ? -19.906 3.826 19.031 1 98.5 24 CYS B N 1
ATOM 2546 C CA . CYS B 1 24 ? -18.906 3.336 18.094 1 98.5 24 CYS B CA 1
ATOM 2547 C C . CYS B 1 24 ? -17.906 2.416 18.797 1 98.5 24 CYS B C 1
ATOM 2549 O O . CYS B 1 24 ? -17.516 1.383 18.25 1 98.5 24 CYS B O 1
ATOM 2551 N N . TRP B 1 25 ? -17.547 2.768 20 1 98.38 25 TRP B N 1
ATOM 2552 C CA . TRP B 1 25 ? -16.656 1.923 20.781 1 98.38 25 TRP B CA 1
ATOM 2553 C C . TRP B 1 25 ? -17.297 0.573 21.078 1 98.38 25 TRP B C 1
ATOM 2555 O O . TRP B 1 25 ? -16.641 -0.469 20.984 1 98.38 25 TRP B O 1
ATOM 2565 N N . ILE B 1 26 ? -18.516 0.607 21.422 1 98.5 26 ILE B N 1
ATOM 2566 C CA . ILE B 1 26 ? -19.25 -0.612 21.734 1 98.5 26 ILE B CA 1
ATOM 2567 C C . ILE B 1 26 ? -19.359 -1.492 20.5 1 98.5 26 ILE B C 1
ATOM 2569 O O . ILE B 1 26 ? -19.078 -2.693 20.547 1 98.5 26 ILE B O 1
ATOM 2573 N N . PHE B 1 27 ? -19.719 -0.908 19.359 1 98.5 27 PHE B N 1
ATOM 2574 C CA . PHE B 1 27 ? -19.828 -1.662 18.125 1 98.5 27 PHE B CA 1
ATOM 2575 C C . PHE B 1 27 ? -18.484 -2.238 17.703 1 98.5 27 PHE B C 1
ATOM 2577 O O . PHE B 1 27 ? -18.406 -3.367 17.219 1 98.5 27 PHE B O 1
ATOM 2584 N N . ALA B 1 28 ? -17.422 -1.472 17.922 1 98.31 28 ALA B N 1
ATOM 2585 C CA . ALA B 1 28 ? -16.078 -1.955 17.594 1 98.31 28 ALA B CA 1
ATOM 2586 C C . ALA B 1 28 ? -15.688 -3.125 18.484 1 98.31 28 ALA B C 1
ATOM 2588 O O . ALA B 1 28 ? -15.078 -4.09 18.031 1 98.31 28 ALA B O 1
ATOM 2589 N N . ALA B 1 29 ? -16.031 -3.039 19.781 1 98.12 29 ALA B N 1
ATOM 2590 C CA . ALA B 1 29 ? -15.734 -4.125 20.719 1 98.12 29 ALA B CA 1
ATOM 2591 C C . ALA B 1 29 ? -16.5 -5.391 20.344 1 98.12 29 ALA B C 1
ATOM 2593 O O . ALA B 1 29 ? -15.93 -6.488 20.344 1 98.12 29 ALA B O 1
ATOM 2594 N N . LEU B 1 30 ? -17.734 -5.211 20.047 1 97.81 30 LEU B N 1
ATOM 2595 C CA . LEU B 1 30 ? -18.547 -6.352 19.609 1 97.81 30 LEU B CA 1
ATOM 2596 C C . LEU B 1 30 ? -18.031 -6.91 18.297 1 97.81 30 LEU B C 1
ATOM 2598 O O . LEU B 1 30 ? -18 -8.133 18.094 1 97.81 30 LEU B O 1
ATOM 2602 N N . TRP B 1 31 ? -17.688 -6.016 17.375 1 97.19 31 TRP B N 1
ATOM 2603 C CA . TRP B 1 31 ? -17.094 -6.43 16.109 1 97.19 31 TRP B CA 1
ATOM 2604 C C . TRP B 1 31 ? -15.859 -7.297 16.359 1 97.19 31 TRP B C 1
ATOM 2606 O O . TRP B 1 31 ? -15.703 -8.352 15.734 1 97.19 31 TRP B O 1
ATOM 2616 N N . LEU B 1 32 ? -14.984 -6.895 17.281 1 96.62 32 LEU B N 1
ATOM 2617 C CA . LEU B 1 32 ? -13.773 -7.637 17.594 1 96.62 32 LEU B CA 1
ATOM 2618 C C . LEU B 1 32 ? -14.109 -9.016 18.156 1 96.62 32 LEU B C 1
ATOM 2620 O O . LEU B 1 32 ? -13.492 -10.016 17.781 1 96.62 32 LEU B O 1
ATOM 2624 N N . LEU B 1 33 ? -15.117 -9.039 19.016 1 94.56 33 LEU B N 1
ATOM 2625 C CA . LEU B 1 33 ? -15.547 -10.297 19.625 1 94.56 33 LEU B CA 1
ATOM 2626 C C . LEU B 1 33 ? -16.031 -11.273 18.547 1 94.56 33 LEU B C 1
ATOM 2628 O O . LEU B 1 33 ? -15.609 -12.43 18.531 1 94.56 33 LEU B O 1
ATOM 2632 N N . PHE B 1 34 ? -16.844 -10.805 17.641 1 93.19 34 PHE B N 1
ATOM 2633 C CA . PHE B 1 34 ? -17.406 -11.672 16.594 1 93.19 34 PHE B CA 1
ATOM 2634 C C . PHE B 1 34 ? -16.344 -11.992 15.539 1 93.19 34 PHE B C 1
ATOM 2636 O O . PHE B 1 34 ? -16.375 -13.07 14.945 1 93.19 34 PHE B O 1
ATOM 2643 N N . PHE B 1 35 ? -15.469 -11.07 15.32 1 92.31 35 PHE B N 1
ATOM 2644 C CA . PHE B 1 35 ? -14.352 -11.305 14.414 1 92.31 35 PHE B CA 1
ATOM 2645 C C . PHE B 1 35 ? -13.5 -12.477 14.898 1 92.31 35 PHE B C 1
ATOM 2647 O O . PHE B 1 35 ? -13.18 -13.383 14.125 1 92.31 35 PHE B O 1
ATOM 2654 N N . LEU B 1 36 ? -13.148 -12.531 16.141 1 88.44 36 LEU B N 1
ATOM 2655 C CA . LEU B 1 36 ? -12.367 -13.609 16.734 1 88.44 36 LEU B CA 1
ATOM 2656 C C . LEU B 1 36 ? -13.117 -14.93 16.656 1 88.44 36 LEU B C 1
ATOM 2658 O O . LEU B 1 36 ? -12.523 -15.977 16.391 1 88.44 36 LEU B O 1
ATOM 2662 N N . GLY B 1 37 ? -14.422 -14.867 16.844 1 84.88 37 GLY B N 1
ATOM 2663 C CA . GLY B 1 37 ? -15.25 -16.062 16.766 1 84.88 37 GLY B CA 1
ATOM 2664 C C . GLY B 1 37 ? -15.398 -16.594 15.344 1 84.88 37 GLY B C 1
ATOM 2665 O O . GLY B 1 37 ? -15.562 -17.797 15.148 1 84.88 37 GLY B O 1
ATOM 2666 N N . SER B 1 38 ? -15.273 -15.656 14.359 1 84.69 38 SER B N 1
ATOM 2667 C CA . SER B 1 38 ? -15.477 -16.047 12.969 1 84.69 38 SER B CA 1
ATOM 2668 C C . SER B 1 38 ? -14.195 -16.578 12.344 1 84.69 38 SER B C 1
ATOM 2670 O O . SER B 1 38 ? -14.227 -17.219 11.297 1 84.69 38 SER B O 1
ATOM 2672 N N . THR B 1 39 ? -13.031 -16.297 12.859 1 78.81 39 THR B N 1
ATOM 2673 C CA . THR B 1 39 ? -11.742 -16.703 12.297 1 78.81 39 THR B CA 1
ATOM 2674 C C . THR B 1 39 ? -11.305 -18.047 12.844 1 78.81 39 THR B C 1
ATOM 2676 O O . THR B 1 39 ? -10.367 -18.656 12.328 1 78.81 39 THR B O 1
ATOM 2679 N N . VAL B 1 40 ? -12.023 -18.547 13.727 1 65.19 40 VAL B N 1
ATOM 2680 C CA . VAL B 1 40 ? -11.703 -19.859 14.273 1 65.19 40 VAL B CA 1
ATOM 2681 C C . VAL B 1 40 ? -12.18 -20.953 13.305 1 65.19 40 VAL B C 1
ATOM 2683 O O . VAL B 1 40 ? -13.273 -20.859 12.75 1 65.19 40 VAL B O 1
ATOM 2686 N N . PRO B 1 41 ? -11.227 -21.75 12.719 1 59.12 41 PRO B N 1
ATOM 2687 C CA . PRO B 1 41 ? -11.508 -22.812 11.742 1 59.12 41 PRO B CA 1
ATOM 2688 C C . PRO B 1 41 ? -12.883 -23.438 11.93 1 59.12 41 PRO B C 1
ATOM 2690 O O . PRO B 1 41 ? -13.398 -23.484 13.047 1 59.12 41 PRO B O 1
ATOM 2693 N N . ALA B 1 42 ? -13.547 -23.469 10.695 1 53.75 42 ALA B N 1
ATOM 2694 C CA . ALA B 1 42 ? -14.883 -23.781 10.195 1 53.75 42 ALA B CA 1
ATOM 2695 C C . ALA B 1 42 ? -15.508 -24.938 10.969 1 53.75 42 ALA B C 1
ATOM 2697 O O . ALA B 1 42 ? -16.656 -25.297 10.734 1 53.75 42 ALA B O 1
ATOM 2698 N N . GLY B 1 43 ? -14.867 -25.875 11.375 1 48.69 43 GLY B N 1
ATOM 2699 C CA . GLY B 1 43 ? -15.75 -27.016 11.586 1 48.69 43 GLY B CA 1
ATOM 2700 C C . GLY B 1 43 ? -17.078 -26.641 12.219 1 48.69 43 GLY B C 1
ATOM 2701 O O . GLY B 1 43 ? -18 -27.453 12.273 1 48.69 43 GLY B O 1
ATOM 2702 N N . SER B 1 44 ? -17.203 -25.375 12.719 1 50.72 44 SER B N 1
ATOM 2703 C CA . SER B 1 44 ? -18.391 -25.281 13.555 1 50.72 44 SER B CA 1
ATOM 2704 C C . SER B 1 44 ? -19.406 -24.297 12.969 1 50.72 44 SER B C 1
ATOM 2706 O O . SER B 1 44 ? -19.016 -23.328 12.289 1 50.72 44 SER B O 1
ATOM 2708 N N . ASP B 1 45 ? -20.719 -24.672 12.641 1 54.81 45 ASP B N 1
ATOM 2709 C CA . ASP B 1 45 ? -21.906 -23.859 12.414 1 54.81 45 ASP B CA 1
ATOM 2710 C C . ASP B 1 45 ? -21.781 -22.484 13.062 1 54.81 45 ASP B C 1
ATOM 2712 O O . ASP B 1 45 ? -22.344 -21.516 12.57 1 54.81 45 ASP B O 1
ATOM 2716 N N . GLY B 1 46 ? -20.906 -22.391 13.977 1 52.91 46 GLY B N 1
ATOM 2717 C CA . GLY B 1 46 ? -20.719 -21.172 14.758 1 52.91 46 GLY B CA 1
ATOM 2718 C C . GLY B 1 46 ? -19.922 -20.109 14.023 1 52.91 46 GLY B C 1
ATOM 2719 O O . GLY B 1 46 ? -20.141 -18.922 14.234 1 52.91 46 GLY B O 1
ATOM 2720 N N . GLY B 1 47 ? -19.281 -20.406 12.945 1 63.25 47 GLY B N 1
ATOM 2721 C CA . GLY B 1 47 ? -18.484 -19.469 12.188 1 63.25 47 GLY B CA 1
ATOM 2722 C C . GLY B 1 47 ? -19.312 -18.562 11.289 1 63.25 47 GLY B C 1
ATOM 2723 O O . GLY B 1 47 ? -19.062 -17.359 11.203 1 63.25 47 GLY B O 1
ATOM 2724 N N . GLY B 1 48 ? -20.375 -19.203 10.812 1 76.88 48 GLY B N 1
ATOM 2725 C CA . GLY B 1 48 ? -21.266 -18.438 9.961 1 76.88 48 GLY B CA 1
ATOM 2726 C C . GLY B 1 48 ? -22.062 -17.391 10.719 1 76.88 48 GLY B C 1
ATOM 2727 O O . GLY B 1 48 ? -22.188 -16.25 10.258 1 76.88 48 GLY B O 1
ATOM 2728 N N . VAL B 1 49 ? -22.562 -17.766 11.891 1 80.88 49 VAL B N 1
ATOM 2729 C CA . VAL B 1 49 ? -23.328 -16.828 12.719 1 80.88 49 VAL B CA 1
ATOM 2730 C C . VAL B 1 49 ? -22.422 -15.695 13.18 1 80.88 49 VAL B C 1
ATOM 2732 O O . VAL B 1 49 ? -22.797 -14.523 13.109 1 80.88 49 VAL B O 1
ATOM 2735 N N . ALA B 1 50 ? -21.281 -16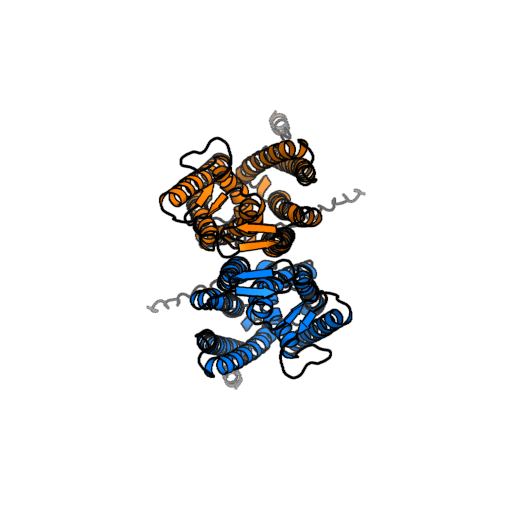.031 13.602 1 86 50 ALA B N 1
ATOM 2736 C CA . ALA B 1 50 ? -20.328 -15.023 14.062 1 86 50 ALA B CA 1
ATOM 2737 C C . ALA B 1 50 ? -19.984 -14.047 12.945 1 86 50 ALA B C 1
ATOM 2739 O O . ALA B 1 50 ? -19.844 -12.844 13.18 1 86 50 ALA B O 1
ATOM 2740 N N . PHE B 1 51 ? -19.938 -14.602 11.812 1 84.94 51 PHE B N 1
ATOM 2741 C CA . PHE B 1 51 ? -19.625 -13.75 10.664 1 84.94 51 PHE B CA 1
ATOM 2742 C C . PHE B 1 51 ? -20.766 -12.773 10.391 1 84.94 51 PHE B C 1
ATOM 2744 O O . PHE B 1 51 ? -20.531 -11.594 10.125 1 84.94 51 PHE B O 1
ATOM 2751 N N . GLY B 1 52 ? -21.953 -13.297 10.484 1 87.38 52 GLY B N 1
ATOM 2752 C CA . GLY B 1 52 ? -23.109 -12.438 10.297 1 87.38 52 GLY B CA 1
ATOM 2753 C C . GLY B 1 52 ? -23.219 -11.336 11.344 1 87.38 52 GLY B C 1
ATOM 2754 O O . GLY B 1 52 ? -23.516 -10.188 11.008 1 87.38 52 GLY B O 1
ATOM 2755 N N . LEU B 1 53 ? -22.953 -11.625 12.531 1 92.5 53 LEU B N 1
ATOM 2756 C CA . LEU B 1 53 ? -22.984 -10.656 13.617 1 92.5 53 LEU B CA 1
ATOM 2757 C C . LEU B 1 53 ? -21.859 -9.633 13.469 1 92.5 53 LEU B C 1
ATOM 2759 O O . LEU B 1 53 ? -22.047 -8.453 13.773 1 92.5 53 LEU B O 1
ATOM 2763 N N . GLN B 1 54 ? -20.75 -10.141 13.023 1 93.69 54 GLN B N 1
ATOM 2764 C CA . GLN B 1 54 ? -19.641 -9.234 12.75 1 93.69 54 GLN B CA 1
ATOM 2765 C C . GLN B 1 54 ? -20.016 -8.211 11.68 1 93.69 54 GLN B C 1
ATOM 2767 O O . GLN B 1 54 ? -19.719 -7.023 11.82 1 93.69 54 GLN B O 1
ATOM 2772 N N . ALA B 1 55 ? -20.703 -8.719 10.688 1 92.06 55 ALA B N 1
ATOM 2773 C CA . ALA B 1 55 ? -21.141 -7.844 9.602 1 92.06 55 ALA B CA 1
ATOM 2774 C C . ALA B 1 55 ? -22.141 -6.801 10.102 1 92.06 55 ALA B C 1
ATOM 2776 O O . ALA B 1 55 ? -22.047 -5.629 9.742 1 92.06 55 ALA B O 1
ATOM 2777 N N . LEU B 1 56 ? -23 -7.238 10.922 1 94.25 56 LEU B N 1
ATOM 2778 C CA . LEU B 1 56 ? -23.969 -6.32 11.5 1 94.25 56 LEU B CA 1
ATOM 2779 C C . LEU B 1 56 ? -23.297 -5.246 12.336 1 94.25 56 LEU B C 1
ATOM 2781 O O . LEU B 1 56 ? -23.641 -4.07 12.258 1 94.25 56 LEU B O 1
ATOM 2785 N N . CYS B 1 57 ? -22.328 -5.625 13.102 1 96.62 57 CYS B N 1
ATOM 2786 C CA . CYS B 1 57 ? -21.578 -4.668 13.906 1 96.62 57 CYS B CA 1
ATOM 2787 C C . CYS B 1 57 ? -20.828 -3.672 13.023 1 96.62 57 CYS B C 1
ATOM 2789 O O . CYS B 1 57 ? -20.734 -2.492 13.367 1 96.62 57 CYS B O 1
ATOM 2791 N N . THR B 1 58 ? -20.328 -4.156 11.906 1 96.44 58 THR B N 1
ATOM 2792 C CA . THR B 1 58 ? -19.656 -3.27 10.969 1 96.44 58 THR B CA 1
ATOM 2793 C C . THR B 1 58 ? -20.609 -2.209 10.438 1 96.44 58 THR B C 1
ATOM 2795 O O . THR B 1 58 ? -20.281 -1.024 10.398 1 96.44 58 THR B O 1
ATOM 2798 N N . VAL B 1 59 ? -21.797 -2.613 10.109 1 96.56 59 VAL B N 1
ATOM 2799 C CA . VAL B 1 59 ? -22.812 -1.707 9.57 1 96.56 59 VAL B CA 1
ATOM 2800 C C . VAL B 1 59 ? -23.172 -0.661 10.617 1 96.56 59 VAL B C 1
ATOM 2802 O O . VAL B 1 59 ? -23.172 0.54 10.336 1 96.56 59 VAL B O 1
ATOM 2805 N N . LEU B 1 60 ? -23.422 -1.121 11.805 1 97.81 60 LEU B N 1
ATOM 2806 C CA . LEU B 1 60 ? -23.812 -0.22 12.883 1 97.81 60 LEU B CA 1
ATOM 2807 C C . LEU B 1 60 ? -22.672 0.747 13.219 1 97.81 60 LEU B C 1
ATOM 2809 O O . LEU B 1 60 ? -22.922 1.937 13.438 1 97.81 60 LEU B O 1
ATOM 2813 N N . PHE B 1 61 ? -21.484 0.242 13.234 1 98.62 61 PHE B N 1
ATOM 2814 C CA . PHE B 1 61 ? -20.328 1.085 13.5 1 98.62 61 PHE B CA 1
ATOM 2815 C C . PHE B 1 61 ? -20.188 2.16 12.422 1 98.62 61 PHE B C 1
ATOM 2817 O O . PHE B 1 61 ? -20.094 3.348 12.742 1 98.62 61 PHE B O 1
ATOM 2824 N N . VAL B 1 62 ? -20.234 1.771 11.18 1 98.5 62 VAL B N 1
ATOM 2825 C CA . VAL B 1 62 ? -19.953 2.674 10.07 1 98.5 62 VAL B CA 1
ATOM 2826 C C . VAL B 1 62 ? -21.047 3.748 9.992 1 98.5 62 VAL B C 1
ATOM 2828 O O . VAL B 1 62 ? -20.734 4.934 9.828 1 98.5 62 VAL B O 1
ATOM 2831 N N . VAL B 1 63 ? -22.297 3.377 10.148 1 98.38 63 VAL B N 1
ATOM 2832 C CA . VAL B 1 63 ? -23.391 4.328 10.062 1 98.38 63 VAL B CA 1
ATOM 2833 C C . VAL B 1 63 ? -23.281 5.352 11.195 1 98.38 63 VAL B C 1
ATOM 2835 O O . VAL B 1 63 ? -23.406 6.555 10.961 1 98.38 63 VAL B O 1
ATOM 2838 N N . THR B 1 64 ? -23 4.875 12.375 1 98.62 64 THR B N 1
ATOM 2839 C CA . THR B 1 64 ? -22.875 5.766 13.523 1 98.62 64 THR B CA 1
ATOM 2840 C C . THR B 1 64 ? -21.625 6.645 13.391 1 98.62 64 THR B C 1
ATOM 2842 O O . THR B 1 64 ? -21.688 7.852 13.617 1 98.62 64 THR B O 1
ATOM 2845 N N . HIS B 1 65 ? -20.531 6.074 12.977 1 98.75 65 HIS B N 1
ATOM 2846 C CA . HIS B 1 65 ? -19.266 6.789 12.828 1 98.75 65 HIS B CA 1
ATOM 2847 C C . HIS B 1 65 ? -19.375 7.859 11.75 1 98.75 65 HIS B C 1
ATOM 2849 O O . HIS B 1 65 ? -18.953 9 11.953 1 98.75 65 HIS B O 1
ATOM 2855 N N . ALA B 1 66 ? -19.953 7.512 10.648 1 98.69 66 ALA B N 1
ATOM 2856 C CA . ALA B 1 66 ? -20.109 8.453 9.539 1 98.69 66 ALA B CA 1
ATOM 2857 C C . ALA B 1 66 ? -21.016 9.617 9.938 1 98.69 66 ALA B C 1
ATOM 2859 O O . ALA B 1 66 ? -20.797 10.75 9.516 1 98.69 66 ALA B O 1
ATOM 2860 N N . SER B 1 67 ? -22 9.391 10.766 1 98.38 67 SER B N 1
ATOM 2861 C CA . SER B 1 67 ? -22.938 10.438 11.164 1 98.38 67 SER B CA 1
ATOM 2862 C C . SER B 1 67 ? -22.25 11.523 11.984 1 98.38 67 SER B C 1
ATOM 2864 O O . SER B 1 67 ? -22.734 12.648 12.07 1 98.38 67 SER B O 1
ATOM 2866 N N . LEU B 1 68 ? -21.141 11.164 12.555 1 98.19 68 LEU B N 1
ATOM 2867 C CA . LEU B 1 68 ? -20.422 12.102 13.406 1 98.19 68 LEU B CA 1
ATOM 2868 C C . LEU B 1 68 ? -19.641 13.102 12.57 1 98.19 68 LEU B C 1
ATOM 2870 O O . LEU B 1 68 ? -19.422 14.242 12.992 1 98.19 68 LEU B O 1
ATOM 2874 N N . SER B 1 69 ? -19.219 12.688 11.391 1 96.38 69 SER B N 1
ATOM 2875 C CA . SER B 1 69 ? -18.406 13.586 10.57 1 96.38 69 SER B CA 1
ATOM 2876 C C . SER B 1 69 ? -19.234 14.25 9.484 1 96.38 69 SER B C 1
ATOM 2878 O O . SER B 1 69 ? -18.859 15.297 8.961 1 96.38 69 SER B O 1
ATOM 2880 N N . ASN B 1 70 ? -20.359 13.648 9.117 1 96.75 70 ASN B N 1
ATOM 2881 C CA . ASN B 1 70 ? -21.094 14.156 7.961 1 96.75 70 ASN B CA 1
ATOM 2882 C C . ASN B 1 70 ? -22.578 14.312 8.266 1 96.75 70 ASN B C 1
ATOM 2884 O O . ASN B 1 70 ? -23.375 14.625 7.371 1 96.75 70 ASN B O 1
ATOM 2888 N N . GLY B 1 71 ? -23.062 14.117 9.547 1 97.06 71 GLY B N 1
ATOM 2889 C CA . GLY B 1 71 ? -24.484 14.094 9.836 1 97.06 71 GLY B CA 1
ATOM 2890 C C . GLY B 1 71 ? -25.203 12.906 9.219 1 97.06 71 GLY B C 1
ATOM 2891 O O . GLY B 1 71 ? -24.625 12.18 8.406 1 97.06 71 GLY B O 1
ATOM 2892 N N . TRP B 1 72 ? -26.453 12.742 9.547 1 97.81 72 TRP B N 1
ATOM 2893 C CA . TRP B 1 72 ? -27.234 11.602 9.07 1 97.81 72 TRP B CA 1
ATOM 2894 C C . TRP B 1 72 ? -27.531 11.742 7.582 1 97.81 72 TRP B C 1
ATOM 2896 O O . TRP B 1 72 ? -27.578 10.742 6.855 1 97.81 72 TRP B O 1
ATOM 2906 N N . ARG B 1 73 ? -27.734 12.953 7.109 1 98.12 73 ARG B N 1
ATOM 2907 C CA . ARG B 1 73 ? -28.016 13.18 5.695 1 98.12 73 ARG B CA 1
ATOM 2908 C C . ARG B 1 73 ? -26.781 12.875 4.848 1 98.12 73 ARG B C 1
ATOM 2910 O O . ARG B 1 73 ? -26.875 12.211 3.809 1 98.12 73 ARG B O 1
ATOM 2917 N N . GLY B 1 74 ? -25.609 13.375 5.297 1 98.31 74 GLY B N 1
ATOM 2918 C CA . GLY B 1 74 ? -24.375 13.07 4.598 1 98.31 74 GLY B CA 1
ATOM 2919 C C . GLY B 1 74 ? -24.047 11.586 4.582 1 98.31 74 GLY B C 1
ATOM 2920 O O . GLY B 1 74 ? -23.594 11.055 3.566 1 98.31 74 GLY B O 1
ATOM 2921 N N . THR B 1 75 ? -24.328 10.945 5.695 1 98.5 75 THR B N 1
ATOM 2922 C CA . THR B 1 75 ? -24.125 9.508 5.801 1 98.5 75 THR B CA 1
ATOM 2923 C C . THR B 1 75 ? -25.016 8.758 4.816 1 98.5 75 THR B C 1
ATOM 2925 O O . THR B 1 75 ? -24.562 7.871 4.102 1 98.5 75 THR B O 1
ATOM 2928 N N . GLY B 1 76 ? -26.297 9.094 4.781 1 98.5 76 GLY B N 1
ATOM 2929 C CA . GLY B 1 76 ? -27.219 8.492 3.838 1 98.5 76 GLY B CA 1
ATOM 2930 C C . GLY B 1 76 ? -26.781 8.641 2.393 1 98.5 76 GLY B C 1
ATOM 2931 O O . GLY B 1 76 ? -26.859 7.688 1.613 1 98.5 76 GLY B O 1
ATOM 2932 N N . LEU B 1 77 ? -26.344 9.773 2.049 1 98.56 77 LEU B N 1
ATOM 2933 C CA . LEU B 1 77 ? -25.906 10.023 0.678 1 98.56 77 LEU B CA 1
ATOM 2934 C C . LEU B 1 77 ? -24.672 9.188 0.334 1 98.56 77 LEU B C 1
ATOM 2936 O O . LEU B 1 77 ? -24.578 8.656 -0.772 1 98.56 77 LEU B O 1
ATOM 2940 N N . PHE B 1 78 ? -23.719 9.133 1.279 1 98.75 78 PHE B N 1
ATOM 2941 C CA . PHE B 1 78 ? -22.547 8.289 1.057 1 98.75 78 PHE B CA 1
ATOM 2942 C C . PHE B 1 78 ? -22.953 6.852 0.779 1 98.75 78 PHE B C 1
ATOM 2944 O O . PHE B 1 78 ? -22.469 6.234 -0.171 1 98.75 78 PHE B O 1
ATOM 2951 N N . LEU B 1 79 ? -23.859 6.363 1.618 1 98.56 79 LEU B N 1
ATOM 2952 C CA . LEU B 1 79 ? -24.312 4.984 1.482 1 98.56 79 LEU B CA 1
ATOM 2953 C C . LEU B 1 79 ? -25.031 4.773 0.151 1 98.56 79 LEU B C 1
ATOM 2955 O O . LEU B 1 79 ? -24.812 3.768 -0.525 1 98.56 79 LEU B O 1
ATOM 2959 N N . VAL B 1 80 ? -25.797 5.711 -0.225 1 98.62 80 VAL B N 1
ATOM 2960 C CA . VAL B 1 80 ? -26.547 5.617 -1.476 1 98.62 80 VAL B CA 1
ATOM 2961 C C . VAL B 1 80 ? -25.578 5.633 -2.656 1 98.62 80 VAL B C 1
ATOM 2963 O O . VAL B 1 80 ? -25.688 4.816 -3.572 1 98.62 80 VAL B O 1
ATOM 2966 N N . PHE B 1 81 ? -24.594 6.566 -2.648 1 98.88 81 PHE B N 1
ATOM 2967 C CA . PHE B 1 81 ? -23.625 6.633 -3.729 1 98.88 81 PHE B CA 1
ATOM 2968 C C . PHE B 1 81 ? -22.859 5.324 -3.842 1 98.88 81 PHE B C 1
ATOM 2970 O O . PHE B 1 81 ? -22.703 4.773 -4.934 1 98.88 81 PHE B O 1
ATOM 2977 N N . ALA B 1 82 ? -22.422 4.82 -2.715 1 98.88 82 ALA B N 1
ATOM 2978 C CA . ALA B 1 82 ? -21.578 3.621 -2.709 1 98.88 82 ALA B CA 1
ATOM 2979 C C . ALA B 1 82 ? -22.359 2.404 -3.201 1 98.88 82 ALA B C 1
ATOM 2981 O O . ALA B 1 82 ? -21.906 1.688 -4.094 1 98.88 82 ALA B O 1
ATOM 2982 N N . VAL B 1 83 ? -23.562 2.203 -2.68 1 98.69 83 VAL B N 1
ATOM 2983 C CA . VAL B 1 83 ? -24.344 1.02 -3.006 1 98.69 83 VAL B CA 1
ATOM 2984 C C . VAL B 1 83 ? -24.859 1.115 -4.441 1 98.69 83 VAL B C 1
ATOM 2986 O O . VAL B 1 83 ? -24.781 0.145 -5.199 1 98.69 83 VAL B O 1
ATOM 2989 N N . ALA B 1 84 ? -25.328 2.268 -4.816 1 98.81 84 ALA B N 1
ATOM 2990 C CA . ALA B 1 84 ? -25.875 2.436 -6.156 1 98.81 84 ALA B CA 1
ATOM 2991 C C . ALA B 1 84 ? -24.797 2.279 -7.223 1 98.81 84 ALA B C 1
ATOM 2993 O O . ALA B 1 84 ? -24.984 1.552 -8.203 1 98.81 84 ALA B O 1
ATOM 2994 N N . VAL B 1 85 ? -23.672 2.941 -7.023 1 98.88 85 VAL B N 1
ATOM 2995 C CA . VAL B 1 85 ? -22.578 2.873 -7.996 1 98.88 85 VAL B CA 1
ATOM 2996 C C . VAL B 1 85 ? -22.047 1.446 -8.07 1 98.88 85 VAL B C 1
ATOM 2998 O O . VAL B 1 85 ? -21.844 0.907 -9.164 1 98.88 85 VAL B O 1
ATOM 3001 N N . ALA B 1 86 ? -21.812 0.839 -6.879 1 98.75 86 ALA B N 1
ATOM 3002 C CA . ALA B 1 86 ? -21.312 -0.53 -6.852 1 98.75 86 ALA B CA 1
ATOM 3003 C C . ALA B 1 86 ? -22.266 -1.482 -7.562 1 98.75 86 ALA B C 1
ATOM 3005 O O . ALA B 1 86 ? -21.844 -2.297 -8.391 1 98.75 86 ALA B O 1
ATOM 3006 N N . PHE B 1 87 ? -23.531 -1.357 -7.281 1 98.56 87 PHE B N 1
ATOM 3007 C CA . PHE B 1 87 ? -24.531 -2.23 -7.883 1 98.56 87 PHE B CA 1
ATOM 3008 C C . PHE B 1 87 ? -24.562 -2.053 -9.398 1 98.56 87 PHE B C 1
ATOM 3010 O O . PHE B 1 87 ? -24.531 -3.031 -10.141 1 98.56 87 PHE B O 1
ATOM 3017 N N . VAL B 1 88 ? -24.641 -0.846 -9.867 1 98.75 88 VAL B N 1
ATOM 3018 C CA . VAL B 1 88 ? -24.766 -0.543 -11.289 1 98.75 88 VAL B CA 1
ATOM 3019 C C . VAL B 1 88 ? -23.531 -1.028 -12.039 1 98.75 88 VAL B C 1
ATOM 3021 O O . VAL B 1 88 ? -23.641 -1.638 -13.109 1 98.75 88 VAL B O 1
ATOM 3024 N N . LEU B 1 89 ? -22.359 -0.832 -11.461 1 98.75 89 LEU B N 1
ATOM 3025 C CA . LEU B 1 89 ? -21.141 -1.185 -12.164 1 98.75 89 LEU B CA 1
ATOM 3026 C C . LEU B 1 89 ? -20.875 -2.686 -12.102 1 98.75 89 LEU B C 1
ATOM 3028 O O . LEU B 1 89 ? -20.344 -3.271 -13.039 1 98.75 89 LEU B O 1
ATOM 3032 N N . GLU B 1 90 ? -21.281 -3.32 -10.977 1 98 90 GLU B N 1
ATOM 3033 C CA . GLU B 1 90 ? -21.25 -4.777 -10.938 1 98 90 GLU B CA 1
ATOM 3034 C C . GLU B 1 90 ? -22.172 -5.387 -11.977 1 98 90 GLU B C 1
ATOM 3036 O O . GLU B 1 90 ? -21.781 -6.289 -12.719 1 98 90 GLU B O 1
ATOM 3041 N N . ALA B 1 91 ? -23.344 -4.91 -12.016 1 98.44 91 ALA B N 1
ATOM 3042 C CA . ALA B 1 91 ? -24.328 -5.406 -12.977 1 98.44 91 ALA B CA 1
ATOM 3043 C C . ALA B 1 91 ? -23.859 -5.152 -14.406 1 98.44 91 ALA B C 1
ATOM 3045 O O . ALA B 1 91 ? -24.016 -6.016 -15.273 1 98.44 91 ALA B O 1
ATOM 3046 N N . SER B 1 92 ? -23.359 -3.963 -14.594 1 98.62 92 SER B N 1
ATOM 3047 C CA . SER B 1 92 ? -22.812 -3.627 -15.906 1 98.62 92 SER B CA 1
ATOM 3048 C C . SER B 1 92 ? -21.719 -4.602 -16.312 1 98.62 92 SER B C 1
ATOM 3050 O O . SER B 1 92 ? -21.672 -5.027 -17.469 1 98.62 92 SER B O 1
ATOM 3052 N N . SER B 1 93 ? -20.844 -4.934 -15.398 1 98.25 93 SER B N 1
ATOM 3053 C CA . SER B 1 93 ? -19.734 -5.832 -15.703 1 98.25 93 SER B CA 1
ATOM 3054 C C . SER B 1 93 ? -20.219 -7.227 -16.062 1 98.25 93 SER B C 1
ATOM 3056 O O . SER B 1 93 ? -19.719 -7.852 -17 1 98.25 93 SER B O 1
ATOM 3058 N N . ILE B 1 94 ? -21.203 -7.738 -15.367 1 97.56 94 ILE B N 1
ATOM 3059 C CA . ILE B 1 94 ? -21.781 -9.047 -15.648 1 97.56 94 ILE B CA 1
ATOM 3060 C C . ILE B 1 94 ? -22.375 -9.062 -17.047 1 97.56 94 ILE B C 1
ATOM 3062 O O . ILE B 1 94 ? -22.219 -10.039 -17.781 1 97.56 94 ILE B O 1
ATOM 3066 N N . ALA B 1 95 ? -22.953 -7.984 -17.484 1 97.81 95 ALA B N 1
ATOM 3067 C CA . ALA B 1 95 ? -23.656 -7.895 -18.766 1 97.81 95 ALA B CA 1
ATOM 3068 C C . ALA B 1 95 ? -22.688 -7.594 -19.906 1 97.81 95 ALA B C 1
ATOM 3070 O O . ALA B 1 95 ? -22.844 -8.102 -21.016 1 97.81 95 ALA B O 1
ATOM 3071 N N . THR B 1 96 ? -21.641 -6.75 -19.641 1 98.25 96 THR B N 1
ATOM 3072 C CA . THR B 1 96 ? -20.891 -6.207 -20.75 1 98.25 96 THR B CA 1
ATOM 3073 C C . THR B 1 96 ? -19.391 -6.488 -20.594 1 98.25 96 THR B C 1
ATOM 3075 O O . THR B 1 96 ? -18.609 -6.293 -21.516 1 98.25 96 THR B O 1
ATOM 3078 N N . GLY B 1 97 ? -18.984 -6.809 -19.406 1 98.19 97 GLY B N 1
ATOM 3079 C CA . GLY B 1 97 ? -17.578 -7.02 -19.109 1 98.19 97 GLY B CA 1
ATOM 3080 C C . GLY B 1 97 ? -16.906 -5.809 -18.484 1 98.19 97 GLY B C 1
ATOM 3081 O O . GLY B 1 97 ? -15.797 -5.902 -17.969 1 98.19 97 GLY B O 1
ATOM 3082 N N . PHE B 1 98 ? -17.594 -4.699 -18.578 1 98.31 98 PHE B N 1
ATOM 3083 C CA . PHE B 1 98 ? -17.031 -3.49 -17.984 1 98.31 98 PHE B CA 1
ATOM 3084 C C . PHE B 1 98 ? -17.688 -3.186 -16.641 1 98.31 98 PHE B C 1
ATOM 3086 O O . PHE B 1 98 ? -18.906 -3.193 -16.531 1 98.31 98 PHE B O 1
ATOM 3093 N N . PRO B 1 99 ? -16.906 -2.906 -15.594 1 98.38 99 PRO B N 1
ATOM 3094 C CA . PRO B 1 99 ? -15.484 -2.572 -15.625 1 98.38 99 PRO B CA 1
ATOM 3095 C C . PRO B 1 99 ? -14.609 -3.695 -15.07 1 98.38 99 PRO B C 1
ATOM 3097 O O . PRO B 1 99 ? -13.375 -3.607 -15.133 1 98.38 99 PRO B O 1
ATOM 3100 N N . PHE B 1 100 ? -15.094 -4.766 -14.562 1 98.25 100 PHE B N 1
ATOM 3101 C CA . PHE B 1 100 ? -14.336 -5.754 -13.805 1 98.25 100 PHE B CA 1
ATOM 3102 C C . PHE B 1 100 ? -13.891 -6.895 -14.719 1 98.25 100 PHE B C 1
ATOM 3104 O O . PHE B 1 100 ? -13.125 -7.766 -14.297 1 98.25 100 PHE B O 1
ATOM 3111 N N . GLY B 1 101 ? -14.344 -6.852 -16 1 97.69 101 GLY B N 1
ATOM 3112 C CA . GLY B 1 101 ? -14.305 -8.055 -16.812 1 97.69 101 GLY B CA 1
ATOM 3113 C C . GLY B 1 101 ? -15.547 -8.914 -16.672 1 97.69 101 GLY B C 1
ATOM 3114 O O . GLY B 1 101 ? -16.406 -8.648 -15.82 1 97.69 101 GLY B O 1
ATOM 3115 N N . PHE B 1 102 ? -15.664 -9.977 -17.547 1 97.88 102 PHE B N 1
ATOM 3116 C CA . PHE B 1 102 ? -16.812 -10.883 -17.453 1 97.88 102 PHE B CA 1
ATOM 3117 C C . PHE B 1 102 ? -16.641 -11.852 -16.281 1 97.88 102 PHE B C 1
ATOM 3119 O O . PHE B 1 102 ? -15.609 -12.531 -16.188 1 97.88 102 PHE B O 1
ATOM 3126 N N . PHE B 1 103 ? -17.609 -11.797 -15.422 1 97.56 103 PHE B N 1
ATOM 3127 C CA . PHE B 1 103 ? -17.609 -12.734 -14.305 1 97.56 103 PHE B CA 1
ATOM 3128 C C . PHE B 1 103 ? -19.016 -13.023 -13.836 1 97.56 103 PHE B C 1
ATOM 3130 O O . PHE B 1 103 ? -19.969 -12.383 -14.281 1 97.56 103 PHE B O 1
ATOM 3137 N N . VAL B 1 104 ? -19.188 -14.07 -12.969 1 97 104 VAL B N 1
ATOM 3138 C CA . VAL B 1 104 ? -20.469 -14.391 -12.352 1 97 104 VAL B CA 1
ATOM 3139 C C . VAL B 1 104 ? -20.266 -14.711 -10.867 1 97 104 VAL B C 1
ATOM 3141 O O . VAL B 1 104 ? -19.219 -15.227 -10.477 1 97 104 VAL B O 1
ATOM 3144 N N . HIS B 1 105 ? -21.266 -14.328 -10.086 1 96.38 105 HIS B N 1
ATOM 3145 C CA . HIS B 1 105 ? -21.297 -14.734 -8.68 1 96.38 105 HIS B CA 1
ATOM 3146 C C . HIS B 1 105 ? -21.922 -16.109 -8.523 1 96.38 105 HIS B C 1
ATOM 3148 O O . HIS B 1 105 ? -23 -16.375 -9.039 1 96.38 105 HIS B O 1
ATOM 3154 N N . ASN B 1 106 ? -21.219 -16.984 -7.73 1 95.62 106 ASN B N 1
ATOM 3155 C CA . ASN B 1 106 ? -21.703 -18.344 -7.562 1 95.62 106 ASN B CA 1
ATOM 3156 C C . ASN B 1 106 ? -22.5 -18.5 -6.27 1 95.62 106 ASN B C 1
ATOM 3158 O O . ASN B 1 106 ? -22.984 -19.594 -5.965 1 95.62 106 ASN B O 1
ATOM 3162 N N . ALA B 1 107 ? -22.547 -17.438 -5.449 1 87.56 107 ALA B N 1
ATOM 3163 C CA . ALA B 1 107 ? -23.328 -17.5 -4.215 1 87.56 107 ALA B CA 1
ATOM 3164 C C . ALA B 1 107 ? -24.75 -17.969 -4.488 1 87.56 107 ALA B C 1
ATOM 3166 O O . ALA B 1 107 ? -25.344 -17.609 -5.504 1 87.56 107 ALA B O 1
ATOM 3167 N N . THR B 1 108 ? -25.188 -18.719 -3.541 1 88.12 108 THR B N 1
ATOM 3168 C CA . THR B 1 108 ? -26.578 -19.156 -3.639 1 88.12 108 THR B CA 1
ATOM 3169 C C . THR B 1 108 ? -27.516 -18.109 -3.057 1 88.12 108 THR B C 1
ATOM 3171 O O . THR B 1 108 ? -27.094 -17.25 -2.283 1 88.12 108 THR B O 1
ATOM 3174 N N . GLY B 1 109 ? -28.656 -17.953 -3.623 1 89.38 109 GLY B N 1
ATOM 3175 C CA . GLY B 1 109 ? -29.641 -17.031 -3.061 1 89.38 109 GLY B CA 1
ATOM 3176 C C . GLY B 1 109 ? -30 -15.906 -4.004 1 89.38 109 GLY B C 1
ATOM 3177 O O . GLY B 1 109 ? -29.812 -16.016 -5.219 1 89.38 109 GLY B O 1
ATOM 3178 N N . LEU B 1 110 ? -30.406 -14.883 -3.361 1 92.5 110 LEU B N 1
ATOM 3179 C CA . LEU B 1 110 ? -30.953 -13.758 -4.125 1 92.5 110 LEU B CA 1
ATOM 3180 C C . LEU B 1 110 ? -29.828 -13.008 -4.848 1 92.5 110 LEU B C 1
ATOM 3182 O O . LEU B 1 110 ? -28.797 -12.711 -4.258 1 92.5 110 LEU B O 1
ATOM 3186 N N . LYS B 1 111 ? -30.047 -12.781 -6.172 1 95.62 111 LYS B N 1
ATOM 3187 C CA . LYS B 1 111 ? -29.203 -11.93 -7.004 1 95.62 111 LYS B CA 1
ATOM 3188 C C . LYS B 1 111 ? -30.047 -10.992 -7.867 1 95.62 111 LYS B C 1
ATOM 3190 O O . LYS B 1 111 ? -31 -11.43 -8.516 1 95.62 111 LYS B O 1
ATOM 3195 N N . LEU B 1 112 ? -29.75 -9.812 -7.691 1 96.5 112 LEU B N 1
ATOM 3196 C CA . LEU B 1 112 ? -30.391 -8.812 -8.547 1 96.5 112 LEU B CA 1
ATOM 3197 C C . LEU B 1 112 ? -29.5 -8.477 -9.742 1 96.5 112 LEU B C 1
ATOM 3199 O O . LEU B 1 112 ? -28.422 -7.898 -9.57 1 96.5 112 LEU B O 1
ATOM 3203 N N . LEU B 1 113 ? -29.953 -8.805 -10.938 1 97.12 113 LEU B N 1
ATOM 3204 C CA . LEU B 1 113 ? -29.156 -8.648 -12.148 1 97.12 113 LEU B CA 1
ATOM 3205 C C . LEU B 1 113 ? -27.797 -9.328 -12 1 97.12 113 LEU B C 1
ATOM 3207 O O . LEU B 1 113 ? -26.766 -8.773 -12.391 1 97.12 113 LEU B O 1
ATOM 3211 N N . GLY B 1 114 ? -27.875 -10.438 -11.234 1 96.38 114 GLY B N 1
ATOM 3212 C CA . GLY B 1 114 ? -26.688 -11.25 -11.07 1 96.38 114 GLY B CA 1
ATOM 3213 C C . GLY B 1 114 ? -25.828 -10.828 -9.891 1 96.38 114 GLY B C 1
ATOM 3214 O O . GLY B 1 114 ? -24.828 -11.477 -9.578 1 96.38 114 GLY B O 1
ATOM 3215 N N . VAL B 1 115 ? -26.188 -9.742 -9.219 1 97.44 115 VAL B N 1
ATOM 3216 C CA . VAL B 1 115 ? -25.359 -9.188 -8.141 1 97.44 115 VAL B CA 1
ATOM 3217 C C . VAL B 1 115 ? -26 -9.523 -6.789 1 97.44 115 VAL B C 1
ATOM 3219 O O . VAL B 1 115 ? -27.109 -9.094 -6.496 1 97.44 115 VAL B O 1
ATOM 3222 N N . PRO B 1 116 ? -25.297 -10.281 -5.977 1 95.81 116 PRO B N 1
ATOM 3223 C CA . PRO B 1 116 ? -25.797 -10.43 -4.605 1 95.81 116 PRO B CA 1
ATOM 3224 C C . PRO B 1 116 ? -25.859 -9.094 -3.861 1 95.81 116 PRO B C 1
ATOM 3226 O O . PRO B 1 116 ? -24.906 -8.312 -3.908 1 95.81 116 PRO B O 1
ATOM 3229 N N . PRO B 1 117 ? -26.891 -8.836 -3.184 1 94.88 117 PRO B N 1
ATOM 3230 C CA . PRO B 1 117 ? -27.062 -7.547 -2.51 1 94.88 117 PRO B CA 1
ATOM 3231 C C . PRO B 1 117 ? -25.922 -7.246 -1.532 1 94.88 117 PRO B C 1
ATOM 3233 O O . PRO B 1 117 ? -25.5 -6.098 -1.413 1 94.88 117 PRO B O 1
ATOM 3236 N N . LEU B 1 118 ? -25.406 -8.25 -0.9 1 91.69 118 LEU B N 1
ATOM 3237 C CA . LEU B 1 118 ? -24.375 -8.062 0.105 1 91.69 118 LEU B CA 1
ATOM 3238 C C . LEU B 1 118 ? -23.094 -7.543 -0.533 1 91.69 118 LEU B C 1
ATOM 3240 O O . LEU B 1 118 ? -22.297 -6.863 0.123 1 91.69 118 LEU B O 1
ATOM 3244 N N . VAL B 1 119 ? -22.875 -7.848 -1.766 1 94.44 119 VAL B N 1
ATOM 3245 C CA . VAL B 1 119 ? -21.688 -7.375 -2.469 1 94.44 119 VAL B CA 1
ATOM 3246 C C . VAL B 1 119 ? -21.75 -5.855 -2.6 1 94.44 119 VAL B C 1
ATOM 3248 O O . VAL B 1 119 ? -20.781 -5.164 -2.234 1 94.44 119 VAL B O 1
ATOM 3251 N N . ALA B 1 120 ? -22.844 -5.328 -3.037 1 95.62 120 ALA B N 1
ATOM 3252 C CA . ALA B 1 120 ? -23.016 -3.883 -3.191 1 95.62 120 ALA B CA 1
ATOM 3253 C C . ALA B 1 120 ? -22.938 -3.176 -1.842 1 95.62 120 ALA B C 1
ATOM 3255 O O . ALA B 1 120 ? -22.328 -2.115 -1.722 1 95.62 120 ALA B O 1
ATOM 3256 N N . ILE B 1 121 ? -23.531 -3.76 -0.867 1 95.62 121 ILE B N 1
ATOM 3257 C CA . ILE B 1 121 ? -23.562 -3.188 0.475 1 95.62 121 ILE B CA 1
ATOM 3258 C C . ILE B 1 121 ? -22.156 -3.146 1.063 1 95.62 121 ILE B C 1
ATOM 3260 O O . ILE B 1 121 ? -21.797 -2.191 1.755 1 95.62 121 ILE B O 1
ATOM 3264 N N . SER B 1 122 ? -21.359 -4.105 0.75 1 95.25 122 SER B N 1
ATOM 3265 C CA . SER B 1 122 ? -20.016 -4.18 1.304 1 95.25 122 SER B CA 1
ATOM 3266 C C . SER B 1 122 ? -19.156 -3.025 0.813 1 95.25 122 SER B C 1
ATOM 3268 O O . SER B 1 122 ? -18.281 -2.541 1.542 1 95.25 122 SER B O 1
ATOM 3270 N N . TYR B 1 123 ? -19.406 -2.516 -0.416 1 97.69 123 TYR B N 1
ATOM 3271 C CA . TYR B 1 123 ? -18.672 -1.361 -0.929 1 97.69 123 TYR B CA 1
ATOM 3272 C C . TYR B 1 123 ? -18.859 -0.148 -0.027 1 97.69 123 TYR B C 1
ATOM 3274 O O . TYR B 1 123 ? -17.953 0.663 0.139 1 97.69 123 TYR B O 1
ATOM 3282 N N . ALA B 1 124 ? -20.031 -0.072 0.543 1 97.88 124 ALA B N 1
ATOM 3283 C CA . ALA B 1 124 ? -20.359 1.097 1.359 1 97.88 124 ALA B CA 1
ATOM 3284 C C . ALA B 1 124 ? -19.609 1.06 2.689 1 97.88 124 ALA B C 1
ATOM 3286 O O . ALA B 1 124 ? -18.984 2.047 3.084 1 97.88 124 ALA B O 1
ATOM 3287 N N . PHE B 1 125 ? -19.594 -0.039 3.311 1 97.12 125 PHE B N 1
ATOM 3288 C CA . PHE B 1 125 ? -19.031 -0.1 4.652 1 97.12 125 PHE B CA 1
ATOM 3289 C C . PHE B 1 125 ? -17.5 -0.151 4.598 1 97.12 125 PHE B C 1
ATOM 3291 O O . PHE B 1 125 ? -16.828 0.547 5.355 1 97.12 125 PHE B O 1
ATOM 3298 N N . LEU B 1 126 ? -16.969 -0.945 3.658 1 98 126 LEU B N 1
ATOM 3299 C CA . LEU B 1 126 ? -15.531 -0.919 3.436 1 98 126 LEU B CA 1
ATOM 3300 C C . LEU B 1 126 ? -15.086 0.441 2.908 1 98 126 LEU B C 1
ATOM 3302 O O . LEU B 1 126 ? -14.016 0.934 3.273 1 98 126 LEU B O 1
ATOM 3306 N N . GLY B 1 127 ? -15.953 0.957 2.094 1 98.81 127 GLY B N 1
ATOM 3307 C CA . GLY B 1 127 ? -15.664 2.252 1.498 1 98.81 127 GLY B CA 1
ATOM 3308 C C . GLY B 1 127 ? -15.523 3.361 2.523 1 98.81 127 GLY B C 1
ATOM 3309 O O . GLY B 1 127 ? -14.648 4.223 2.395 1 98.81 127 GLY B O 1
ATOM 3310 N N . TRP B 1 128 ? -16.359 3.346 3.514 1 98.88 128 TRP B N 1
ATOM 3311 C CA . TRP B 1 128 ? -16.297 4.402 4.516 1 98.88 128 TRP B CA 1
ATOM 3312 C C . TRP B 1 128 ? -14.984 4.312 5.305 1 98.88 128 TRP B C 1
ATOM 3314 O O . TRP B 1 128 ? -14.367 5.336 5.605 1 98.88 128 TRP B O 1
ATOM 3324 N N . LEU B 1 129 ? -14.617 3.109 5.648 1 98.81 129 LEU B N 1
ATOM 3325 C CA . LEU B 1 129 ? -13.352 2.936 6.344 1 98.81 129 LEU B CA 1
ATOM 3326 C C . LEU B 1 129 ? -12.188 3.418 5.48 1 98.81 129 LEU B C 1
ATOM 3328 O O . LEU B 1 129 ? -11.32 4.16 5.957 1 98.81 129 LEU B O 1
ATOM 3332 N N . ALA B 1 130 ? -12.203 3.07 4.191 1 98.94 130 ALA B N 1
ATOM 3333 C CA . ALA B 1 130 ? -11.172 3.498 3.254 1 98.94 130 ALA B CA 1
ATOM 3334 C C . ALA B 1 130 ? -11.156 5.016 3.107 1 98.94 130 ALA B C 1
ATOM 3336 O O . ALA B 1 130 ? -10.086 5.633 3.047 1 98.94 130 ALA B O 1
ATOM 3337 N N . TRP B 1 131 ? -12.328 5.602 3.055 1 98.88 131 TRP B N 1
ATOM 3338 C CA . TRP B 1 131 ? -12.477 7.051 2.945 1 98.88 131 TRP B CA 1
ATOM 3339 C C . TRP B 1 131 ? -11.852 7.754 4.145 1 98.88 131 TRP B C 1
ATOM 3341 O O . TRP B 1 131 ? -11.117 8.727 3.984 1 98.88 131 TRP B O 1
ATOM 3351 N N . THR B 1 132 ? -12.117 7.238 5.297 1 98.75 132 THR B N 1
ATOM 3352 C CA . THR B 1 132 ? -11.602 7.82 6.531 1 98.75 132 THR B CA 1
ATOM 3353 C C . THR B 1 132 ? -10.078 7.746 6.566 1 98.75 132 THR B C 1
ATOM 3355 O O . THR B 1 132 ? -9.406 8.719 6.91 1 98.75 132 THR B O 1
ATOM 3358 N N . LEU B 1 133 ? -9.539 6.613 6.176 1 98.81 133 LEU B N 1
ATOM 3359 C CA . LEU B 1 133 ? -8.094 6.457 6.137 1 98.81 133 LEU B CA 1
ATOM 3360 C C . LEU B 1 133 ? -7.473 7.395 5.102 1 98.81 133 LEU B C 1
ATOM 3362 O O . LEU B 1 133 ? -6.426 7.992 5.352 1 98.81 133 LEU B O 1
ATOM 3366 N N . ALA B 1 134 ? -8.117 7.52 3.979 1 98.69 134 ALA B N 1
ATOM 3367 C CA . ALA B 1 134 ? -7.617 8.398 2.926 1 98.69 134 ALA B CA 1
ATOM 3368 C C . ALA B 1 134 ? -7.57 9.852 3.4 1 98.69 134 ALA B C 1
ATOM 3370 O O . ALA B 1 134 ? -6.617 10.578 3.104 1 98.69 134 ALA B O 1
ATOM 3371 N N . ARG B 1 135 ? -8.594 10.312 4.121 1 97.06 135 ARG B N 1
ATOM 3372 C CA . ARG B 1 135 ? -8.609 11.656 4.688 1 97.06 135 ARG B CA 1
ATOM 3373 C C . ARG B 1 135 ? -7.391 11.883 5.582 1 97.06 135 ARG B C 1
ATOM 3375 O O . ARG B 1 135 ? -6.738 12.922 5.496 1 97.06 135 ARG B O 1
ATOM 3382 N N . LEU B 1 136 ? -7.102 10.891 6.363 1 96.69 136 LEU B N 1
ATOM 3383 C CA . LEU B 1 136 ? -5.973 10.992 7.285 1 96.69 136 LEU B CA 1
ATOM 3384 C C . LEU B 1 136 ? -4.652 11.055 6.527 1 96.69 136 LEU B C 1
ATOM 3386 O O . LEU B 1 136 ? -3.723 11.742 6.945 1 96.69 136 LEU B O 1
ATOM 3390 N N . LEU B 1 137 ? -4.582 10.438 5.41 1 96.94 137 LEU B N 1
ATOM 3391 C CA . LEU B 1 137 ? -3.318 10.281 4.699 1 96.94 137 LEU B CA 1
ATOM 3392 C C . LEU B 1 137 ? -3.021 11.5 3.84 1 96.94 137 LEU B C 1
ATOM 3394 O O . LEU B 1 137 ? -1.858 11.875 3.66 1 96.94 137 LEU B O 1
ATOM 3398 N N . VAL B 1 138 ? -4.066 12.125 3.332 1 94.94 138 VAL B N 1
ATOM 3399 C CA . VAL B 1 138 ? -3.75 13.062 2.26 1 94.94 138 VAL B CA 1
ATOM 3400 C C . VAL B 1 138 ? -4.086 14.484 2.705 1 94.94 138 VAL B C 1
ATOM 3402 O O . VAL B 1 138 ? -3.52 15.453 2.193 1 94.94 138 VAL B O 1
ATOM 3405 N N . ARG B 1 139 ? -5.07 14.602 3.611 1 92.19 139 ARG B N 1
ATOM 3406 C CA . ARG B 1 139 ? -5.508 15.945 3.98 1 92.19 139 ARG B CA 1
ATOM 3407 C C . ARG B 1 139 ? -4.641 16.516 5.102 1 92.19 139 ARG B C 1
ATOM 3409 O O . ARG B 1 139 ? -4.18 15.773 5.973 1 92.19 139 ARG B O 1
ATOM 3416 N N . GLN B 1 140 ? -4.375 17.812 5.039 1 88.31 140 GLN B N 1
ATOM 3417 C CA . GLN B 1 140 ? -3.68 18.453 6.152 1 88.31 140 GLN B CA 1
ATOM 3418 C C . GLN B 1 140 ? -4.449 18.266 7.457 1 88.31 140 GLN B C 1
ATOM 3420 O O . GLN B 1 140 ? -3.891 17.797 8.453 1 88.31 140 GLN B O 1
ATOM 3425 N N . HIS B 1 141 ? -5.629 18.656 7.41 1 89.19 141 HIS B N 1
ATOM 3426 C CA . HIS B 1 141 ? -6.578 18.25 8.445 1 89.19 141 HIS B CA 1
ATOM 3427 C C . HIS B 1 141 ? -7.66 17.344 7.879 1 89.19 141 HIS B C 1
ATOM 3429 O O . HIS B 1 141 ? -8.227 17.625 6.824 1 89.19 141 HIS B O 1
ATOM 3435 N N . PRO B 1 142 ? -7.957 16.297 8.539 1 93.31 142 PRO B N 1
ATOM 3436 C CA . PRO B 1 142 ? -8.844 15.281 7.957 1 93.31 142 PRO B CA 1
ATOM 3437 C C . PRO B 1 142 ? -10.25 15.812 7.688 1 93.31 142 PRO B C 1
ATOM 3439 O O . PRO B 1 142 ? -11 15.211 6.914 1 93.31 142 PRO B O 1
ATOM 3442 N N . CYS B 1 143 ? -10.602 16.922 8.25 1 93.38 143 CYS B N 1
ATOM 3443 C CA . CYS B 1 143 ? -11.938 17.469 8.062 1 93.38 143 CYS B CA 1
ATOM 3444 C C . CYS B 1 143 ? -11.953 18.484 6.934 1 93.38 143 CYS B C 1
ATOM 3446 O O . CYS B 1 143 ? -13.008 19.016 6.578 1 93.38 143 CYS B O 1
ATOM 3448 N N . ASP B 1 144 ? -10.797 18.703 6.309 1 91.94 144 ASP B N 1
ATOM 3449 C CA . ASP B 1 144 ? -10.734 19.625 5.176 1 91.94 144 ASP B CA 1
ATOM 3450 C C . ASP B 1 144 ? -11.461 19.047 3.963 1 91.94 144 ASP B C 1
ATOM 3452 O O . ASP B 1 144 ? -11.242 17.891 3.6 1 91.94 144 ASP B O 1
ATOM 3456 N N . THR B 1 145 ? -12.414 19.641 3.236 1 90.88 145 THR B N 1
ATOM 3457 C CA . THR B 1 145 ? -13.211 19.078 2.156 1 90.88 145 THR B CA 1
ATOM 3458 C C . THR B 1 145 ? -12.984 19.844 0.855 1 90.88 145 THR B C 1
ATOM 3460 O O . THR B 1 145 ? -13.398 19.391 -0.215 1 90.88 145 THR B O 1
ATOM 3463 N N . GLY B 1 146 ? -12.289 20.906 0.797 1 86.62 146 GLY B N 1
ATOM 3464 C CA . GLY B 1 146 ? -12.203 21.75 -0.386 1 86.62 146 GLY B CA 1
ATOM 3465 C C . GLY B 1 146 ? -10.844 21.703 -1.05 1 86.62 146 GLY B C 1
ATOM 3466 O O . GLY B 1 146 ? -10.016 20.844 -0.729 1 86.62 146 GLY B O 1
ATOM 3467 N N . GLY B 1 147 ? -10.852 22.375 -2.232 1 89.5 147 GLY B N 1
ATOM 3468 C CA . GLY B 1 147 ? -9.586 22.484 -2.949 1 89.5 147 GLY B CA 1
ATOM 3469 C C . GLY B 1 147 ? -9.156 21.172 -3.592 1 89.5 147 GLY B C 1
ATOM 3470 O O . GLY B 1 147 ? -9.977 20.469 -4.176 1 89.5 147 GLY B O 1
ATOM 3471 N N . PHE B 1 148 ? -7.895 20.844 -3.518 1 91.88 148 PHE B N 1
ATOM 3472 C CA . PHE B 1 148 ? -7.301 19.688 -4.16 1 91.88 148 PHE B CA 1
ATOM 3473 C C . PHE B 1 148 ? -7.742 18.406 -3.469 1 91.88 148 PHE B C 1
ATOM 3475 O O . PHE B 1 148 ? -7.684 17.312 -4.059 1 91.88 148 PHE B O 1
ATOM 3482 N N . ASN B 1 149 ? -8.227 18.578 -2.232 1 93.69 149 ASN B N 1
ATOM 3483 C CA . ASN B 1 149 ? -8.664 17.422 -1.474 1 93.69 149 ASN B CA 1
ATOM 3484 C C . ASN B 1 149 ? -9.828 16.703 -2.162 1 93.69 149 ASN B C 1
ATOM 3486 O O . ASN B 1 149 ? -9.969 15.492 -2.051 1 93.69 149 ASN B O 1
ATOM 3490 N N . ARG B 1 150 ? -10.656 17.469 -2.949 1 95.94 150 ARG B N 1
ATOM 3491 C CA . ARG B 1 150 ? -11.82 16.922 -3.643 1 95.94 150 ARG B CA 1
ATOM 3492 C C . ARG B 1 150 ? -11.406 15.883 -4.676 1 95.94 150 ARG B C 1
ATOM 3494 O O . ARG B 1 150 ? -12.219 15.055 -5.086 1 95.94 150 ARG B O 1
ATOM 3501 N N . PHE B 1 151 ? -10.148 15.93 -5.016 1 96.62 151 PHE B N 1
ATOM 3502 C CA . PHE B 1 151 ? -9.703 15.023 -6.062 1 96.62 151 PHE B CA 1
ATOM 3503 C C . PHE B 1 151 ? -8.688 14.023 -5.52 1 96.62 151 PHE B C 1
ATOM 3505 O O . PHE B 1 151 ? -8.617 12.883 -5.977 1 96.62 151 PHE B O 1
ATOM 3512 N N . THR B 1 152 ? -7.887 14.445 -4.57 1 97.75 152 THR B N 1
ATOM 3513 C CA . THR B 1 152 ? -6.82 13.586 -4.059 1 97.75 152 THR B CA 1
ATOM 3514 C C . THR B 1 152 ? -7.383 12.516 -3.135 1 97.75 152 THR B C 1
ATOM 3516 O O . THR B 1 152 ? -6.992 11.3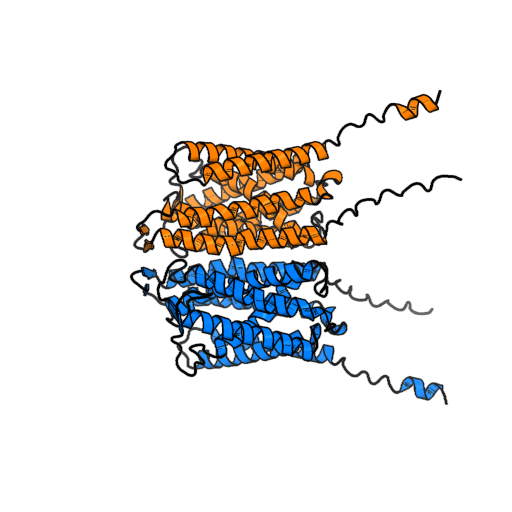52 -3.219 1 97.75 152 THR B O 1
ATOM 3519 N N . THR B 1 153 ? -8.383 12.891 -2.316 1 98.38 153 THR B N 1
ATOM 3520 C CA . THR B 1 153 ? -8.898 11.961 -1.324 1 98.38 153 THR B CA 1
ATOM 3521 C C . THR B 1 153 ? -9.617 10.789 -2 1 98.38 153 THR B C 1
ATOM 3523 O O . THR B 1 153 ? -9.367 9.633 -1.682 1 98.38 153 THR B O 1
ATOM 3526 N N . PRO B 1 154 ? -10.477 11.062 -3.047 1 98.81 154 PRO B N 1
ATOM 3527 C CA . PRO B 1 154 ? -11.148 9.953 -3.719 1 98.81 154 PRO B CA 1
ATOM 3528 C C . PRO B 1 154 ? -10.172 8.984 -4.391 1 98.81 154 PRO B C 1
ATOM 3530 O O . PRO B 1 154 ? -10.383 7.773 -4.359 1 98.81 154 PRO B O 1
ATOM 3533 N N . LEU B 1 155 ? -9.164 9.531 -4.973 1 98.81 155 LEU B N 1
ATOM 3534 C CA . LEU B 1 155 ? -8.195 8.68 -5.656 1 98.81 155 LEU B CA 1
ATOM 3535 C C . LEU B 1 155 ? -7.48 7.77 -4.668 1 98.81 155 LEU B C 1
ATOM 3537 O O . LEU B 1 155 ? -7.41 6.555 -4.879 1 98.81 155 LEU B O 1
ATOM 3541 N N . VAL B 1 156 ? -7.004 8.336 -3.574 1 98.88 156 VAL B N 1
ATOM 3542 C CA . VAL B 1 156 ? -6.273 7.559 -2.576 1 98.88 156 VAL B CA 1
ATOM 3543 C C . VAL B 1 156 ? -7.211 6.547 -1.924 1 98.88 156 VAL B C 1
ATOM 3545 O O . VAL B 1 156 ? -6.824 5.398 -1.687 1 98.88 156 VAL B O 1
ATOM 3548 N N . ALA B 1 157 ? -8.461 6.934 -1.656 1 98.94 157 ALA B N 1
ATOM 3549 C CA . ALA B 1 157 ? -9.445 6.023 -1.08 1 98.94 157 ALA B CA 1
ATOM 3550 C C . ALA B 1 157 ? -9.688 4.828 -1.995 1 98.94 157 ALA B C 1
ATOM 3552 O O . ALA B 1 157 ? -9.891 3.707 -1.521 1 98.94 157 ALA B O 1
ATOM 3553 N N . SER B 1 158 ? -9.68 5.051 -3.297 1 98.94 158 SER B N 1
ATOM 3554 C CA . SER B 1 158 ? -9.914 3.963 -4.242 1 98.94 158 SER B CA 1
ATOM 3555 C C . SER B 1 158 ? -8.781 2.945 -4.211 1 98.94 158 SER B C 1
ATOM 3557 O O . SER B 1 158 ? -9.008 1.742 -4.344 1 98.94 158 SER B O 1
ATOM 3559 N N . PHE B 1 159 ? -7.531 3.42 -4.043 1 98.94 159 PHE B N 1
ATOM 3560 C CA . PHE B 1 159 ? -6.402 2.51 -3.877 1 98.94 159 PHE B CA 1
ATOM 3561 C C . PHE B 1 159 ? -6.57 1.666 -2.619 1 98.94 159 PHE B C 1
ATOM 3563 O O . PHE B 1 159 ? -6.348 0.454 -2.645 1 98.94 159 PHE B O 1
ATOM 3570 N N . ILE B 1 160 ? -6.969 2.352 -1.545 1 98.94 160 ILE B N 1
ATOM 3571 C CA . ILE B 1 160 ? -7.102 1.68 -0.257 1 98.94 160 ILE B CA 1
ATOM 3572 C C . ILE B 1 160 ? -8.18 0.606 -0.341 1 98.94 160 ILE B C 1
ATOM 3574 O O . ILE B 1 160 ? -7.977 -0.53 0.09 1 98.94 160 ILE B O 1
ATOM 3578 N N . LEU B 1 161 ? -9.289 0.914 -0.928 1 98.88 161 LEU B N 1
ATOM 3579 C CA . LEU B 1 161 ? -10.391 -0.027 -1.097 1 98.88 161 LEU B CA 1
ATOM 3580 C C . LEU B 1 161 ? -9.969 -1.216 -1.951 1 98.88 161 LEU B C 1
ATOM 3582 O O . LEU B 1 161 ? -10.273 -2.363 -1.622 1 98.88 161 LEU B O 1
ATOM 3586 N N . THR B 1 162 ? -9.25 -0.943 -3.021 1 98.88 162 THR B N 1
ATOM 3587 C CA . THR B 1 162 ? -8.797 -1.994 -3.926 1 98.88 162 THR B CA 1
ATOM 3588 C C . THR B 1 162 ? -7.812 -2.922 -3.225 1 98.88 162 THR B C 1
ATOM 3590 O O . THR B 1 162 ? -7.777 -4.125 -3.498 1 98.88 162 THR B O 1
ATOM 3593 N N . GLY B 1 163 ? -7.02 -2.352 -2.305 1 98.81 163 GLY B N 1
ATOM 3594 C CA . GLY B 1 163 ? -6.109 -3.172 -1.525 1 98.81 163 GLY B CA 1
ATOM 3595 C C . GLY B 1 163 ? -6.816 -4.25 -0.723 1 98.81 163 GLY B C 1
ATOM 3596 O O . GLY B 1 163 ? -6.27 -5.336 -0.521 1 98.81 163 GLY B O 1
ATOM 3597 N N . TYR B 1 164 ? -8.016 -3.945 -0.273 1 98.5 164 TYR B N 1
ATOM 3598 C CA . TYR B 1 164 ? -8.812 -4.941 0.433 1 98.5 164 TYR B CA 1
ATOM 3599 C C . TYR B 1 164 ? -9.188 -6.094 -0.491 1 98.5 164 TYR B C 1
ATOM 3601 O O . TYR B 1 164 ? -9.039 -7.266 -0.125 1 98.5 164 TYR B O 1
ATOM 3609 N N . ASP B 1 165 ? -9.633 -5.734 -1.666 1 98.31 165 ASP B N 1
ATOM 3610 C CA . ASP B 1 165 ? -10.023 -6.754 -2.635 1 98.31 165 ASP B CA 1
ATOM 3611 C C . ASP B 1 165 ? -8.828 -7.609 -3.043 1 98.31 165 ASP B C 1
ATOM 3613 O O . ASP B 1 165 ? -8.961 -8.82 -3.238 1 98.31 165 ASP B O 1
ATOM 3617 N N . PHE B 1 166 ? -7.672 -6.992 -3.201 1 98.69 166 PHE B N 1
ATOM 3618 C CA . PHE B 1 166 ? -6.438 -7.656 -3.609 1 98.69 166 PHE B CA 1
ATOM 3619 C C . PHE B 1 166 ? -6.09 -8.789 -2.65 1 98.69 166 PHE B C 1
ATOM 3621 O O . PHE B 1 166 ? -5.57 -9.828 -3.068 1 98.69 166 PHE B O 1
ATOM 3628 N N . THR B 1 167 ? -6.367 -8.578 -1.396 1 98.19 167 THR B N 1
ATOM 3629 C CA . THR B 1 167 ? -6.078 -9.57 -0.361 1 98.19 167 THR B CA 1
ATOM 3630 C C . THR B 1 167 ? -7.168 -10.633 -0.315 1 98.19 167 THR B C 1
ATOM 3632 O O . THR B 1 167 ? -6.879 -11.812 -0.097 1 98.19 167 THR B O 1
ATOM 3635 N N . PHE B 1 168 ? -8.328 -10.273 -0.613 1 97.25 168 PHE B N 1
ATOM 3636 C CA . PHE B 1 168 ? -9.539 -11.039 -0.34 1 97.25 168 PHE B CA 1
ATOM 3637 C C . PHE B 1 168 ? -9.898 -11.922 -1.529 1 97.25 168 PHE B C 1
ATOM 3639 O O . PHE B 1 168 ? -10.25 -13.094 -1.356 1 97.25 168 PHE B O 1
ATOM 3646 N N . ASP B 1 169 ? -9.766 -11.469 -2.666 1 97.69 169 ASP B N 1
ATOM 3647 C CA . ASP B 1 169 ? -10.445 -12.023 -3.832 1 97.69 169 ASP B CA 1
ATOM 3648 C C . ASP B 1 169 ? -9.836 -13.367 -4.234 1 97.69 169 ASP B C 1
ATOM 3650 O O . ASP B 1 169 ? -10.555 -14.289 -4.613 1 97.69 169 ASP B O 1
ATOM 3654 N N . PRO B 1 170 ? -8.523 -13.562 -4.207 1 97.94 170 PRO B N 1
ATOM 3655 C CA . PRO B 1 170 ? -7.996 -14.875 -4.574 1 97.94 170 PRO B CA 1
ATOM 3656 C C . PRO B 1 170 ? -8.539 -16 -3.691 1 97.94 170 PRO B C 1
ATOM 3658 O O . PRO B 1 170 ? -8.758 -17.109 -4.168 1 97.94 170 PRO B O 1
ATOM 3661 N N . ILE B 1 171 ? -8.758 -15.719 -2.453 1 96.69 171 ILE B N 1
ATOM 3662 C CA . ILE B 1 171 ? -9.289 -16.719 -1.539 1 96.69 171 ILE B CA 1
ATOM 3663 C C . ILE B 1 171 ? -10.75 -17 -1.879 1 96.69 171 ILE B C 1
ATOM 3665 O O . ILE B 1 171 ? -11.141 -18.156 -2.047 1 96.69 171 ILE B O 1
ATOM 3669 N N . VAL B 1 172 ? -11.547 -15.984 -2.035 1 94.75 172 VAL B N 1
ATOM 3670 C CA . VAL B 1 172 ? -12.992 -16.125 -2.184 1 94.75 172 VAL B CA 1
ATOM 3671 C C . VAL B 1 172 ? -13.32 -16.672 -3.572 1 94.75 172 VAL B C 1
ATOM 3673 O O . VAL B 1 172 ? -14.195 -17.531 -3.719 1 94.75 172 VAL B O 1
ATOM 3676 N N . THR B 1 173 ? -12.594 -16.219 -4.605 1 96.5 173 THR B N 1
ATOM 3677 C CA . THR B 1 173 ? -12.914 -16.594 -5.977 1 96.5 173 THR B CA 1
ATOM 3678 C C . THR B 1 173 ? -12.195 -17.891 -6.363 1 96.5 173 THR B C 1
ATOM 3680 O O . THR B 1 173 ? -12.828 -18.844 -6.828 1 96.5 173 THR B O 1
ATOM 3683 N N . THR B 1 174 ? -10.906 -18 -6.094 1 97.12 174 THR B N 1
ATOM 3684 C CA . THR B 1 174 ? -10.117 -19.141 -6.57 1 97.12 174 THR B CA 1
ATOM 3685 C C . THR B 1 174 ? -10.227 -20.312 -5.609 1 97.12 174 THR B C 1
ATOM 3687 O O . THR B 1 174 ? -10.547 -21.438 -6.027 1 97.12 174 THR B O 1
ATOM 3690 N N . VAL B 1 175 ? -10.078 -20.062 -4.344 1 96.44 175 VAL B N 1
ATOM 3691 C CA . VAL B 1 175 ? -10.023 -21.172 -3.389 1 96.44 175 VAL B CA 1
ATOM 3692 C C . VAL B 1 175 ? -11.438 -21.625 -3.033 1 96.44 175 VAL B C 1
ATOM 3694 O O . VAL B 1 175 ? -11.734 -22.812 -3.041 1 96.44 175 VAL B O 1
ATOM 3697 N N . LEU B 1 176 ? -12.359 -20.672 -2.756 1 93.88 176 LEU B N 1
ATOM 3698 C CA . LEU B 1 176 ? -13.68 -21.016 -2.238 1 93.88 176 LEU B CA 1
ATOM 3699 C C . LEU B 1 176 ? -14.703 -21.078 -3.367 1 93.88 176 LEU B C 1
ATOM 3701 O O . LEU B 1 176 ? -15.828 -21.547 -3.162 1 93.88 176 LEU B O 1
ATOM 3705 N N . GLY B 1 177 ? -14.352 -20.562 -4.555 1 95.56 177 GLY B N 1
ATOM 3706 C CA . GLY B 1 177 ? -15.219 -20.672 -5.719 1 95.56 177 GLY B CA 1
ATOM 3707 C C . GLY B 1 177 ? -16.438 -19.766 -5.648 1 95.56 177 GLY B C 1
ATOM 3708 O O . GLY B 1 177 ? -17.5 -20.094 -6.184 1 95.56 177 GLY B O 1
ATOM 3709 N N . GLY B 1 178 ? -16.328 -18.641 -4.93 1 94.12 178 GLY B N 1
ATOM 3710 C CA . GLY B 1 178 ? -17.453 -17.734 -4.734 1 94.12 178 GLY B CA 1
ATOM 3711 C C . GLY B 1 178 ? -17.828 -16.969 -5.988 1 94.12 178 GLY B C 1
ATOM 3712 O O . GLY B 1 178 ? -18.938 -16.453 -6.098 1 94.12 178 GLY B O 1
ATOM 3713 N N . ALA B 1 179 ? -16.922 -16.859 -6.879 1 95.81 179 ALA B N 1
ATOM 3714 C CA . ALA B 1 179 ? -17.141 -16.234 -8.18 1 95.81 179 ALA B CA 1
ATOM 3715 C C . ALA B 1 179 ? -16.266 -16.891 -9.25 1 95.81 179 ALA B C 1
ATOM 3717 O O . ALA B 1 179 ? -15.352 -17.656 -8.938 1 95.81 179 ALA B O 1
ATOM 3718 N N . SER B 1 180 ? -16.656 -16.688 -10.523 1 97.19 180 SER B N 1
ATOM 3719 C CA . SER B 1 180 ? -15.891 -17.203 -11.656 1 97.19 180 SER B CA 1
ATOM 3720 C C . SER B 1 180 ? -15.703 -16.141 -12.727 1 97.19 180 SER B C 1
ATOM 3722 O O . SER B 1 180 ? -16.656 -15.445 -13.094 1 97.19 180 SER B O 1
ATOM 3724 N N . TYR B 1 181 ? -14.523 -16.031 -13.141 1 97.75 181 TYR B N 1
ATOM 3725 C CA . TYR B 1 181 ? -14.227 -15.164 -14.281 1 97.75 181 TYR B CA 1
ATOM 3726 C C . TYR B 1 181 ? -14.297 -15.938 -15.586 1 97.75 181 TYR B C 1
ATOM 3728 O O . TYR B 1 181 ? -13.945 -17.125 -15.641 1 97.75 181 TYR B O 1
ATOM 3736 N N . ARG B 1 182 ? -14.711 -15.336 -16.672 1 97.06 182 ARG B N 1
ATOM 3737 C CA . ARG B 1 182 ? -14.719 -15.961 -17.984 1 97.06 182 ARG B CA 1
ATOM 3738 C C . ARG B 1 182 ? -13.305 -16.297 -18.438 1 97.06 182 ARG B C 1
ATOM 3740 O O . ARG B 1 182 ? -13.086 -17.344 -19.062 1 97.06 182 ARG B O 1
ATOM 3747 N N . SER B 1 183 ? -12.383 -15.398 -18.125 1 95.62 183 SER B N 1
ATOM 3748 C CA . SER B 1 183 ? -10.977 -15.578 -18.469 1 95.62 183 SER B CA 1
ATOM 3749 C C . SER B 1 183 ? -10.07 -15.367 -17.266 1 95.62 183 SER B C 1
ATOM 3751 O O . SER B 1 183 ? -9.352 -14.367 -17.188 1 95.62 183 SER B O 1
ATOM 3753 N N . PRO B 1 184 ? -10.07 -16.375 -16.375 1 97.06 184 PRO B N 1
ATOM 3754 C CA . PRO B 1 184 ? -9.211 -16.234 -15.203 1 97.06 184 PRO B CA 1
ATOM 3755 C C . PRO B 1 184 ? -7.738 -16.078 -15.562 1 97.06 184 PRO B C 1
ATOM 3757 O O . PRO B 1 184 ? -7.258 -16.703 -16.5 1 97.06 184 PRO B O 1
ATOM 3760 N N . SER B 1 185 ? -7.02 -15.227 -14.961 1 97.44 185 SER B N 1
ATOM 3761 C CA . SER B 1 185 ? -5.609 -14.914 -15.195 1 97.44 185 SER B CA 1
ATOM 3762 C C . SER B 1 185 ? -5.008 -14.164 -14.008 1 97.44 185 SER B C 1
ATOM 3764 O O . SER B 1 185 ? -5.633 -14.055 -12.953 1 97.44 185 SER B O 1
ATOM 3766 N N . GLY B 1 186 ? -3.814 -13.836 -14.156 1 97.94 186 GLY B N 1
ATOM 3767 C CA . GLY B 1 186 ? -3.199 -12.883 -13.242 1 97.94 186 GLY B CA 1
ATOM 3768 C C . GLY B 1 186 ? -2.967 -13.445 -11.859 1 97.94 186 GLY B C 1
ATOM 3769 O O . GLY B 1 186 ? -2.357 -14.508 -11.703 1 97.94 186 GLY B O 1
ATOM 3770 N N . TYR B 1 187 ? -3.48 -12.766 -10.875 1 98.44 187 TYR B N 1
ATOM 3771 C CA . TYR B 1 187 ? -3.199 -13.039 -9.469 1 98.44 187 TYR B CA 1
ATOM 3772 C C . TYR B 1 187 ? -4.051 -14.195 -8.953 1 98.44 187 TYR B C 1
ATOM 3774 O O . TYR B 1 187 ? -5.137 -13.977 -8.414 1 98.44 187 TYR B O 1
ATOM 3782 N N . PHE B 1 188 ? -3.541 -15.438 -9.18 1 98.06 188 PHE B N 1
ATOM 3783 C CA . PHE B 1 188 ? -4.195 -16.672 -8.781 1 98.06 188 PHE B CA 1
ATOM 3784 C C . PHE B 1 188 ? -5.586 -16.781 -9.398 1 98.06 188 PHE B C 1
ATOM 3786 O O . PHE B 1 188 ? -6.555 -17.094 -8.703 1 98.06 188 PHE B O 1
ATOM 3793 N N . GLY B 1 189 ? -5.66 -16.391 -10.641 1 98.06 189 GLY B N 1
ATOM 3794 C CA . GLY B 1 189 ? -6.902 -16.547 -11.375 1 98.06 189 GLY B CA 1
ATOM 3795 C C . GLY B 1 189 ? -7.77 -15.305 -11.359 1 98.06 189 GLY B C 1
ATOM 3796 O O . GLY B 1 189 ? -8.805 -15.258 -12.031 1 98.06 189 GLY B O 1
ATOM 3797 N N . VAL B 1 190 ? -7.375 -14.289 -10.586 1 98.56 190 VAL B N 1
ATOM 3798 C CA . VAL B 1 190 ? -8.102 -13.023 -10.562 1 98.56 190 VAL B CA 1
ATOM 3799 C C . VAL B 1 190 ? -7.469 -12.047 -11.547 1 98.56 190 VAL B C 1
ATOM 3801 O O . VAL B 1 190 ? -6.32 -11.633 -11.375 1 98.56 190 VAL B O 1
ATOM 3804 N N . PRO B 1 191 ? -8.195 -11.648 -12.539 1 98.44 191 PRO B N 1
ATOM 3805 C CA . PRO B 1 191 ? -7.598 -10.836 -13.609 1 98.44 191 PRO B CA 1
ATOM 3806 C C . PRO B 1 191 ? -7.367 -9.391 -13.195 1 98.44 191 PRO B C 1
ATOM 3808 O O . PRO B 1 191 ? -8.055 -8.883 -12.305 1 98.44 191 PRO B O 1
ATOM 3811 N N . LEU B 1 192 ? -6.465 -8.742 -13.844 1 98.5 192 LEU B N 1
ATOM 3812 C CA . LEU B 1 192 ? -6.133 -7.34 -13.648 1 98.5 192 LEU B CA 1
ATOM 3813 C C . LEU B 1 192 ? -7.375 -6.465 -13.766 1 98.5 192 LEU B C 1
ATOM 3815 O O . LEU B 1 192 ? -7.523 -5.492 -13.023 1 98.5 192 LEU B O 1
ATOM 3819 N N . THR B 1 193 ? -8.297 -6.785 -14.641 1 98.5 193 THR B N 1
ATOM 3820 C CA . THR B 1 193 ? -9.492 -5.988 -14.883 1 98.5 193 THR B CA 1
ATOM 3821 C C . THR B 1 193 ? -10.352 -5.898 -13.625 1 98.5 193 THR B C 1
ATOM 3823 O O . THR B 1 193 ? -10.992 -4.879 -13.375 1 98.5 193 THR B O 1
ATOM 3826 N N . ASN B 1 194 ? -10.375 -6.949 -12.891 1 98.62 194 ASN B N 1
ATOM 3827 C CA . ASN B 1 194 ? -11.117 -6.91 -11.633 1 98.62 194 ASN B CA 1
ATOM 3828 C C . ASN B 1 194 ? -10.602 -5.801 -10.719 1 98.62 194 ASN B C 1
ATOM 3830 O O . ASN B 1 194 ? -11.391 -5.004 -10.203 1 98.62 194 ASN B O 1
ATOM 3834 N N . PHE B 1 195 ? -9.336 -5.742 -10.539 1 98.75 195 PHE B N 1
ATOM 3835 C CA . PHE B 1 195 ? -8.742 -4.781 -9.617 1 98.75 195 PHE B CA 1
ATOM 3836 C C . PHE B 1 195 ? -8.891 -3.359 -10.148 1 98.75 195 PHE B C 1
ATOM 3838 O O . PHE B 1 195 ? -9.125 -2.424 -9.383 1 98.75 195 PHE B O 1
ATOM 3845 N N . LEU B 1 196 ? -8.781 -3.221 -11.461 1 98.75 196 LEU B N 1
ATOM 3846 C CA . LEU B 1 196 ? -9.039 -1.919 -12.062 1 98.75 196 LEU B CA 1
ATOM 3847 C C . LEU B 1 196 ? -10.508 -1.531 -11.906 1 98.75 196 LEU B C 1
ATOM 3849 O O . LEU B 1 196 ? -10.828 -0.351 -11.742 1 98.75 196 LEU B O 1
ATOM 3853 N N . GLY B 1 197 ? -11.352 -2.514 -11.969 1 98.81 197 GLY B N 1
ATOM 3854 C CA . GLY B 1 197 ? -12.766 -2.277 -11.727 1 98.81 197 GLY B CA 1
ATOM 3855 C C . GLY B 1 197 ? -13.055 -1.799 -10.312 1 98.81 197 GLY B C 1
ATOM 3856 O O . GLY B 1 197 ? -13.844 -0.876 -10.117 1 98.81 197 GLY B O 1
ATOM 3857 N N . TRP B 1 198 ? -12.453 -2.436 -9.367 1 98.81 198 TRP B N 1
ATOM 3858 C CA . TRP B 1 198 ? -12.578 -1.997 -7.98 1 98.81 198 TRP B CA 1
ATOM 3859 C C . TRP B 1 198 ? -12.109 -0.555 -7.82 1 98.81 198 TRP B C 1
ATOM 3861 O O . TRP B 1 198 ? -12.781 0.252 -7.164 1 98.81 198 TRP B O 1
ATOM 3871 N N . MET B 1 199 ? -10.992 -0.26 -8.438 1 98.81 199 MET B N 1
ATOM 3872 C CA . MET B 1 199 ? -10.445 1.09 -8.336 1 98.81 199 MET B CA 1
ATOM 3873 C C . MET B 1 199 ? -11.383 2.105 -8.977 1 98.81 199 MET B C 1
ATOM 3875 O O . MET B 1 199 ? -11.633 3.17 -8.406 1 98.81 199 MET B O 1
ATOM 3879 N N . PHE B 1 200 ? -11.844 1.74 -10.141 1 98.88 200 PHE B N 1
ATOM 3880 C CA . PHE B 1 200 ? -12.742 2.629 -10.867 1 98.88 200 PHE B CA 1
ATOM 3881 C C . PHE B 1 200 ? -14.047 2.828 -10.109 1 98.88 200 PHE B C 1
ATOM 3883 O O . PHE B 1 200 ? -14.508 3.959 -9.93 1 98.88 200 PHE B O 1
ATOM 3890 N N . THR B 1 201 ? -14.648 1.762 -9.641 1 98.88 201 THR B N 1
ATOM 3891 C CA . THR B 1 201 ? -15.906 1.805 -8.898 1 98.88 201 THR B CA 1
ATOM 3892 C C . THR B 1 201 ? -15.75 2.629 -7.621 1 98.88 201 THR B C 1
ATOM 3894 O O . THR B 1 201 ? -16.562 3.512 -7.348 1 98.88 201 THR B O 1
ATOM 3897 N N . GLY B 1 202 ? -14.695 2.314 -6.855 1 98.88 202 GLY B N 1
ATOM 3898 C CA . GLY B 1 202 ? -14.422 3.104 -5.668 1 98.88 202 GLY B CA 1
ATOM 3899 C C . GLY B 1 202 ? -14.234 4.582 -5.961 1 98.88 202 GLY B C 1
ATOM 3900 O O . GLY B 1 202 ? -14.844 5.43 -5.305 1 98.88 202 GLY B O 1
ATOM 3901 N N . TRP B 1 203 ? -13.469 4.871 -6.98 1 98.94 203 TRP B N 1
ATOM 3902 C CA . TRP B 1 203 ? -13.195 6.262 -7.324 1 98.94 203 TRP B CA 1
ATOM 3903 C C . TRP B 1 203 ? -14.484 7.004 -7.656 1 98.94 203 TRP B C 1
ATOM 3905 O O . TRP B 1 203 ? -14.688 8.133 -7.215 1 98.94 203 TRP B O 1
ATOM 3915 N N . VAL B 1 204 ? -15.344 6.367 -8.43 1 98.94 204 VAL B N 1
ATOM 3916 C CA . VAL B 1 204 ? -16.578 7.02 -8.875 1 98.94 204 VAL B CA 1
ATOM 3917 C C . VAL B 1 204 ? -17.406 7.422 -7.66 1 98.94 204 VAL B C 1
ATOM 3919 O O . VAL B 1 204 ? -17.781 8.586 -7.516 1 98.94 204 VAL B O 1
ATOM 3922 N N . PHE B 1 205 ? -17.688 6.516 -6.711 1 98.81 205 PHE B N 1
ATOM 3923 C CA . PHE B 1 205 ? -18.594 6.891 -5.637 1 98.81 205 PHE B CA 1
ATOM 3924 C C . PHE B 1 205 ? -17.891 7.777 -4.613 1 98.81 205 PHE B C 1
ATOM 3926 O O . PHE B 1 205 ? -18.531 8.633 -3.984 1 98.81 205 PHE B O 1
ATOM 3933 N N . PHE B 1 206 ? -16.547 7.656 -4.43 1 98.88 206 PHE B N 1
ATOM 3934 C CA . PHE B 1 206 ? -15.82 8.578 -3.568 1 98.88 206 PHE B CA 1
ATOM 3935 C C . PHE B 1 206 ? -15.82 9.984 -4.152 1 98.88 206 PHE B C 1
ATOM 3937 O O . PHE B 1 206 ? -15.961 10.969 -3.416 1 98.88 206 PHE B O 1
ATOM 3944 N N . GLN B 1 207 ? -15.617 10.023 -5.496 1 98.88 207 GLN B N 1
ATOM 3945 C CA . GLN B 1 207 ? -15.594 11.32 -6.156 1 98.88 207 GLN B CA 1
ATOM 3946 C C . GLN B 1 207 ? -16.938 12.023 -6.051 1 98.88 207 GLN B C 1
ATOM 3948 O O . GLN B 1 207 ? -17 13.227 -5.801 1 98.88 207 GLN B O 1
ATOM 3953 N N . LEU B 1 208 ? -18.016 11.289 -6.277 1 98.75 208 LEU B N 1
ATOM 3954 C CA . LEU B 1 208 ? -19.344 11.852 -6.121 1 98.75 208 LEU B CA 1
ATOM 3955 C C . LEU B 1 208 ? -19.547 12.406 -4.715 1 98.75 208 LEU B C 1
ATOM 3957 O O . LEU B 1 208 ? -20.062 13.516 -4.547 1 98.75 208 LEU B O 1
ATOM 3961 N N . PHE B 1 209 ? -19.125 11.703 -3.738 1 98.69 209 PHE B N 1
ATOM 3962 C CA . PHE B 1 209 ? -19.297 12.148 -2.363 1 98.69 209 PHE B CA 1
ATOM 3963 C C . PHE B 1 209 ? -18.422 13.367 -2.076 1 98.69 209 PHE B C 1
ATOM 3965 O O . PHE B 1 209 ? -18.859 14.305 -1.413 1 98.69 209 PHE B O 1
ATOM 3972 N N . ALA B 1 210 ? -17.188 13.328 -2.564 1 98.38 210 ALA B N 1
ATOM 3973 C CA . ALA B 1 210 ? -16.25 14.422 -2.33 1 98.38 210 ALA B CA 1
ATOM 3974 C C . ALA B 1 210 ? -16.812 15.75 -2.838 1 98.38 210 ALA B C 1
ATOM 3976 O O . ALA B 1 210 ? -16.531 16.812 -2.277 1 98.38 210 ALA B O 1
ATOM 3977 N N . LEU B 1 211 ? -17.625 15.695 -3.846 1 97.5 211 LEU B N 1
ATOM 3978 C CA . LEU B 1 211 ? -18.172 16.906 -4.457 1 97.5 211 LEU B CA 1
ATOM 3979 C C . LEU B 1 211 ? -19.234 17.531 -3.568 1 97.5 211 LEU B C 1
ATOM 3981 O O . LEU B 1 211 ? -19.547 18.719 -3.703 1 97.5 211 LEU B O 1
ATOM 3985 N N . VAL B 1 212 ? -19.812 16.797 -2.615 1 97.31 212 VAL B N 1
ATOM 3986 C CA . VAL B 1 212 ? -20.922 17.328 -1.828 1 97.31 212 VAL B CA 1
ATOM 3987 C C . VAL B 1 212 ? -20.547 17.312 -0.346 1 97.31 212 VAL B C 1
ATOM 3989 O O . VAL B 1 212 ? -21.297 17.812 0.49 1 97.31 212 VAL B O 1
ATOM 3992 N N . GLU B 1 213 ? -19.453 16.734 -0.022 1 97.06 213 GLU B N 1
ATOM 3993 C CA . GLU B 1 213 ? -19.047 16.531 1.363 1 97.06 213 GLU B CA 1
ATOM 3994 C C . GLU B 1 213 ? -19.078 17.828 2.152 1 97.06 213 GLU B C 1
ATOM 3996 O O . GLU B 1 213 ? -19.422 17.844 3.334 1 97.06 213 GLU B O 1
ATOM 4001 N N . SER B 1 214 ? -18.719 18.969 1.518 1 95.88 214 SER B N 1
ATOM 4002 C CA . SER B 1 214 ? -18.594 20.25 2.182 1 95.88 214 SER B CA 1
ATOM 4003 C C . SER B 1 214 ? -19.953 20.75 2.682 1 95.88 214 SER B C 1
ATOM 4005 O O . SER B 1 214 ? -20.031 21.641 3.52 1 95.88 214 SER B O 1
ATOM 4007 N N . ARG B 1 215 ? -21 20.141 2.189 1 96.69 215 ARG B N 1
ATOM 4008 C CA . ARG B 1 215 ? -22.344 20.547 2.572 1 96.69 215 ARG B CA 1
ATOM 4009 C C . ARG B 1 215 ? -22.719 19.984 3.941 1 96.69 215 ARG B C 1
ATOM 4011 O O . ARG B 1 215 ? -23.719 20.391 4.535 1 96.69 215 ARG B O 1
ATOM 4018 N N . PHE B 1 216 ? -21.891 19.094 4.461 1 96.88 216 PHE B N 1
ATOM 4019 C CA . PHE B 1 216 ? -22.203 18.406 5.707 1 96.88 216 PHE B CA 1
ATOM 4020 C C . PHE B 1 216 ? -21.109 18.641 6.742 1 96.88 216 PHE B C 1
ATOM 4022 O O . PHE B 1 216 ? -20.156 17.875 6.82 1 96.88 216 PHE B O 1
ATOM 4029 N N . PRO B 1 217 ? -21.312 19.578 7.641 1 93.88 217 PRO B N 1
ATOM 4030 C CA . PRO B 1 217 ? -20.266 19.891 8.617 1 93.88 217 PRO B CA 1
ATOM 4031 C C . PRO B 1 217 ? -20.109 18.812 9.688 1 93.88 217 PRO B C 1
ATOM 4033 O O . PRO B 1 217 ? -21.094 18.219 10.117 1 93.88 217 PRO B O 1
ATOM 4036 N N . PRO B 1 218 ? -18.906 18.578 10.078 1 95.44 218 PRO B N 1
ATOM 4037 C CA . PRO B 1 218 ? -18.656 17.562 11.109 1 95.44 218 PRO B CA 1
ATOM 4038 C C . PRO B 1 218 ? -19.047 18.047 12.508 1 95.44 218 PRO B C 1
ATOM 4040 O O . PRO B 1 218 ? -19.062 19.25 12.773 1 95.44 218 PRO B O 1
ATOM 4043 N N . ASN B 1 219 ? -19.438 17.109 13.281 1 95.81 219 ASN B N 1
ATOM 4044 C CA . ASN B 1 219 ? -19.594 17.391 14.703 1 95.81 219 ASN B CA 1
ATOM 4045 C C . ASN B 1 219 ? -18.234 17.578 15.383 1 95.81 219 ASN B C 1
ATOM 4047 O O . ASN B 1 219 ? -17.484 16.609 15.555 1 95.81 219 ASN B O 1
ATOM 4051 N N . ARG B 1 220 ? -17.938 18.734 15.844 1 93.44 220 ARG B N 1
ATOM 4052 C CA . ARG B 1 220 ? -16.625 19.109 16.359 1 93.44 220 ARG B CA 1
ATOM 4053 C C . ARG B 1 220 ? -16.281 18.312 17.594 1 93.44 220 ARG B C 1
ATOM 4055 O O . ARG B 1 220 ? -15.117 17.922 17.797 1 93.44 220 ARG B O 1
ATOM 4062 N N . ALA B 1 221 ? -17.25 18.016 18.422 1 94.19 221 ALA B N 1
ATOM 4063 C CA . ALA B 1 221 ? -17.016 17.297 19.672 1 94.19 221 ALA B CA 1
ATOM 4064 C C . ALA B 1 221 ? -16.438 15.914 19.406 1 94.19 221 ALA B C 1
ATOM 4066 O O . ALA B 1 221 ? -15.648 15.398 20.203 1 94.19 221 ALA B O 1
ATOM 4067 N N . ALA B 1 222 ? -16.797 15.383 18.312 1 95.19 222 ALA B N 1
ATOM 4068 C CA . ALA B 1 222 ? -16.391 14.016 17.984 1 95.19 222 ALA B CA 1
ATOM 4069 C C . ALA B 1 222 ? -15.094 14.008 17.172 1 95.19 222 ALA B C 1
ATOM 4071 O O . ALA B 1 222 ? -14.141 13.312 17.531 1 95.19 222 ALA B O 1
ATOM 4072 N N . VAL B 1 223 ? -14.984 14.859 16.172 1 95.25 223 VAL B N 1
ATOM 4073 C CA . VAL B 1 223 ? -13.914 14.758 15.188 1 95.25 223 VAL B CA 1
A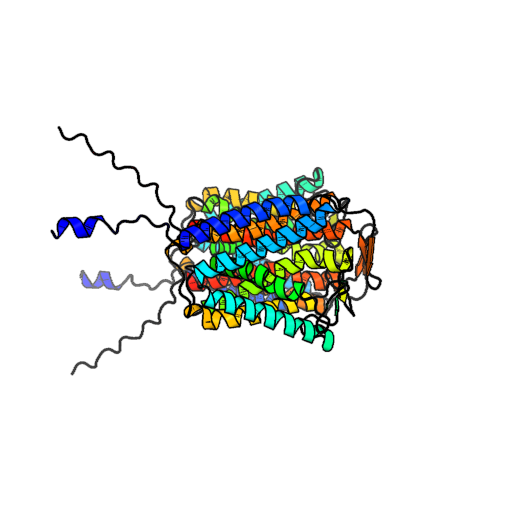TOM 4074 C C . VAL B 1 223 ? -12.625 15.328 15.758 1 95.25 223 VAL B C 1
ATOM 4076 O O . VAL B 1 223 ? -11.547 15.164 15.172 1 95.25 223 VAL B O 1
ATOM 4079 N N . THR B 1 224 ? -12.688 15.992 16.891 1 93.81 224 THR B N 1
ATOM 4080 C CA . THR B 1 224 ? -11.484 16.516 17.531 1 93.81 224 THR B CA 1
ATOM 4081 C C . THR B 1 224 ? -10.844 15.453 18.422 1 93.81 224 THR B C 1
ATOM 4083 O O . THR B 1 224 ? -9.727 15.641 18.906 1 93.81 224 THR B O 1
ATOM 4086 N N . ARG B 1 225 ? -11.547 14.344 18.594 1 94.5 225 ARG B N 1
ATOM 4087 C CA . ARG B 1 225 ? -11.016 13.266 19.422 1 94.5 225 ARG B CA 1
ATOM 4088 C C . ARG B 1 225 ? -10.227 12.266 18.578 1 94.5 225 ARG B C 1
ATOM 4090 O O . ARG B 1 225 ? -10.68 11.859 17.516 1 94.5 225 ARG B O 1
ATOM 4097 N N . ALA B 1 226 ? -9.094 11.852 19.141 1 96.19 226 ALA B N 1
ATOM 4098 C CA . ALA B 1 226 ? -8.234 10.891 18.453 1 96.19 226 ALA B CA 1
ATOM 4099 C C . ALA B 1 226 ? -8.961 9.57 18.219 1 96.19 226 ALA B C 1
ATOM 4101 O O . ALA B 1 226 ? -8.75 8.922 17.188 1 96.19 226 ALA B O 1
ATOM 4102 N N . SER B 1 227 ? -9.781 9.211 19.172 1 96.5 227 SER B N 1
ATOM 4103 C CA . SER B 1 227 ? -10.438 7.906 19.094 1 96.5 227 SER B CA 1
ATOM 4104 C C . SER B 1 227 ? -11.359 7.82 17.891 1 96.5 227 SER B C 1
ATOM 4106 O O . SER B 1 227 ? -11.523 6.75 17.297 1 96.5 227 SER B O 1
ATOM 4108 N N . TYR B 1 228 ? -11.977 8.938 17.531 1 97.69 228 TYR B N 1
ATOM 4109 C CA . TYR B 1 228 ? -12.82 8.953 16.344 1 97.69 228 TYR B CA 1
ATOM 4110 C C . TYR B 1 228 ? -12.047 8.484 15.117 1 97.69 228 TYR B C 1
ATOM 4112 O O . TYR B 1 228 ? -12.57 7.707 14.305 1 97.69 228 TYR B O 1
ATOM 4120 N N . TRP B 1 229 ? -10.852 8.867 15.008 1 97.88 229 TRP B N 1
ATOM 4121 C CA . TRP B 1 229 ? -10.031 8.578 13.836 1 97.88 229 TRP B CA 1
ATOM 4122 C C . TRP B 1 229 ? -9.32 7.234 13.984 1 97.88 229 TRP B C 1
ATOM 4124 O O . TRP B 1 229 ? -9.07 6.543 12.992 1 97.88 229 TRP B O 1
ATOM 4134 N N . LEU B 1 230 ? -9 6.797 15.164 1 98.12 230 LEU B N 1
ATOM 4135 C CA . LEU B 1 230 ? -8.203 5.598 15.391 1 98.12 230 LEU B CA 1
ATOM 4136 C C . LEU B 1 230 ? -9.062 4.344 15.25 1 98.12 230 LEU B C 1
ATOM 4138 O O . LEU B 1 230 ? -8.555 3.275 14.898 1 98.12 230 LEU B O 1
ATOM 4142 N N . LEU B 1 231 ? -10.367 4.465 15.492 1 98.62 231 LEU B N 1
ATOM 4143 C CA . LEU B 1 231 ? -11.227 3.287 15.469 1 98.62 231 LEU B CA 1
ATOM 4144 C C . LEU B 1 231 ? -11.273 2.672 14.07 1 98.62 231 LEU B C 1
ATOM 4146 O O . LEU B 1 231 ? -11.102 1.462 13.914 1 98.62 231 LEU B O 1
ATOM 4150 N N . PRO B 1 232 ? -11.461 3.512 13.016 1 98.69 232 PRO B N 1
ATOM 4151 C CA . PRO B 1 232 ? -11.406 2.922 11.68 1 98.69 232 PRO B CA 1
ATOM 4152 C C . PRO B 1 232 ? -10.039 2.309 11.367 1 98.69 232 PRO B C 1
ATOM 4154 O O . PRO B 1 232 ? -9.969 1.266 10.711 1 98.69 232 PRO B O 1
ATOM 4157 N N . CYS B 1 233 ? -8.969 2.938 11.812 1 98.62 233 CYS B N 1
ATOM 4158 C CA . CYS B 1 233 ? -7.637 2.373 11.625 1 98.62 233 CYS B CA 1
ATOM 4159 C C . CYS B 1 233 ? -7.527 1.005 12.281 1 98.62 233 CYS B C 1
ATOM 4161 O O . CYS B 1 233 ? -6.965 0.073 11.703 1 98.62 233 CYS B O 1
ATOM 4163 N N . PHE B 1 234 ? -8.102 0.926 13.438 1 98.31 234 PHE B N 1
ATOM 4164 C CA . PHE B 1 234 ? -8.07 -0.307 14.219 1 98.31 234 PHE B CA 1
ATOM 4165 C C . PHE B 1 234 ? -8.82 -1.422 13.5 1 98.31 234 PHE B C 1
ATOM 4167 O O . PHE B 1 234 ? -8.297 -2.525 13.336 1 98.31 234 PHE B O 1
ATOM 4174 N N . ILE B 1 235 ? -9.992 -1.163 13.062 1 98.31 235 ILE B N 1
ATOM 4175 C CA . ILE B 1 235 ? -10.812 -2.168 12.398 1 98.31 235 ILE B CA 1
ATOM 4176 C C . ILE B 1 235 ? -10.133 -2.625 11.109 1 98.31 235 ILE B C 1
ATOM 4178 O O . ILE B 1 235 ? -10.078 -3.822 10.82 1 98.31 235 ILE B O 1
ATOM 4182 N N . TRP B 1 236 ? -9.602 -1.687 10.375 1 98.5 236 TRP B N 1
ATOM 4183 C CA . TRP B 1 236 ? -8.922 -1.977 9.117 1 98.5 236 TRP B CA 1
ATOM 4184 C C . TRP B 1 236 ? -7.695 -2.848 9.352 1 98.5 236 TRP B C 1
ATOM 4186 O O . TRP B 1 236 ? -7.488 -3.844 8.648 1 98.5 236 TRP B O 1
ATOM 4196 N N . ALA B 1 237 ? -6.895 -2.574 10.367 1 98.06 237 ALA B N 1
ATOM 4197 C CA . ALA B 1 237 ? -5.684 -3.328 10.688 1 98.06 237 ALA B CA 1
ATOM 4198 C C . ALA B 1 237 ? -6.031 -4.723 11.211 1 98.06 237 ALA B C 1
ATOM 4200 O O . ALA B 1 237 ? -5.418 -5.711 10.805 1 98.06 237 ALA B O 1
ATOM 4201 N N . VAL B 1 238 ? -6.996 -4.766 12.062 1 97.12 238 VAL B N 1
ATOM 4202 C CA . VAL B 1 238 ? -7.352 -6.035 12.688 1 97.12 238 VAL B CA 1
ATOM 4203 C C . VAL B 1 238 ? -7.98 -6.965 11.656 1 97.12 238 VAL B C 1
ATOM 4205 O O . VAL B 1 238 ? -7.832 -8.188 11.734 1 97.12 238 VAL B O 1
ATOM 4208 N N . SER B 1 239 ? -8.641 -6.359 10.664 1 96 239 SER B N 1
ATOM 4209 C CA . SER B 1 239 ? -9.195 -7.188 9.602 1 96 239 SER B CA 1
ATOM 4210 C C . SER B 1 239 ? -8.102 -7.973 8.883 1 96 239 SER B C 1
ATOM 4212 O O . SER B 1 239 ? -8.367 -9.016 8.289 1 96 239 SER B O 1
ATOM 4214 N N . ALA B 1 240 ? -6.879 -7.504 8.906 1 97.31 240 ALA B N 1
ATOM 4215 C CA . ALA B 1 240 ? -5.758 -8.18 8.258 1 97.31 240 ALA B CA 1
ATOM 4216 C C . ALA B 1 240 ? -5.32 -9.406 9.055 1 97.31 240 ALA B C 1
ATOM 4218 O O . ALA B 1 240 ? -4.688 -10.312 8.508 1 97.31 240 ALA B O 1
ATOM 4219 N N . VAL B 1 241 ? -5.656 -9.531 10.305 1 95.12 241 VAL B N 1
ATOM 4220 C CA . VAL B 1 241 ? -5.184 -10.586 11.203 1 95.12 241 VAL B CA 1
ATOM 4221 C C . VAL B 1 241 ? -5.812 -11.914 10.797 1 95.12 241 VAL B C 1
ATOM 4223 O O . VAL B 1 241 ? -5.277 -12.984 11.117 1 95.12 241 VAL B O 1
ATOM 4226 N N . GLN B 1 242 ? -6.855 -11.898 10.062 1 93.5 242 GLN B N 1
ATOM 4227 C CA . GLN B 1 242 ? -7.496 -13.141 9.648 1 93.5 242 GLN B CA 1
ATOM 4228 C C . GLN B 1 242 ? -6.598 -13.93 8.703 1 93.5 242 GLN B C 1
ATOM 4230 O O . GLN B 1 242 ? -6.676 -15.164 8.648 1 93.5 242 GLN B O 1
ATOM 4235 N N . TYR B 1 243 ? -5.777 -13.258 8 1 96.44 243 TYR B N 1
ATOM 4236 C CA . TYR B 1 243 ? -5.07 -13.922 6.914 1 96.44 243 TYR B CA 1
ATOM 4237 C C . TYR B 1 243 ? -3.949 -14.805 7.453 1 96.44 243 TYR B C 1
ATOM 4239 O O . TYR B 1 243 ? -3.787 -15.953 7.012 1 96.44 243 TYR B O 1
ATOM 4247 N N . PRO B 1 244 ? -3.119 -14.352 8.422 1 96.19 244 PRO B N 1
ATOM 4248 C CA . PRO B 1 244 ? -2.18 -15.305 9.023 1 96.19 244 PRO B CA 1
ATOM 4249 C C . PRO B 1 244 ? -2.883 -16.469 9.703 1 96.19 244 PRO B C 1
ATOM 4251 O O . PRO B 1 244 ? -2.357 -17.594 9.719 1 96.19 244 PRO B O 1
ATOM 4254 N N . ILE B 1 245 ? -4.004 -16.25 10.242 1 93.25 245 ILE B N 1
ATOM 4255 C CA . ILE B 1 245 ? -4.758 -17.328 10.883 1 93.25 245 ILE B CA 1
ATOM 4256 C C . ILE B 1 245 ? -5.25 -18.312 9.828 1 93.25 245 ILE B C 1
ATOM 4258 O O . ILE B 1 245 ? -5.082 -19.531 9.977 1 93.25 245 ILE B O 1
ATOM 4262 N N . LYS B 1 246 ? -5.828 -17.797 8.773 1 91.94 246 LYS B N 1
ATOM 4263 C CA . LYS B 1 246 ? -6.285 -18.656 7.68 1 91.94 246 LYS B CA 1
ATOM 4264 C C . LYS B 1 246 ? -5.121 -19.422 7.059 1 91.94 246 LYS B C 1
ATOM 4266 O O . LYS B 1 246 ? -5.27 -20.594 6.676 1 91.94 246 LYS B O 1
ATOM 4271 N N . PHE B 1 247 ? -4.031 -18.766 6.965 1 95.69 247 PHE B N 1
ATOM 4272 C CA . PHE B 1 247 ? -2.848 -19.438 6.43 1 95.69 247 PHE B CA 1
ATOM 4273 C C . PHE B 1 247 ? -2.408 -20.578 7.332 1 95.69 247 PHE B C 1
ATOM 4275 O O . PHE B 1 247 ? -2.072 -21.656 6.852 1 95.69 247 PHE B O 1
ATOM 4282 N N . ALA B 1 248 ? -2.445 -20.375 8.656 1 93.69 248 ALA B N 1
ATOM 4283 C CA . ALA B 1 248 ? -2.02 -21.391 9.633 1 93.69 248 ALA B CA 1
ATOM 4284 C C . ALA B 1 248 ? -2.908 -22.625 9.562 1 93.69 248 ALA B C 1
ATOM 4286 O O . ALA B 1 248 ? -2.453 -23.734 9.836 1 93.69 248 ALA B O 1
ATOM 4287 N N . PHE B 1 249 ? -4.148 -22.438 9.086 1 90.62 249 PHE B N 1
ATOM 4288 C CA . PHE B 1 249 ? -5.098 -23.547 9.047 1 90.62 249 PHE B CA 1
ATOM 4289 C C . PHE B 1 249 ? -5.523 -23.844 7.617 1 90.62 249 PHE B C 1
ATOM 4291 O O . PHE B 1 249 ? -6.602 -24.391 7.387 1 90.62 249 PHE B O 1
ATOM 4298 N N . ALA B 1 250 ? -4.719 -23.391 6.711 1 90.56 250 ALA B N 1
ATOM 4299 C CA . ALA B 1 250 ? -5.062 -23.594 5.305 1 90.56 250 ALA B CA 1
ATOM 4300 C C . ALA B 1 250 ? -5.195 -25.078 4.988 1 90.56 250 ALA B C 1
ATOM 4302 O O . ALA B 1 250 ? -4.371 -25.891 5.418 1 90.56 250 ALA B O 1
ATOM 4303 N N . PRO B 1 251 ? -6.238 -25.422 4.332 1 88.81 251 PRO B N 1
ATOM 4304 C CA . PRO B 1 251 ? -6.387 -26.828 3.957 1 88.81 251 PRO B CA 1
ATOM 4305 C C . PRO B 1 251 ? -5.273 -27.312 3.031 1 88.81 251 PRO B C 1
ATOM 4307 O O . PRO B 1 251 ? -4.723 -26.516 2.256 1 88.81 251 PRO B O 1
ATOM 4310 N N . ALA B 1 252 ? -5.039 -28.578 3.1 1 92.31 252 ALA B N 1
ATOM 4311 C CA . ALA B 1 252 ? -4.055 -29.203 2.213 1 92.31 252 ALA B CA 1
ATOM 4312 C C . ALA B 1 252 ? -4.613 -29.359 0.802 1 92.31 252 ALA B C 1
ATOM 4314 O O . ALA B 1 252 ? -5.828 -29.375 0.607 1 92.31 252 ALA B O 1
ATOM 4315 N N . GLY B 1 253 ? -3.723 -29.312 -0.184 1 95.31 253 GLY B N 1
ATOM 4316 C CA . GLY B 1 253 ? -4.137 -29.641 -1.542 1 95.31 253 GLY B CA 1
ATOM 4317 C C . GLY B 1 253 ? -4.008 -28.469 -2.496 1 95.31 253 GLY B C 1
ATOM 4318 O O . GLY B 1 253 ? -3.172 -27.578 -2.291 1 95.31 253 GLY B O 1
ATOM 4319 N N . SER B 1 254 ? -4.656 -28.594 -3.637 1 97.12 254 SER B N 1
ATOM 4320 C CA . SER B 1 254 ? -4.574 -27.594 -4.699 1 97.12 254 SER B CA 1
ATOM 4321 C C . SER B 1 254 ? -5.949 -27.297 -5.285 1 97.12 254 SER B C 1
ATOM 4323 O O . SER B 1 254 ? -6.91 -28.031 -5.035 1 97.12 254 SER B O 1
ATOM 4325 N N . VAL B 1 255 ? -6.035 -26.219 -5.859 1 96.69 255 VAL B N 1
ATOM 4326 C CA . VAL B 1 255 ? -7.23 -25.797 -6.582 1 96.69 255 VAL B CA 1
ATOM 4327 C C . VAL B 1 255 ? -6.871 -25.469 -8.031 1 96.69 255 VAL B C 1
ATOM 4329 O O . VAL B 1 255 ? -5.812 -24.891 -8.297 1 96.69 255 VAL B O 1
ATOM 4332 N N . THR B 1 256 ? -7.758 -25.891 -8.945 1 96.56 256 THR B N 1
ATOM 4333 C CA . THR B 1 256 ? -7.523 -25.656 -10.367 1 96.56 256 THR B CA 1
ATOM 4334 C C . THR B 1 256 ? -8.625 -24.781 -10.961 1 96.56 256 THR B C 1
ATOM 4336 O O . THR B 1 256 ? -9.812 -25.031 -10.734 1 96.56 256 THR B O 1
ATOM 4339 N N . VAL B 1 257 ? -8.156 -23.688 -11.594 1 95 257 VAL B N 1
ATOM 4340 C CA . VAL B 1 257 ? -9.078 -22.781 -12.266 1 95 257 VAL B CA 1
ATOM 4341 C C . VAL B 1 257 ? -8.625 -22.562 -13.711 1 95 257 VAL B C 1
ATOM 4343 O O . VAL B 1 257 ? -7.539 -22.031 -13.953 1 95 257 VAL B O 1
ATOM 4346 N N . ALA B 1 258 ? -9.445 -23 -14.68 1 92.62 258 ALA B N 1
ATOM 4347 C CA . ALA B 1 258 ? -9.188 -22.828 -16.109 1 92.62 258 ALA B CA 1
ATOM 4348 C C . ALA B 1 258 ? -7.781 -23.297 -16.469 1 92.62 258 ALA B C 1
ATOM 4350 O O . ALA B 1 258 ? -7.027 -22.562 -17.109 1 92.62 258 ALA B O 1
ATOM 4351 N N . GLY B 1 259 ? -7.395 -24.469 -15.977 1 91.38 259 GLY B N 1
ATOM 4352 C CA . GLY B 1 259 ? -6.133 -25.094 -16.344 1 91.38 259 GLY B CA 1
ATOM 4353 C C . GLY B 1 259 ? -4.969 -24.625 -15.492 1 91.38 259 GLY B C 1
ATOM 4354 O O . GLY B 1 259 ? -3.848 -25.109 -15.641 1 91.38 259 GLY B O 1
ATOM 4355 N N . ARG B 1 260 ? -5.199 -23.594 -14.625 1 94.25 260 ARG B N 1
ATOM 4356 C CA . ARG B 1 260 ? -4.199 -23.125 -13.664 1 94.25 260 ARG B CA 1
ATOM 4357 C C . ARG B 1 260 ? -4.371 -23.812 -12.32 1 94.25 260 ARG B C 1
ATOM 4359 O O . ARG B 1 260 ? -5.449 -23.766 -11.719 1 94.25 260 ARG B O 1
ATOM 4366 N N . THR B 1 261 ? -3.334 -24.484 -11.867 1 96.25 261 THR B N 1
ATOM 4367 C CA . THR B 1 261 ? -3.416 -25.172 -10.586 1 96.25 261 THR B CA 1
ATOM 4368 C C . THR B 1 261 ? -2.555 -24.469 -9.539 1 96.25 261 THR B C 1
ATOM 4370 O O . THR B 1 261 ? -1.398 -24.125 -9.805 1 96.25 261 THR B O 1
ATOM 4373 N N . PHE B 1 262 ? -3.16 -24.234 -8.383 1 96.56 262 PHE B N 1
ATOM 4374 C CA . PHE B 1 262 ? -2.484 -23.531 -7.293 1 96.56 262 PHE B CA 1
ATOM 4375 C C . PHE B 1 262 ? -2.523 -24.359 -6.012 1 96.56 262 PHE B C 1
ATOM 4377 O O . PHE B 1 262 ? -3.553 -24.953 -5.684 1 96.56 262 PHE B O 1
ATOM 4384 N N . VAL B 1 263 ? -1.379 -24.438 -5.332 1 97.38 263 VAL B N 1
ATOM 4385 C CA . VAL B 1 263 ? -1.396 -24.953 -3.967 1 97.38 263 VAL B CA 1
ATOM 4386 C C . VAL B 1 263 ? -2.213 -24.016 -3.072 1 97.38 263 VAL B C 1
ATOM 4388 O O . VAL B 1 263 ? -1.945 -22.812 -3.01 1 97.38 263 VAL B O 1
ATOM 4391 N N . THR B 1 264 ? -3.18 -24.547 -2.383 1 97.56 264 THR B N 1
ATOM 4392 C CA . THR B 1 264 ? -4.109 -23.734 -1.606 1 97.56 264 THR B CA 1
ATOM 4393 C C . THR B 1 264 ? -3.365 -22.891 -0.57 1 97.56 264 THR B C 1
ATOM 4395 O O . THR B 1 264 ? -3.619 -21.703 -0.431 1 97.56 264 THR B O 1
ATOM 4398 N N . ALA B 1 265 ? -2.453 -23.469 0.146 1 97.5 265 ALA B N 1
ATOM 4399 C CA . ALA B 1 265 ? -1.683 -22.781 1.174 1 97.5 265 ALA B CA 1
ATOM 4400 C C . ALA B 1 265 ? -0.928 -21.594 0.583 1 97.5 265 ALA B C 1
ATOM 4402 O O . ALA B 1 265 ? -0.744 -20.562 1.251 1 97.5 265 ALA B O 1
ATOM 4403 N N . ASP B 1 266 ? -0.524 -21.688 -0.668 1 98.25 266 ASP B N 1
ATOM 4404 C CA . ASP B 1 266 ? 0.206 -20.609 -1.319 1 98.25 266 ASP B CA 1
ATOM 4405 C C . ASP B 1 266 ? -0.686 -19.375 -1.513 1 98.25 266 ASP B C 1
ATOM 4407 O O . ASP B 1 266 ? -0.226 -18.25 -1.384 1 98.25 266 ASP B O 1
ATOM 4411 N N . VAL B 1 267 ? -1.933 -19.641 -1.817 1 98.44 267 VAL B N 1
ATOM 4412 C CA . VAL B 1 267 ? -2.883 -18.547 -1.986 1 98.44 267 VAL B CA 1
ATOM 4413 C C . VAL B 1 267 ? -3.07 -17.812 -0.66 1 98.44 267 VAL B C 1
ATOM 4415 O O . VAL B 1 267 ? -3.021 -16.578 -0.611 1 98.44 267 VAL B O 1
ATOM 4418 N N . TYR B 1 268 ? -3.217 -18.562 0.417 1 98 268 TYR B N 1
ATOM 4419 C CA . TYR B 1 268 ? -3.391 -17.969 1.735 1 98 268 TYR B CA 1
ATOM 4420 C C . TYR B 1 268 ? -2.121 -17.25 2.18 1 98 268 TYR B C 1
ATOM 4422 O O . TYR B 1 268 ? -2.186 -16.172 2.771 1 98 268 TYR B O 1
ATOM 4430 N N . GLU B 1 269 ? -0.988 -17.875 1.938 1 98.62 269 GLU B N 1
ATOM 4431 C CA . GLU B 1 269 ? 0.291 -17.25 2.277 1 98.62 269 GLU B CA 1
ATOM 4432 C C . GLU B 1 269 ? 0.474 -15.93 1.546 1 98.62 269 GLU B C 1
ATOM 4434 O O . GLU B 1 269 ? 0.921 -14.938 2.137 1 98.62 269 GLU B O 1
ATOM 4439 N N . SER B 1 270 ? 0.109 -15.891 0.281 1 98.69 270 SER B N 1
ATOM 4440 C CA . SER B 1 270 ? 0.193 -14.672 -0.512 1 98.69 270 SER B CA 1
ATOM 4441 C C . SER B 1 270 ? -0.732 -13.586 0.038 1 98.69 270 SER B C 1
ATOM 4443 O O . SER B 1 270 ? -0.402 -12.406 -0.001 1 98.69 270 SER B O 1
ATOM 4445 N N . ALA B 1 271 ? -1.864 -14.008 0.556 1 98.56 271 ALA B N 1
ATOM 4446 C CA . ALA B 1 271 ? -2.807 -13.055 1.143 1 98.56 271 ALA B CA 1
ATOM 4447 C C . ALA B 1 271 ? -2.225 -12.406 2.393 1 98.56 271 ALA B C 1
ATOM 4449 O O . ALA B 1 271 ? -2.514 -11.242 2.688 1 98.56 271 ALA B O 1
ATOM 4450 N N . VAL B 1 272 ? -1.409 -13.141 3.115 1 98.69 272 VAL B N 1
ATOM 4451 C CA . VAL B 1 272 ? -0.755 -12.57 4.289 1 98.69 272 VAL B CA 1
ATOM 4452 C C . VAL B 1 272 ? 0.144 -11.414 3.865 1 98.69 272 VAL B C 1
ATOM 4454 O O . VAL B 1 272 ? 0.07 -10.32 4.434 1 98.69 272 VAL B O 1
ATOM 4457 N N . VAL B 1 273 ? 0.921 -11.594 2.852 1 98.69 273 VAL B N 1
ATOM 4458 C CA . VAL B 1 273 ? 1.851 -10.562 2.398 1 98.69 273 VAL B CA 1
ATOM 4459 C C . VAL B 1 273 ? 1.071 -9.375 1.844 1 98.69 273 VAL B C 1
ATOM 4461 O O . VAL B 1 273 ? 1.375 -8.227 2.164 1 98.69 273 VAL B O 1
ATOM 4464 N N . ALA B 1 274 ? 0.063 -9.68 1.021 1 98.75 274 ALA B N 1
ATOM 4465 C CA . ALA B 1 274 ? -0.771 -8.617 0.457 1 98.75 274 ALA B CA 1
ATOM 4466 C C . ALA B 1 274 ? -1.428 -7.789 1.558 1 98.75 274 ALA B C 1
ATOM 4468 O O . ALA B 1 274 ? -1.487 -6.562 1.466 1 98.75 274 ALA B O 1
ATOM 4469 N N . SER B 1 275 ? -1.898 -8.477 2.598 1 98.75 275 SER B N 1
ATOM 4470 C CA . SER B 1 275 ? -2.584 -7.773 3.676 1 98.75 275 SER B CA 1
ATOM 4471 C C . SER B 1 275 ? -1.62 -6.891 4.461 1 98.75 275 SER B C 1
ATOM 4473 O O . SER B 1 275 ? -1.99 -5.805 4.91 1 98.75 275 SER B O 1
ATOM 4475 N N . LEU B 1 276 ? -0.404 -7.305 4.656 1 98.62 276 LEU B N 1
ATOM 4476 C CA . LEU B 1 276 ? 0.611 -6.504 5.328 1 98.62 276 LEU B CA 1
ATOM 4477 C C . LEU B 1 276 ? 0.889 -5.219 4.555 1 98.62 276 LEU B C 1
ATOM 4479 O O . LEU B 1 276 ? 0.9 -4.129 5.137 1 98.62 276 LEU B O 1
ATOM 4483 N N . LEU B 1 277 ? 0.971 -5.344 3.258 1 98.75 277 LEU B N 1
ATOM 4484 C CA . LEU B 1 277 ? 1.478 -4.242 2.445 1 98.75 277 LEU B CA 1
ATOM 4485 C C . LEU B 1 277 ? 0.343 -3.32 2.016 1 98.75 277 LEU B C 1
ATOM 4487 O O . LEU B 1 277 ? 0.588 -2.207 1.543 1 98.75 277 LEU B O 1
ATOM 4491 N N . THR B 1 278 ? -0.918 -3.77 2.199 1 98.62 278 THR B N 1
ATOM 4492 C CA . THR B 1 278 ? -2.029 -2.918 1.79 1 98.62 278 THR B CA 1
ATOM 4493 C C . THR B 1 278 ? -2.875 -2.514 2.994 1 98.62 278 THR B C 1
ATOM 4495 O O . THR B 1 278 ? -3.004 -1.325 3.299 1 98.62 278 THR B O 1
ATOM 4498 N N . LEU B 1 279 ? -3.293 -3.486 3.791 1 98.75 279 LEU B N 1
ATOM 4499 C CA . LEU B 1 279 ? -4.191 -3.182 4.898 1 98.75 279 LEU B CA 1
ATOM 4500 C C . LEU B 1 279 ? -3.412 -2.654 6.102 1 98.75 279 LEU B C 1
ATOM 4502 O O . LEU B 1 279 ? -3.652 -1.534 6.559 1 98.75 279 LEU B O 1
ATOM 4506 N N . VAL B 1 280 ? -2.432 -3.393 6.547 1 98.81 280 VAL B N 1
ATOM 4507 C CA . VAL B 1 280 ? -1.689 -3.01 7.742 1 98.81 280 VAL B CA 1
ATOM 4508 C C . VAL B 1 280 ? -0.91 -1.725 7.48 1 98.81 280 VAL B C 1
ATOM 4510 O O . VAL B 1 280 ? -0.929 -0.801 8.297 1 98.81 280 VAL B O 1
ATOM 4513 N N . PHE B 1 281 ? -0.266 -1.651 6.355 1 98.88 281 PHE B N 1
ATOM 4514 C CA . PHE B 1 281 ? 0.499 -0.468 5.98 1 98.88 281 PHE B CA 1
ATOM 4515 C C . PHE B 1 281 ? -0.364 0.785 6.066 1 98.88 281 PHE B C 1
ATOM 4517 O O . PHE B 1 281 ? 0.013 1.76 6.723 1 98.88 281 PHE B O 1
ATOM 4524 N N . THR B 1 282 ? -1.529 0.801 5.422 1 98.81 282 THR B N 1
ATOM 4525 C CA . THR B 1 282 ? -2.373 1.989 5.355 1 98.81 282 THR B CA 1
ATOM 4526 C C . THR B 1 282 ? -2.924 2.338 6.738 1 98.81 282 THR B C 1
ATOM 4528 O O . THR B 1 282 ? -2.939 3.508 7.129 1 98.81 282 THR B O 1
ATOM 4531 N N . ALA B 1 283 ? -3.322 1.302 7.477 1 98.75 283 ALA B N 1
ATOM 4532 C CA . ALA B 1 283 ? -3.902 1.537 8.797 1 98.75 283 ALA B CA 1
ATOM 4533 C C . ALA B 1 283 ? -2.865 2.117 9.758 1 98.75 283 ALA B C 1
ATOM 4535 O O . ALA B 1 283 ? -3.143 3.082 10.469 1 98.75 283 ALA B O 1
ATOM 4536 N N . VAL B 1 284 ? -1.676 1.582 9.727 1 98.19 284 VAL B N 1
ATOM 4537 C CA . VAL B 1 284 ? -0.617 2.018 10.633 1 98.19 284 VAL B CA 1
ATOM 4538 C C . VAL B 1 284 ? -0.167 3.428 10.258 1 98.19 284 VAL B C 1
ATOM 4540 O O . VAL B 1 284 ? -0.005 4.285 11.133 1 98.19 284 VAL B O 1
ATOM 4543 N N . THR B 1 285 ? -0.001 3.684 9.008 1 98.5 285 THR B N 1
ATOM 4544 C CA . THR B 1 285 ? 0.412 5.004 8.547 1 98.5 285 THR B CA 1
ATOM 4545 C C . THR B 1 285 ? -0.636 6.055 8.906 1 98.5 285 THR B C 1
ATOM 4547 O O . THR B 1 285 ? -0.3 7.125 9.414 1 98.5 285 THR B O 1
ATOM 4550 N N . ALA B 1 286 ? -1.902 5.715 8.695 1 98.19 286 ALA B N 1
ATOM 4551 C CA . ALA B 1 286 ? -2.994 6.617 9.047 1 98.19 286 ALA B CA 1
ATOM 4552 C C . ALA B 1 286 ? -3.041 6.863 10.547 1 98.19 286 ALA B C 1
ATOM 4554 O O . ALA B 1 286 ? -3.248 7.996 10.992 1 98.19 286 ALA B O 1
ATOM 4555 N N . ALA B 1 287 ? -2.836 5.805 11.312 1 97.81 287 ALA B N 1
ATOM 4556 C CA . ALA B 1 287 ? -2.854 5.934 12.773 1 97.81 287 ALA B CA 1
ATOM 4557 C C . ALA B 1 287 ? -1.737 6.855 13.258 1 97.81 287 ALA B C 1
ATOM 4559 O O . ALA B 1 287 ? -1.937 7.652 14.172 1 97.81 287 ALA B O 1
ATOM 4560 N N . PHE B 1 288 ? -0.607 6.754 12.641 1 96.31 288 PHE B N 1
ATOM 4561 C CA . PHE B 1 288 ? 0.51 7.613 13.008 1 96.31 288 PHE B CA 1
ATOM 4562 C C . PHE B 1 288 ? 0.198 9.07 12.695 1 96.31 288 PHE B C 1
ATOM 4564 O O . PHE B 1 288 ? 0.607 9.969 13.43 1 96.31 288 PHE B O 1
ATOM 4571 N N . ARG B 1 289 ? -0.553 9.289 11.68 1 93.62 289 ARG B N 1
ATOM 4572 C CA . ARG B 1 289 ? -0.964 10.641 11.32 1 93.62 289 ARG B CA 1
ATOM 4573 C C . ARG B 1 289 ? -1.9 11.227 12.375 1 93.62 289 ARG B C 1
ATOM 4575 O O . ARG B 1 289 ? -1.858 12.422 12.648 1 93.62 289 ARG B O 1
ATOM 4582 N N . VAL B 1 290 ? -2.727 10.398 12.938 1 93.94 290 VAL B N 1
ATOM 4583 C CA . VAL B 1 290 ? -3.617 10.859 13.992 1 93.94 290 VAL B CA 1
ATOM 4584 C C . VAL B 1 290 ? -2.797 11.43 15.148 1 93.94 290 VAL B C 1
ATOM 4586 O O . VAL B 1 290 ? -3.123 12.484 15.688 1 93.94 290 VAL B O 1
ATOM 4589 N N . GLY B 1 291 ? -1.718 10.758 15.461 1 85.5 291 GLY B N 1
ATOM 4590 C CA . GLY B 1 291 ? -0.846 11.219 16.531 1 85.5 291 GLY B CA 1
ATOM 4591 C C . GLY B 1 291 ? -0.203 12.562 16.234 1 85.5 291 GLY B C 1
ATOM 4592 O O . GLY B 1 291 ? 0.07 13.336 17.156 1 85.5 291 GLY B O 1
ATOM 4593 N N . ALA B 1 292 ? -0.082 12.852 15.023 1 79.62 292 ALA B N 1
ATOM 4594 C CA . ALA B 1 292 ? 0.583 14.086 14.625 1 79.62 292 ALA B CA 1
ATOM 4595 C C . ALA B 1 292 ? -0.407 15.25 14.555 1 79.62 292 ALA B C 1
ATOM 4597 O O . ALA B 1 292 ? -0.035 16.406 14.773 1 79.62 292 ALA B O 1
ATOM 4598 N N . ILE B 1 293 ? -1.633 14.977 14.242 1 80.19 293 ILE B N 1
ATOM 4599 C CA . ILE B 1 293 ? -2.609 16.016 13.93 1 80.19 293 ILE B CA 1
ATOM 4600 C C . ILE B 1 293 ? -3.412 16.359 15.188 1 80.19 293 ILE B C 1
ATOM 4602 O O . ILE B 1 293 ? -3.764 17.516 15.406 1 80.19 293 ILE B O 1
ATOM 4606 N N . VAL B 1 294 ? -3.795 15.352 15.938 1 71.19 294 VAL B N 1
ATOM 4607 C CA . VAL B 1 294 ? -4.684 15.586 17.078 1 71.19 294 VAL B CA 1
ATOM 4608 C C . VAL B 1 294 ? -3.857 15.844 18.328 1 71.19 294 VAL B C 1
ATOM 4610 O O . VAL B 1 294 ? -3.107 14.977 18.781 1 71.19 294 VAL B O 1
ATOM 4613 N N . PRO B 1 295 ? -3.814 17.094 18.766 1 65.25 295 PRO B N 1
ATOM 4614 C CA . PRO B 1 295 ? -3.043 17.469 19.969 1 65.25 295 PRO B CA 1
ATOM 4615 C C . PRO B 1 295 ? -3.357 16.578 21.156 1 65.25 295 PRO B C 1
ATOM 4617 O O . PRO B 1 295 ? -4.508 16.172 21.344 1 65.25 295 PRO B O 1
ATOM 4620 N N . ARG B 1 296 ? -2.346 15.859 21.672 1 55.28 296 ARG B N 1
ATOM 4621 C CA . ARG B 1 296 ? -2.521 15.094 22.906 1 55.28 296 ARG B CA 1
ATOM 4622 C C . ARG B 1 296 ? -3.021 15.992 24.031 1 55.28 296 ARG B C 1
ATOM 4624 O O . ARG B 1 296 ? -2.482 17.078 24.25 1 55.28 296 ARG B O 1
ATOM 4631 N N . GLU B 1 297 ? -4.199 15.992 24.219 1 53.28 297 GLU B N 1
ATOM 4632 C CA . GLU B 1 297 ? -4.637 16.75 25.391 1 53.28 297 GLU B CA 1
ATOM 4633 C C . GLU B 1 297 ? -3.645 16.625 26.547 1 53.28 297 GLU B C 1
ATOM 4635 O O . GLU B 1 297 ? -3.27 15.508 26.922 1 53.28 297 GLU B O 1
ATOM 4640 N N . LYS B 1 298 ? -2.793 17.531 26.594 1 51.69 298 LYS B N 1
ATOM 4641 C CA . LYS B 1 298 ? -1.989 17.531 27.812 1 51.69 298 LYS B CA 1
ATOM 4642 C C . LYS B 1 298 ? -2.863 17.328 29.047 1 51.69 298 LYS B C 1
ATOM 4644 O O . LYS B 1 298 ? -3.893 18 29.203 1 51.69 298 LYS B O 1
ATOM 4649 N N . PRO B 1 299 ? -2.732 16.203 29.719 1 47.94 299 PRO B N 1
ATOM 4650 C CA . PRO B 1 299 ? -3.48 16.156 30.969 1 47.94 299 PRO B CA 1
ATOM 4651 C C . PRO B 1 299 ? -3.402 17.469 31.75 1 47.94 299 PRO B C 1
ATOM 4653 O O . PRO B 1 299 ? -2.324 18.062 31.875 1 47.94 299 PRO B O 1
ATOM 4656 N N . SER B 1 300 ? -4.438 18.172 31.766 1 47.03 300 SER B N 1
ATOM 4657 C CA . SER B 1 300 ? -4.477 19.328 32.656 1 47.03 300 SER B CA 1
ATOM 4658 C C . SER B 1 300 ? -3.832 19.031 34 1 47.03 300 SER B C 1
ATOM 4660 O O . SER B 1 300 ? -4.238 18.094 34.688 1 47.03 300 SER B O 1
ATOM 4662 N N . VAL B 1 301 ? -2.594 19.328 34.156 1 50.34 301 VAL B N 1
ATOM 4663 C CA . VAL B 1 301 ? -2.051 19.281 35.5 1 50.34 301 VAL B CA 1
ATOM 4664 C C . VAL B 1 301 ? -2.986 20 36.469 1 50.34 301 VAL B C 1
ATOM 4666 O O . VAL B 1 301 ? -3.316 21.172 36.25 1 50.34 301 VAL B O 1
ATOM 4669 N N . PRO B 1 302 ? -3.676 19.281 37.281 1 51.38 302 PRO B N 1
ATOM 4670 C CA . PRO B 1 302 ? -4.457 20.031 38.25 1 51.38 302 PRO B CA 1
ATOM 4671 C C . PRO B 1 302 ? -3.662 21.156 38.906 1 51.38 302 PRO B C 1
ATOM 4673 O O . PRO B 1 302 ? -2.535 20.938 39.375 1 51.38 302 PRO B O 1
ATOM 4676 N N . GLN B 1 303 ? -3.852 22.312 38.5 1 50.09 303 GLN B N 1
ATOM 4677 C CA . GLN B 1 303 ? -3.273 23.422 39.25 1 50.09 303 GLN B CA 1
ATOM 4678 C C . GLN B 1 303 ? -3.473 23.219 40.75 1 50.09 303 GLN B C 1
ATOM 4680 O O . GLN B 1 303 ? -4.605 23.125 41.25 1 50.09 303 GLN B O 1
ATOM 4685 N N . LEU B 1 304 ? -2.576 22.641 41.5 1 50.59 304 LEU B N 1
ATOM 4686 C CA . LEU B 1 304 ? -2.602 22.672 42.938 1 50.59 304 LEU B CA 1
ATOM 4687 C C . LEU B 1 304 ? -2.859 24.078 43.438 1 50.59 304 LEU B C 1
ATOM 4689 O O . LEU B 1 304 ? -2.068 25 43.188 1 50.59 304 LEU B O 1
ATOM 4693 N N . GLU B 1 305 ? -4.102 24.422 43.719 1 51.09 305 GLU B N 1
ATOM 4694 C CA . GLU B 1 305 ? -4.441 25.625 44.438 1 51.09 305 GLU B CA 1
ATOM 4695 C C . GLU B 1 305 ? -3.492 25.844 45.625 1 51.09 305 GLU B C 1
ATOM 4697 O O . GLU B 1 305 ? -3.318 24.938 46.469 1 51.09 305 GLU B O 1
ATOM 4702 N N . SER B 1 306 ? -2.559 26.703 45.531 1 52.34 306 SER B N 1
ATOM 4703 C CA . SER B 1 306 ? -1.695 27.109 46.625 1 52.34 306 SER B CA 1
ATOM 4704 C C . SER B 1 306 ? -2.506 27.359 47.875 1 52.34 306 SER B C 1
ATOM 4706 O O . SER B 1 306 ? -3.547 28.031 47.844 1 52.34 306 SER B O 1
ATOM 4708 N N . PRO B 1 307 ? -2.363 26.641 49 1 54.25 307 PRO B N 1
ATOM 4709 C CA . PRO B 1 307 ? -3.053 26.922 50.25 1 54.25 307 PRO B CA 1
ATOM 4710 C C . PRO B 1 307 ? -2.988 28.406 50.625 1 54.25 307 PRO B C 1
ATOM 4712 O O . PRO B 1 307 ? -1.93 29.031 50.531 1 54.25 307 PRO B O 1
ATOM 4715 N N . THR B 1 308 ? -4.027 29.234 50.469 1 49.5 308 THR B N 1
ATOM 4716 C CA . THR B 1 308 ? -4.105 30.578 51.031 1 49.5 308 THR B CA 1
ATOM 4717 C C . THR B 1 308 ? -3.545 30.594 52.469 1 49.5 308 THR B C 1
ATOM 4719 O O . THR B 1 308 ? -3.969 29.812 53.312 1 49.5 308 THR B O 1
ATOM 4722 N N . ALA B 1 309 ? -2.424 31.328 52.781 1 42.72 309 ALA B N 1
ATOM 4723 C CA . ALA B 1 309 ? -1.953 31.641 54.125 1 42.72 309 ALA B CA 1
ATOM 4724 C C . ALA B 1 309 ? -3.012 32.406 54.906 1 42.72 309 ALA B C 1
ATOM 4726 O O . ALA B 1 309 ? -3.701 33.281 54.344 1 42.72 309 ALA B O 1
#

Foldseek 3Di:
DVVVVVPPPPPVPDDVLVVLLVVLVVLLVLLVVLVVQLLPDPPDPRNVVSVVSNVVSLVSNLQSLVCQAFNNVLLVLLQCLQLVLQLVQVLVCCVPVPQQGHKAFPDDDDDDSRHDSVRSNVSRSLLSLLLLLLLLQPPPQSSDLDDCCLQRSQQSSLLLQLLVCLLPVLCCCFVVVRMAHPQQDDQNRRDPSNSVRSSVSSSRSSSVSSVCRVVGGHNCVQSLDLSSSLSSLVVLQVVLVSLVSCLVVFDADWTDHPNDIDTRSVSSVVSNVSCCVRRNVSSVSSSVSSVVNRPDPPPPPPPPPDPDD/DVVVVVPPPPPVPDDVLVVLLVVLVVLLVLLVVLVVQLLPDPPDPRNVVSVVSNVVSLVSNLQSLVCQAFNNVLLVLLQCLQLVLQLVQVLVCCVPVPQQGHKAFPDDDDDDSRHDSVRSNVSSSLLSLLLLLLLLQPPPQSSDLDDCCLQRSQQSSLLLQLLVCLLPVLCCCFVVVRMAHPQQDDQNRRDPSNSVRSSVSSSRSSSVSSVCRVVGGHNCVQSLDLSSSLSSLVVLQVVLVSLVSCLVVPDADWTDHPNDIDTRSVSSVVSNVSCCVRRNVSSVSSSVSSVVNRPPPPPPPPPPPDP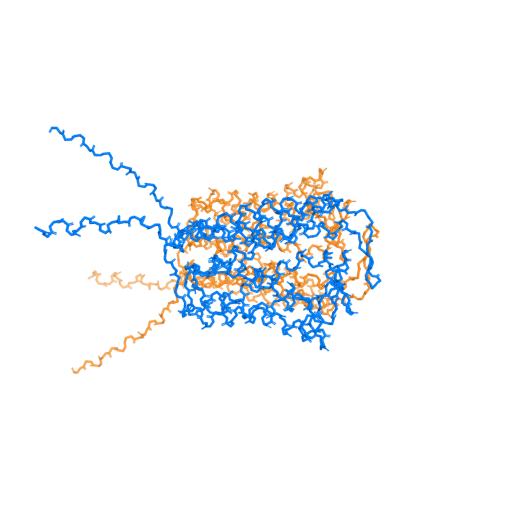DD

InterPro domains:
  IPR007354 Bisanhydrobacterioruberin hydratase CruF-like [PF04240] (56-224)
  IPR007354 Bisanhydrobacterioruberin hydratase CruF-like [PTHR39419] (49-217)

Sequence (618 aa):
MDEQEQQRTSGGGRDPALVRLRLCWIFAALWLLFFLGSTVPAGSDGGGVAFGLQALCTVLFVVTHASLSNGWRGTGLFLVFAVAVAFVLEASSIATGFPFGFFVHNATGLKLLGVPPLVAISYAFLGWLAWTLARLLVRQHPCDTGGFNRFTTPLVASFILTGYDFTFDPIVTTVLGGASYRSPSGYFGVPLTNFLGWMFTGWVFFQLFALVESRFPPNRAAVTRASYWLLPCFIWAVSAVQYPIKFAFAPAGSVTVAGRTFVTADVYESAVVASLLTLVFTAVTAAFRVGAIVPREKPSVPQLESPTAMDEQEQQRTSGGGRDPALVRLRLCWIFAALWLLFFLGSTVPAGSDGGGVAFGLQALCTVLFVVTHASLSNGWRGTGLFLVFAVAVAFVLEASSIATGFPFGFFVHNATGLKLLGVPPLVAISYAFLGWLAWTLARLLVRQHPCDTGGFNRFTTPLVASFILTGYDFTFDPIVTTVLGGASYRSPSGYFGVPLTNFLGWMFTGWVFFQLFALVESRFPPNRAAVTRASYWLLPCFIWAVSAVQYPIKFAFAPAGSVTVAGRTFVTADVYESAVVASLLTLVFTAVTAAFRVGAIVPREKPSVPQLESPTA

Secondary structure (DSSP, 8-state):
-HHHHTSTT------HHHHHHHHHHHHHHHHHHHHHHHHS-SSSTHHHHHHHHHHHHHHHHHHHHHHHHHHHHHHHHHHHHHHHHHHHHHHHHHHH-TTT-SEEE---S--BTTB-HHHHHHHHHHHHHHHHHHHHHH-SSTT--STTHHHHHHHHHHHHHHHHHHHHHIIIIIIS-SEEESS--SBTTB-HHHHHHHHHHHHHHHHHHHTTGGGS---HHHHTSHHHHHHHHHHHHHHTTHHHHHHHTPPSSEEEETTEEEEHHHHHHHHHHHHIIIIIHHHHHHHHHHHHHS---------------/-HHHHTTTT------HHHHHHHHHHHHHHHHHHHHHHHHS-SSSTHHHHHHHHHHHHHHHHHHHHHHHHHHHHHHHHHHHHHHHHHHHHHHHHHHH-TTT-SEEE---S--BTTB-HHHHHHHHHHHHHHHHHHHHHH-SSTT--STTHHHHHHHHHHHHHHHHHHHHHIIIIIIS-SEEESS--SBTTB-HHHHHHHHHHHHHHHHHHHTTGGGS---HHHHTSHHHHHHHHHHHHHHTTHHHHHHHTPPSSEEEETTEEEEHHHHHHHHHHHHIIIIIHHHHHHHHHHHHHS---------------

Radius of gyration: 26.81 Å; Cα contacts (8 Å, |Δi|>4): 985; chains: 2; bounding box: 69×91×82 Å